Protein AF-0000000066307498 (afdb_homodimer)

pLDDT: mean 89.89, std 10.11, range [42.59, 98.75]

Organism: Helicobacter pylori (strain J99 / ATCC 700824) (NCBI:txid85963)

Radius of gyration: 23.06 Å; Cα contacts (8 Å, |Δi|>4): 1042; chains: 2; bounding box: 49×61×57 Å

Nearest PDB structures (foldseek):
  2nq2-assembly1_C  TM=8.755E-01  e=1.309E-25  Haemophilus influenzae
  4g1u-assembly1_D  TM=8.902E-01  e=1.084E-24  Yersinia pestis
  2nq2-assembly1_D  TM=8.853E-01  e=1.293E-24  Haemophilus influenzae
  4hzi-assembly1_A  TM=8.423E-01  e=2.466E-24  Leptospira interrogans serovar Copenhageni str. Fiocruz L1-130
  7lb8-assembly1_C  TM=9.000E-01  e=1.257E-17  Escherichia coli K-12

Sequence (510 aa):
MVLEVKNLSFKYSQKLILDKLSFSVPKNSITSILAPNGSGKTTLLKCLLGLLKPLEETEIKACNKDILPLKPYEKAKLIAYIPQVEYYAFNFSVLDFVLMGKATHLNLFAMPKAKHIKEATSVLERLDLESLKDQGINDLSGGQRQMVLLARSLLQRTPLLLLDEPTSALDLKNQALFFDAIKDEMKKRELSVLVNIHDPNLVARHSTHVVMLKDKKLFLQASTPIAMTSHNLSALYDTPLEAIWHDDKLVVYALMVLEVKNLSFKYSQKLILDKLSFSVPKNSITSILAPNGSGKTTLLKCLLGLLKPLEETEIKACNKDILPLKPYEKAKLIAYIPQVEYYAFNFSVLDFVLMGKATHLNLFAMPKAKHIKEATSVLERLDLESLKDQGINDLSGGQRQMVLLARSLLQRTPLLLLDEPTSALDLKNQALFFDAIKDEMKKRELSVLVNIHDPNLVARHSTHVVMLKDKKLFLQASTPIAMTSHNLSALYDTPLEAIWHDDKLVVYAL

Secondary structure (DSSP, 8-state):
--EEEEEEEEEETTEEEEEEEEEEE-TT-EEEEE--TTSSHHHHHHHHHTSS---TT-EEEETTEE-TTS-HHHHHHHEEEE-SS---SS--BHHHHHHGGGTTTS-TT-PPPHHHHHHHHHHHHHTT-GGGTTSBGGGS-HHHHHHHHHHHHHHHT-SEEEEESTTTT--HHHHHHHHHHHHHHHHHS--EEEEE-S-HHHHHHH-SEEEEEETTEEEEEEEHHHH--HHHHHHHHTS-EEEEEETTEEEEEE-/--EEEEEEEEEETTEEEEEEEEEEE-TT-EEEEE--TTSSHHHHHHHHHTSS---TT-EEEETTEE-TTS-HHHHHTTEEEE-SS---SS--BHHHHHHGGGTTTS-TT-PPPHHHHHHHHHHHHHTT-GGGTTSBGGGS-HHHHHHHHHHHHHHHT-SEEEEESTTTT--HHHHHHHHHHHHHHHHHS--EEEEE-S-HHHHHHH-SEEEEEETTEEEEEEEHHHH--HHHHHHHHTS-EEEEEETTEEEEEE-

InterPro domains:
  IPR003439 ABC transporter-like, ATP-binding domain [PF00005] (18-168)
  IPR003439 ABC transporter-like, ATP-binding domain [PS50893] (3-240)
  IPR003593 AAA+ ATPase domain [SM00382] (27-217)
  IPR017871 ABC transporter-like, conserved site [PS00211] (140-154)
  IPR027417 P-loop containing nucleoside triphosphate hydrolase [G3DSA:3.40.50.300] (2-253)
  IPR027417 P-loop containing nucleoside triphosphate hydrolase [SSF52540] (2-224)
  IPR050153 Metal Ion Import ATP-binding [PTHR42734] (1-247)

Structure (mmCIF, N/CA/C/O backbone):
data_AF-0000000066307498-model_v1
#
loop_
_entity.id
_entity.type
_entity.pdbx_description
1 polymer 'Probable iron chelatin transport ATP-binding protein jhp_0821'
#
loop_
_atom_site.group_PDB
_atom_site.id
_atom_site.type_symbol
_atom_site.label_atom_id
_atom_site.label_alt_id
_atom_site.label_comp_id
_atom_site.label_asym_id
_atom_site.label_entity_id
_atom_site.label_seq_id
_atom_site.pdbx_PDB_ins_code
_atom_site.Cartn_x
_atom_site.Cartn_y
_atom_site.Cartn_z
_atom_site.occupancy
_atom_site.B_iso_or_equiv
_atom_site.auth_seq_id
_atom_site.auth_comp_id
_atom_site.auth_asym_id
_atom_site.auth_atom_id
_atom_site.pdbx_PDB_model_num
ATOM 1 N N . MET A 1 1 ? -5.652 24.438 17.859 1 95.12 1 MET A N 1
ATOM 2 C CA . MET A 1 1 ? -5.738 23.438 16.797 1 95.12 1 MET A CA 1
ATOM 3 C C . MET A 1 1 ? -5.043 23.922 15.539 1 95.12 1 MET A C 1
ATOM 5 O O . MET A 1 1 ? -5.074 25.109 15.227 1 95.12 1 MET A O 1
ATOM 9 N N . VAL A 1 2 ? -4.379 23.016 14.906 1 97.12 2 VAL A N 1
ATOM 10 C CA . VAL A 1 2 ? -3.686 23.406 13.68 1 97.12 2 VAL A CA 1
ATOM 11 C C . VAL A 1 2 ? -4.641 23.297 12.492 1 97.12 2 VAL A C 1
ATOM 13 O O . VAL A 1 2 ? -4.477 24 11.492 1 97.12 2 VAL A O 1
ATOM 16 N N . LEU A 1 3 ? -5.613 22.406 12.531 1 97.94 3 LEU A N 1
ATOM 17 C CA . LEU A 1 3 ? -6.629 22.203 11.508 1 97.94 3 LEU A CA 1
ATOM 18 C C . LEU A 1 3 ? -8.016 22.062 12.133 1 97.94 3 LEU A C 1
ATOM 20 O O . LEU A 1 3 ? -8.18 21.344 13.125 1 97.94 3 LEU A O 1
ATOM 24 N N . GLU A 1 4 ? -8.906 22.812 11.609 1 98.19 4 GLU A N 1
ATOM 25 C CA . GLU A 1 4 ? -10.305 22.734 12.016 1 98.19 4 GLU A CA 1
ATOM 26 C C . GLU A 1 4 ? -11.227 22.594 10.812 1 98.19 4 GLU A C 1
ATOM 28 O O . GLU A 1 4 ? -11.203 23.422 9.898 1 98.19 4 GLU A O 1
ATOM 33 N N . VAL A 1 5 ? -11.945 21.531 10.781 1 98.06 5 VAL A N 1
ATOM 34 C CA . VAL A 1 5 ? -12.914 21.25 9.727 1 98.06 5 VAL A CA 1
ATOM 35 C C . VAL A 1 5 ? -14.328 21.25 10.305 1 98.06 5 VAL A C 1
ATOM 37 O O . VAL A 1 5 ? -14.609 20.531 11.266 1 98.06 5 VAL A O 1
ATOM 40 N N . LYS A 1 6 ? -15.172 22.094 9.727 1 97.81 6 LYS A N 1
ATOM 41 C CA . LYS A 1 6 ? -16.547 22.172 10.195 1 97.81 6 LYS A CA 1
ATOM 42 C C . LYS A 1 6 ? -17.531 21.891 9.055 1 97.81 6 LYS A C 1
ATOM 44 O O . LYS A 1 6 ? -17.484 22.547 8.016 1 97.81 6 LYS A O 1
ATOM 49 N N . ASN A 1 7 ? -18.344 20.891 9.273 1 97.75 7 ASN A N 1
ATOM 50 C CA . ASN A 1 7 ? -19.469 20.562 8.398 1 97.75 7 ASN A CA 1
ATOM 51 C C . ASN A 1 7 ? -19.016 20.328 6.961 1 97.75 7 ASN A C 1
ATOM 53 O O . ASN A 1 7 ? -19.625 20.844 6.023 1 97.75 7 ASN A O 1
ATOM 57 N N . LEU A 1 8 ? -17.969 19.688 6.773 1 97.81 8 LEU A N 1
ATOM 58 C CA . LEU A 1 8 ? -17.469 19.406 5.434 1 97.81 8 LEU A CA 1
ATOM 59 C C . LEU A 1 8 ? -18.359 18.391 4.727 1 97.81 8 LEU A C 1
ATOM 61 O O . LEU A 1 8 ? -18.531 17.266 5.211 1 97.81 8 LEU A O 1
ATOM 65 N N . SER A 1 9 ? -18.953 18.812 3.668 1 97.69 9 SER A N 1
ATOM 66 C CA . SER A 1 9 ? -19.719 17.953 2.791 1 97.69 9 SER A CA 1
ATOM 67 C C . SER A 1 9 ? -19.219 18.031 1.352 1 97.69 9 SER A C 1
ATOM 69 O O . SER A 1 9 ? -18.781 19.078 0.9 1 97.69 9 SER A O 1
ATOM 71 N N . PHE A 1 10 ? -19.25 16.922 0.686 1 96.88 10 PHE A N 1
ATOM 72 C CA . PHE A 1 10 ? -18.812 16.875 -0.704 1 96.88 10 PHE A CA 1
ATOM 73 C C . PHE A 1 10 ? -19.578 15.805 -1.479 1 96.88 10 PHE A C 1
ATOM 75 O O . PHE A 1 10 ? -19.891 14.75 -0.937 1 96.88 10 PHE A O 1
ATOM 82 N N . LYS A 1 11 ? -19.828 16.078 -2.719 1 94.19 11 LYS A N 1
ATOM 83 C CA . LYS A 1 11 ? -20.5 15.148 -3.633 1 94.19 11 LYS A CA 1
ATOM 84 C C . LYS A 1 11 ? -19.75 15.07 -4.965 1 94.19 11 LYS A C 1
ATOM 86 O O . LYS A 1 11 ? -19.25 16.078 -5.461 1 94.19 11 LYS A O 1
ATOM 91 N N . TYR A 1 12 ? -19.562 13.867 -5.488 1 88.75 12 TYR A N 1
ATOM 92 C CA . TYR A 1 12 ? -19.281 13.703 -6.91 1 88.75 12 TYR A CA 1
ATOM 93 C C . TYR A 1 12 ? -20.562 13.594 -7.719 1 88.75 12 TYR A C 1
ATOM 95 O O . TYR A 1 12 ? -21.328 12.633 -7.562 1 88.75 12 TYR A O 1
ATOM 103 N N . SER A 1 13 ? -20.672 14.516 -8.547 1 85.19 13 SER A N 1
ATOM 104 C CA . SER A 1 13 ? -21.953 14.562 -9.258 1 85.19 13 SER A CA 1
ATOM 105 C C . SER A 1 13 ? -23.125 14.469 -8.281 1 85.19 13 SER A C 1
ATOM 107 O O . SER A 1 13 ? -23.344 15.375 -7.477 1 85.19 13 SER A O 1
ATOM 109 N N . GLN A 1 14 ? -23.781 13.359 -8.297 1 84.94 14 GLN A N 1
ATOM 110 C CA . GLN A 1 14 ? -24.969 13.273 -7.449 1 84.94 14 GLN A CA 1
ATOM 111 C C . GLN A 1 14 ? -24.734 12.336 -6.266 1 84.94 14 GLN A C 1
ATOM 113 O O . GLN A 1 14 ? -25.609 12.172 -5.418 1 84.94 14 GLN A O 1
ATOM 118 N N . LYS A 1 15 ? -23.594 11.938 -6.152 1 88.75 15 LYS A N 1
ATOM 119 C CA . LYS A 1 15 ? -23.312 10.984 -5.086 1 88.75 15 LYS A CA 1
ATOM 120 C C . LYS A 1 15 ? -22.594 11.656 -3.924 1 88.75 15 LYS A C 1
ATOM 122 O O . LYS A 1 15 ? -21.484 12.18 -4.098 1 88.75 15 LYS A O 1
ATOM 127 N N . LEU A 1 16 ? -23.25 11.656 -2.73 1 93.38 16 LEU A N 1
ATOM 128 C CA . LEU A 1 16 ? -22.641 12.203 -1.521 1 93.38 16 LEU A CA 1
ATOM 129 C C . LEU A 1 16 ? -21.516 11.312 -1.035 1 93.38 16 LEU A C 1
ATOM 131 O O . LEU A 1 16 ? -21.688 10.102 -0.874 1 93.38 16 LEU A O 1
ATOM 135 N N . ILE A 1 17 ? -20.328 11.898 -0.831 1 94 17 ILE A N 1
ATOM 136 C CA . ILE A 1 17 ? -19.156 11.148 -0.413 1 94 17 ILE A CA 1
ATOM 137 C C . ILE A 1 17 ? -18.828 11.469 1.043 1 94 17 ILE A C 1
ATOM 139 O O . ILE A 1 17 ? -18.438 10.586 1.809 1 94 17 ILE A O 1
ATOM 143 N N . LEU A 1 18 ? -18.922 12.703 1.407 1 97.06 18 LEU A N 1
ATOM 144 C CA . LEU A 1 18 ? -18.734 13.203 2.764 1 97.06 18 LEU A CA 1
ATOM 145 C C . LEU A 1 18 ? -19.938 13.992 3.236 1 97.06 18 LEU A C 1
ATOM 147 O O . LEU A 1 18 ? -20.516 14.789 2.477 1 97.06 18 LEU A O 1
ATOM 151 N N . ASP A 1 19 ? -20.344 13.734 4.445 1 97.56 19 ASP A N 1
ATOM 152 C CA . ASP A 1 19 ? -21.578 14.312 4.941 1 97.56 19 ASP A CA 1
ATOM 153 C C . ASP A 1 19 ? -21.359 15.023 6.277 1 97.56 19 ASP A C 1
ATOM 155 O O . ASP A 1 19 ? -21.422 14.398 7.336 1 97.56 19 ASP A O 1
ATOM 159 N N . LYS A 1 20 ? -21.203 16.312 6.293 1 97.44 20 LYS A N 1
ATOM 160 C CA . LYS A 1 20 ? -21.125 17.219 7.438 1 97.44 20 LYS A CA 1
ATOM 161 C C . LYS A 1 20 ? -20.062 16.75 8.438 1 97.44 20 LYS A C 1
ATOM 163 O O . LYS A 1 20 ? -20.344 16.641 9.633 1 97.44 20 LYS A O 1
ATOM 168 N N . LEU A 1 21 ? -18.906 16.453 7.887 1 97.44 21 LEU A N 1
ATOM 169 C CA . LEU A 1 21 ? -17.781 16.016 8.719 1 97.44 21 LEU A CA 1
ATOM 170 C C . LEU A 1 21 ? -17.188 17.188 9.484 1 97.44 21 LEU A C 1
ATOM 172 O O . LEU A 1 21 ? -16.891 18.234 8.898 1 97.44 21 LEU A O 1
ATOM 176 N N . SER A 1 22 ? -17.109 17.078 10.805 1 98.38 22 SER A N 1
ATOM 177 C CA . SER A 1 22 ? -16.422 18.062 11.641 1 98.38 22 SER A CA 1
ATOM 178 C C . SER A 1 22 ? -15.375 17.406 12.531 1 98.38 22 SER A C 1
ATOM 180 O O . SER A 1 22 ? -15.672 16.453 13.25 1 98.38 22 SER A O 1
ATOM 182 N N . PHE A 1 23 ? -14.156 17.844 12.43 1 98.38 23 PHE A N 1
ATOM 183 C CA . PHE A 1 23 ? -13.07 17.344 13.266 1 98.38 23 PHE A CA 1
ATOM 184 C C . PHE A 1 23 ? -11.93 18.359 13.32 1 98.38 23 PHE A C 1
ATOM 186 O O . PHE A 1 23 ? -11.984 19.406 12.672 1 98.38 23 PHE A O 1
ATOM 193 N N . SER A 1 24 ? -11.023 18.109 14.156 1 98.5 24 SER A N 1
ATOM 194 C CA . SER A 1 24 ? -9.867 18.984 14.281 1 98.5 24 SER A CA 1
ATOM 195 C C . SER A 1 24 ? -8.578 18.188 14.492 1 98.5 24 SER A C 1
ATOM 197 O O . SER A 1 24 ? -8.625 17 14.797 1 98.5 24 SER A O 1
ATOM 199 N N . VAL A 1 25 ? -7.512 18.766 14.227 1 98.38 25 VAL A N 1
ATOM 200 C CA . VAL A 1 25 ? -6.18 18.203 14.445 1 98.38 25 VAL A CA 1
ATOM 201 C C . VAL A 1 25 ? -5.406 19.078 15.43 1 98.38 25 VAL A C 1
ATOM 203 O O . VAL A 1 25 ? -5.18 20.266 15.172 1 98.38 25 VAL A O 1
ATOM 206 N N . PRO A 1 26 ? -4.992 18.547 16.594 1 98.12 26 PRO A N 1
ATOM 207 C CA . PRO A 1 26 ? -4.223 19.328 17.547 1 98.12 26 PRO A CA 1
ATOM 208 C C . PRO A 1 26 ? -2.836 19.703 17.031 1 98.12 26 PRO A C 1
ATOM 210 O O . PRO A 1 26 ? -2.299 19.031 16.141 1 98.12 26 PRO A O 1
ATOM 213 N N . LYS A 1 27 ? -2.311 20.781 17.609 1 97.62 27 LYS A N 1
ATOM 214 C CA . LYS A 1 27 ? -0.934 21.172 17.297 1 97.62 27 LYS A CA 1
ATOM 215 C C . LYS A 1 27 ? 0.049 20.109 17.797 1 97.62 27 LYS A C 1
ATOM 217 O O . LYS A 1 27 ? -0.192 19.453 18.812 1 97.62 27 LYS A O 1
ATOM 222 N N . ASN A 1 28 ? 1.115 19.953 16.984 1 97.69 28 ASN A N 1
ATOM 223 C CA . ASN A 1 28 ? 2.23 19.078 17.344 1 97.69 28 ASN A CA 1
ATOM 224 C C . ASN A 1 28 ? 1.756 17.672 17.656 1 97.69 28 ASN A C 1
ATOM 226 O O . ASN A 1 28 ? 2.098 17.109 18.703 1 97.69 28 ASN A O 1
ATOM 230 N N . SER A 1 29 ? 0.91 17.156 16.75 1 98.31 29 SER A N 1
ATOM 231 C CA . SER A 1 29 ? 0.361 15.805 16.891 1 98.31 29 SER A CA 1
ATOM 232 C C . SER A 1 29 ? 0.351 15.062 15.562 1 98.31 29 SER A C 1
ATOM 234 O O . SER A 1 29 ? 0.525 15.672 14.508 1 98.31 29 SER A O 1
ATOM 236 N N . ILE A 1 30 ? 0.348 13.805 15.672 1 98.56 30 ILE A N 1
ATOM 237 C CA . ILE A 1 30 ? 0.04 12.953 14.531 1 98.56 30 ILE A CA 1
ATOM 238 C C . ILE A 1 30 ? -1.383 12.414 14.664 1 98.56 30 ILE A C 1
ATOM 240 O O . ILE A 1 30 ? -1.672 11.617 15.562 1 98.56 30 ILE A O 1
ATOM 244 N N . THR A 1 31 ? -2.254 12.914 13.82 1 98.69 31 THR A N 1
ATOM 245 C CA . THR A 1 31 ? -3.637 12.453 13.773 1 98.69 31 THR A CA 1
ATOM 246 C C . THR A 1 31 ? -3.857 11.523 12.586 1 98.69 31 THR A C 1
ATOM 248 O O . THR A 1 31 ? -3.578 11.898 11.438 1 98.69 31 THR A O 1
ATOM 251 N N . SER A 1 32 ? -4.336 10.305 12.82 1 98.31 32 SER A N 1
ATOM 252 C CA . SER A 1 32 ? -4.594 9.344 11.75 1 98.31 32 SER A CA 1
ATOM 253 C C . SER A 1 32 ? -6.082 9.242 11.445 1 98.31 32 SER A C 1
ATOM 255 O O . SER A 1 32 ? -6.914 9.266 12.352 1 98.31 32 SER A O 1
ATOM 257 N N . ILE A 1 33 ? -6.348 9.18 10.188 1 97.69 33 ILE A N 1
ATOM 258 C CA . ILE A 1 33 ? -7.699 8.883 9.727 1 97.69 33 ILE A CA 1
ATOM 259 C C . ILE A 1 33 ? -7.84 7.379 9.484 1 97.69 33 ILE A C 1
ATOM 261 O O . ILE A 1 33 ? -7.074 6.789 8.719 1 97.69 33 ILE A O 1
ATOM 265 N N . LEU A 1 34 ? -8.766 6.766 10.18 1 96.56 34 LEU A N 1
ATOM 266 C CA . LEU A 1 34 ? -9.148 5.379 9.945 1 96.56 34 LEU A CA 1
ATOM 267 C C . LEU A 1 34 ? -10.555 5.293 9.375 1 96.56 34 LEU A C 1
ATOM 269 O O . LEU A 1 34 ? -11.484 5.914 9.891 1 96.56 34 LEU A O 1
ATOM 273 N N . ALA A 1 35 ? -10.656 4.586 8.305 1 95.12 35 ALA A N 1
ATOM 274 C CA . ALA A 1 35 ? -11.938 4.402 7.633 1 95.12 35 ALA A CA 1
ATOM 275 C C . ALA A 1 35 ? -11.898 3.193 6.703 1 95.12 35 ALA A C 1
ATOM 277 O O . ALA A 1 35 ? -10.844 2.844 6.172 1 95.12 35 ALA A O 1
ATOM 278 N N . PRO A 1 36 ? -13.039 2.535 6.559 1 92.38 36 PRO A N 1
ATOM 279 C CA . PRO A 1 36 ? -13.086 1.476 5.547 1 92.38 36 PRO A CA 1
ATOM 280 C C . PRO A 1 36 ? -12.75 1.98 4.145 1 92.38 36 PRO A C 1
ATOM 282 O O . PRO A 1 36 ? -12.836 3.184 3.885 1 92.38 36 PRO A O 1
ATOM 285 N N . ASN A 1 37 ? -12.375 1.017 3.32 1 88.56 37 ASN A N 1
ATOM 286 C CA . ASN A 1 37 ? -12.125 1.362 1.924 1 88.56 37 ASN A CA 1
ATOM 287 C C . ASN A 1 37 ? -13.352 1.997 1.277 1 88.56 37 ASN A C 1
ATOM 289 O O . ASN A 1 37 ? -14.477 1.562 1.515 1 88.56 37 ASN A O 1
ATOM 293 N N . GLY A 1 38 ? -13.141 3.064 0.524 1 86.31 38 GLY A N 1
ATOM 294 C CA . GLY A 1 38 ? -14.227 3.707 -0.197 1 86.31 38 GLY A CA 1
ATOM 295 C C . GLY A 1 38 ? -14.953 4.754 0.626 1 86.31 38 GLY A C 1
ATOM 296 O O . GLY A 1 38 ? -15.961 5.309 0.188 1 86.31 38 GLY A O 1
ATOM 297 N N . SER A 1 39 ? -14.367 5.102 1.765 1 90.31 39 SER A N 1
ATOM 298 C CA . SER A 1 39 ? -15.055 6.008 2.674 1 90.31 39 SER A CA 1
ATOM 299 C C . SER A 1 39 ? -14.773 7.465 2.318 1 90.31 39 SER A C 1
ATOM 301 O O . SER A 1 39 ? -15.234 8.375 3.01 1 90.31 39 SER A O 1
ATOM 303 N N . GLY A 1 40 ? -13.953 7.684 1.332 1 90.12 40 GLY A N 1
ATOM 304 C CA . GLY A 1 40 ? -13.727 9.055 0.898 1 90.12 40 GLY A CA 1
ATOM 305 C C . GLY A 1 40 ? -12.492 9.68 1.518 1 90.12 40 GLY A C 1
ATOM 306 O O . GLY A 1 40 ? -12.352 10.898 1.537 1 90.12 40 GLY A O 1
ATOM 307 N N . LYS A 1 41 ? -11.555 8.883 2.055 1 91.69 41 LYS A N 1
ATOM 308 C CA . LYS A 1 41 ? -10.344 9.383 2.695 1 91.69 41 LYS A CA 1
ATOM 309 C C . LYS A 1 41 ? -9.578 10.32 1.769 1 91.69 41 LYS A C 1
ATOM 311 O O . LYS A 1 41 ? -9.188 11.422 2.172 1 91.69 41 LYS A O 1
ATOM 316 N N . THR A 1 42 ? -9.375 9.867 0.514 1 88.62 42 THR A N 1
ATOM 317 C CA . THR A 1 42 ? -8.648 10.656 -0.47 1 88.62 42 THR A CA 1
ATOM 318 C C . THR A 1 42 ? -9.43 11.922 -0.831 1 88.62 42 THR A C 1
ATOM 320 O O . THR A 1 42 ? -8.844 13 -0.971 1 88.62 42 THR A O 1
ATOM 323 N N . THR A 1 43 ? -10.758 11.828 -0.947 1 91.81 43 THR A N 1
ATOM 324 C CA . THR A 1 43 ? -11.625 12.969 -1.219 1 91.81 43 THR A CA 1
ATOM 325 C C . THR A 1 43 ? -11.508 14.008 -0.112 1 91.81 43 THR A C 1
ATOM 327 O O . THR A 1 43 ? -11.414 15.211 -0.389 1 91.81 43 THR A O 1
ATOM 330 N N . LEU A 1 44 ? -11.484 13.484 1.106 1 95.75 44 LEU A N 1
ATOM 331 C CA . LEU A 1 44 ? -11.328 14.383 2.248 1 95.75 44 LEU A CA 1
ATOM 332 C C . LEU A 1 44 ? -10.039 15.188 2.139 1 95.75 44 LEU A C 1
ATOM 334 O O . LEU A 1 44 ? -10.055 16.406 2.256 1 95.75 44 LEU A O 1
ATOM 338 N N . LEU A 1 45 ? -8.906 14.516 1.853 1 94.19 45 LEU A N 1
ATOM 339 C CA . LEU A 1 45 ? -7.621 15.203 1.762 1 94.19 45 LEU A CA 1
ATOM 340 C C . LEU A 1 45 ? -7.605 16.188 0.594 1 94.19 45 LEU A C 1
ATOM 342 O O . LEU A 1 45 ? -7.051 17.281 0.705 1 94.19 45 LEU A O 1
ATOM 346 N N . LYS A 1 46 ? -8.242 15.844 -0.463 1 91 46 LYS A N 1
ATOM 347 C CA . LYS A 1 46 ? -8.305 16.734 -1.616 1 91 46 LYS A CA 1
ATOM 348 C C . LYS A 1 46 ? -9.117 17.984 -1.298 1 91 46 LYS A C 1
ATOM 350 O O . LYS A 1 46 ? -8.797 19.078 -1.777 1 91 46 LYS A O 1
ATOM 355 N N . CYS A 1 47 ? -10.156 17.844 -0.515 1 94.31 47 CYS A N 1
ATOM 356 C CA . CYS A 1 47 ? -10.922 19 -0.058 1 94.31 47 CYS A CA 1
ATOM 357 C C . CYS A 1 47 ? -10.062 19.906 0.817 1 94.31 47 CYS A C 1
ATOM 359 O O . CYS A 1 47 ? -10.086 21.141 0.666 1 94.31 47 CYS A O 1
ATOM 361 N N . LEU A 1 48 ? -9.281 19.281 1.671 1 94.5 48 LEU A N 1
ATOM 362 C CA . LEU A 1 48 ? -8.43 20.031 2.578 1 94.5 48 LEU A CA 1
ATOM 363 C C . LEU A 1 48 ? -7.344 20.781 1.809 1 94.5 48 LEU A C 1
ATOM 365 O O . LEU A 1 48 ? -6.887 21.844 2.238 1 94.5 48 LEU A O 1
ATOM 369 N N . LEU A 1 49 ? -6.957 20.234 0.667 1 91.19 49 LEU A N 1
ATOM 370 C CA . LEU A 1 49 ? -5.926 20.828 -0.174 1 91.19 49 LEU A CA 1
ATOM 371 C C . LEU A 1 49 ? -6.52 21.875 -1.101 1 91.19 49 LEU A C 1
ATOM 373 O O . LEU A 1 49 ? -5.785 22.625 -1.758 1 91.19 49 LEU A O 1
ATOM 377 N N . GLY A 1 50 ? -7.824 21.906 -1.198 1 87.56 50 GLY A N 1
ATOM 378 C CA . GLY A 1 50 ? -8.508 22.844 -2.074 1 87.56 50 GLY A CA 1
ATOM 379 C C . GLY A 1 50 ? -8.594 22.359 -3.512 1 87.56 50 GLY A C 1
ATOM 380 O O . GLY A 1 50 ? -8.93 23.125 -4.41 1 87.56 50 GLY A O 1
ATOM 381 N N . LEU A 1 51 ? -8.273 21.141 -3.754 1 83.31 51 LEU A N 1
ATOM 382 C CA . LEU A 1 51 ? -8.352 20.562 -5.094 1 83.31 51 LEU A CA 1
ATOM 383 C C . LEU A 1 51 ? -9.789 20.234 -5.461 1 83.31 51 LEU A C 1
ATOM 385 O O . LEU A 1 51 ? -10.133 20.125 -6.641 1 83.31 51 LEU A O 1
ATOM 389 N N . LEU A 1 52 ? -10.594 19.969 -4.469 1 89.31 52 LEU A N 1
ATOM 390 C CA . LEU A 1 52 ? -12.031 19.75 -4.609 1 89.31 52 LEU A CA 1
ATOM 391 C C . LEU A 1 52 ? -12.805 20.797 -3.811 1 89.31 52 LEU A C 1
ATOM 393 O O . LEU A 1 52 ? -12.43 21.141 -2.689 1 89.31 52 LEU A O 1
ATOM 397 N N . LYS A 1 53 ? -13.844 21.281 -4.383 1 91.31 53 LYS A N 1
ATOM 398 C CA . LYS A 1 53 ? -14.656 22.297 -3.713 1 91.31 53 LYS A CA 1
ATOM 399 C C . LYS A 1 53 ? -15.773 21.656 -2.9 1 91.31 53 LYS A C 1
ATOM 401 O O . LYS A 1 53 ? -16.703 21.078 -3.469 1 91.31 53 LYS A O 1
ATOM 406 N N . PRO A 1 54 ? -15.711 21.766 -1.632 1 95.75 54 PRO A N 1
ATOM 407 C CA . PRO A 1 54 ? -16.781 21.234 -0.799 1 95.75 54 PRO A CA 1
ATOM 408 C C . PRO A 1 54 ? -18.094 22 -0.959 1 95.75 54 PRO A C 1
ATOM 410 O O . PRO A 1 54 ? -18.125 23.047 -1.607 1 95.75 54 PRO A O 1
ATOM 413 N N . LEU A 1 55 ? -19.188 21.328 -0.482 1 94.81 55 LEU A N 1
ATOM 414 C CA . LEU A 1 55 ? -20.5 21.953 -0.529 1 94.81 55 LEU A CA 1
ATOM 415 C C . LEU A 1 55 ? -20.547 23.188 0.362 1 94.81 55 LEU A C 1
ATOM 417 O O . LEU A 1 55 ? -19.609 23.453 1.118 1 94.81 55 LEU A O 1
ATOM 421 N N . GLU A 1 56 ? -21.688 23.766 0.284 1 89.88 56 GLU A N 1
ATOM 422 C CA . GLU A 1 56 ? -21.859 25.031 1.006 1 89.88 56 GLU A CA 1
ATOM 423 C C . GLU A 1 56 ? -21.859 24.797 2.516 1 89.88 56 GLU A C 1
ATOM 425 O O . GLU A 1 56 ? -22.047 23.672 2.979 1 89.88 56 GLU A O 1
ATOM 430 N N . GLU A 1 57 ? -21.406 25.594 3.4 1 93.81 57 GLU A N 1
ATOM 431 C CA . GLU A 1 57 ? -21.406 25.578 4.859 1 93.81 57 GLU A CA 1
ATOM 432 C C . GLU A 1 57 ? -20.094 25.031 5.418 1 93.81 57 GLU A C 1
ATOM 434 O O . GLU A 1 57 ? -19.859 25.094 6.629 1 93.81 57 GLU A O 1
ATOM 439 N N . THR A 1 58 ? -19.375 24.375 4.449 1 95.81 58 THR A N 1
ATOM 440 C CA . THR A 1 58 ? -18.094 23.828 4.887 1 95.81 58 THR A CA 1
ATOM 441 C C . THR A 1 58 ? -17.141 24.953 5.289 1 95.81 58 THR A C 1
ATOM 443 O O . THR A 1 58 ? -17.016 25.953 4.586 1 95.81 58 THR A O 1
ATOM 446 N N . GLU A 1 59 ? -16.562 24.797 6.457 1 96.75 59 GLU A N 1
ATOM 447 C CA . GLU A 1 59 ? -15.477 25.672 6.902 1 96.75 59 GLU A CA 1
ATOM 448 C C . GLU A 1 59 ? -14.211 24.875 7.195 1 96.75 59 GLU A C 1
ATOM 450 O O . GLU A 1 59 ? -14.266 23.844 7.867 1 96.75 59 GLU A O 1
ATOM 455 N N . ILE A 1 60 ? -13.125 25.312 6.699 1 97.06 60 ILE A N 1
ATOM 456 C CA . ILE A 1 60 ? -11.836 24.688 6.945 1 97.06 60 ILE A CA 1
ATOM 457 C C . ILE A 1 60 ? -10.805 25.75 7.316 1 97.06 60 ILE A C 1
ATOM 459 O O . ILE A 1 60 ? -10.547 26.672 6.539 1 97.06 60 ILE A O 1
ATOM 463 N N . LYS A 1 61 ? -10.234 25.641 8.453 1 96.94 61 LYS A N 1
ATOM 464 C CA . LYS A 1 61 ? -9.164 26.531 8.898 1 96.94 61 LYS A CA 1
ATOM 465 C C . LYS A 1 61 ? -7.875 25.766 9.156 1 96.94 61 LYS A C 1
ATOM 467 O O . LYS A 1 61 ? -7.891 24.719 9.812 1 96.94 61 LYS A O 1
ATOM 472 N N . ALA A 1 62 ? -6.816 26.172 8.641 1 95.56 62 ALA A N 1
ATOM 473 C CA . ALA A 1 62 ? -5.465 25.703 8.938 1 95.56 62 ALA A CA 1
ATOM 474 C C . ALA A 1 62 ? -4.602 26.828 9.5 1 95.56 62 ALA A C 1
ATOM 476 O O . ALA A 1 62 ? -4.551 27.922 8.93 1 95.56 62 ALA A O 1
ATOM 477 N N . CYS A 1 63 ? -4.016 26.516 10.609 1 95.06 63 CYS A N 1
ATOM 478 C CA . CYS A 1 63 ? -3.211 27.531 11.281 1 95.06 63 CYS A CA 1
ATOM 479 C C . CYS A 1 63 ? -3.992 28.828 11.445 1 95.06 63 CYS A C 1
ATOM 481 O O . CYS A 1 63 ? -3.492 29.906 11.109 1 95.06 63 CYS A O 1
ATOM 483 N N . ASN A 1 64 ? -5.203 28.703 11.758 1 93.94 64 ASN A N 1
ATOM 484 C CA . ASN A 1 64 ? -6.121 29.781 12.086 1 93.94 64 ASN A CA 1
ATOM 485 C C . ASN A 1 64 ? -6.465 30.609 10.852 1 93.94 64 ASN A C 1
ATOM 487 O O . ASN A 1 64 ? -6.914 31.75 10.969 1 93.94 64 ASN A O 1
ATOM 491 N N . LYS A 1 65 ? -6.242 30.109 9.688 1 94.19 65 LYS A N 1
ATOM 492 C CA . LYS A 1 65 ? -6.598 30.781 8.438 1 94.19 65 LYS A CA 1
ATOM 493 C C . LYS A 1 65 ? -7.613 29.969 7.648 1 94.19 65 LYS A C 1
ATOM 495 O O . LYS A 1 65 ? -7.488 28.75 7.543 1 94.19 65 LYS A O 1
ATOM 500 N N . ASP A 1 66 ? -8.539 30.656 7.137 1 94.31 66 ASP A N 1
ATOM 501 C CA . ASP A 1 66 ? -9.453 30.016 6.207 1 94.31 66 ASP A CA 1
ATOM 502 C C . ASP A 1 66 ? -8.734 29.594 4.926 1 94.31 66 ASP A C 1
ATOM 504 O O . ASP A 1 66 ? -8.203 30.453 4.203 1 94.31 66 ASP A O 1
ATOM 508 N N . ILE A 1 67 ? -8.773 28.344 4.641 1 91.62 67 ILE A N 1
ATOM 509 C CA . ILE A 1 67 ? -7.891 27.891 3.57 1 91.62 67 ILE A CA 1
ATOM 510 C C . ILE A 1 67 ? -8.648 27.859 2.248 1 91.62 67 ILE A C 1
ATOM 512 O O . ILE A 1 67 ? -8.047 27.844 1.175 1 91.62 67 ILE A O 1
ATOM 516 N N . LEU A 1 68 ? -9.945 27.828 2.27 1 89.44 68 LEU A N 1
ATOM 517 C CA . LEU A 1 68 ? -10.727 27.656 1.053 1 89.44 68 LEU A CA 1
ATOM 518 C C . LEU A 1 68 ? -10.5 28.812 0.09 1 89.44 68 LEU A C 1
ATOM 520 O O . LEU A 1 68 ? -10.312 28.609 -1.11 1 89.44 68 LEU A O 1
ATOM 524 N N . PRO A 1 69 ? -10.359 30.078 0.616 1 89.38 69 PRO A N 1
ATOM 525 C CA . PRO A 1 69 ? -10.18 31.203 -0.292 1 89.38 69 PRO A CA 1
ATOM 526 C C . PRO A 1 69 ? -8.719 31.453 -0.658 1 89.38 69 PRO A C 1
ATOM 528 O O . PRO A 1 69 ? -8.422 32.281 -1.51 1 89.38 69 PRO A O 1
ATOM 531 N N . LEU A 1 70 ? -7.766 30.734 -0.065 1 89.25 70 LEU A N 1
ATOM 532 C CA . LEU A 1 70 ? -6.344 30.984 -0.287 1 89.25 70 LEU A CA 1
ATOM 533 C C . LEU A 1 70 ? -5.922 30.531 -1.677 1 89.25 70 LEU A C 1
ATOM 535 O O . LEU A 1 70 ? -6.406 29.5 -2.17 1 89.25 70 LEU A O 1
ATOM 539 N N . LYS A 1 71 ? -4.961 31.266 -2.203 1 81.06 71 LYS A N 1
ATOM 540 C CA . LYS A 1 71 ? -4.328 30.844 -3.451 1 81.06 71 LYS A CA 1
ATOM 541 C C . LYS A 1 71 ? -3.42 29.641 -3.23 1 81.06 71 LYS A C 1
ATOM 543 O O . LYS A 1 71 ? -2.969 29.391 -2.111 1 81.06 71 LYS A O 1
ATOM 548 N N . PRO A 1 72 ? -3.16 28.906 -4.219 1 80.62 72 PRO A N 1
ATOM 549 C CA . PRO A 1 72 ? -2.348 27.688 -4.09 1 80.62 72 PRO A CA 1
ATOM 550 C C . PRO A 1 72 ? -0.999 27.953 -3.426 1 80.62 72 PRO A C 1
ATOM 552 O O . PRO A 1 72 ? -0.575 27.188 -2.557 1 80.62 72 PRO A O 1
ATOM 555 N N . TYR A 1 73 ? -0.36 29.078 -3.797 1 79 73 TYR A N 1
ATOM 556 C CA . TYR A 1 73 ? 0.965 29.359 -3.252 1 79 73 TYR A CA 1
ATOM 557 C C . TYR A 1 73 ? 0.887 29.672 -1.764 1 79 73 TYR A C 1
ATOM 559 O O . TYR A 1 73 ? 1.797 29.344 -1.002 1 79 73 TYR A O 1
ATOM 567 N N . GLU A 1 74 ? -0.183 30.281 -1.285 1 85 74 GLU A N 1
ATOM 568 C CA . GLU A 1 74 ? -0.392 30.531 0.135 1 85 74 GLU A CA 1
ATOM 569 C C . GLU A 1 74 ? -0.681 29.25 0.899 1 85 74 GLU A C 1
ATOM 571 O O . GLU A 1 74 ? -0.188 29.062 2.014 1 85 74 GLU A O 1
ATOM 576 N N . LYS A 1 75 ? -1.438 28.422 0.265 1 89.19 75 LYS A N 1
ATOM 577 C CA . LYS A 1 75 ? -1.749 27.125 0.875 1 89.19 75 LYS A CA 1
ATOM 578 C C . LYS A 1 75 ? -0.494 26.281 1.022 1 89.19 75 LYS A C 1
ATOM 580 O O . LYS A 1 75 ? -0.334 25.562 2.018 1 89.19 75 LYS A O 1
ATOM 585 N N . ALA A 1 76 ? 0.384 26.422 0.035 1 87.56 76 ALA A N 1
ATOM 586 C CA . ALA A 1 76 ? 1.608 25.625 0.002 1 87.56 76 ALA A CA 1
ATOM 587 C C . ALA A 1 76 ? 2.553 26.031 1.133 1 87.56 76 ALA A C 1
ATOM 589 O O . ALA A 1 76 ? 3.441 25.25 1.508 1 87.56 76 ALA A O 1
ATOM 590 N N . LYS A 1 77 ? 2.361 27.156 1.697 1 89 77 LYS A N 1
ATOM 591 C CA . LYS A 1 77 ? 3.156 27.609 2.836 1 89 77 LYS A CA 1
ATOM 592 C C . LYS A 1 77 ? 2.641 27 4.141 1 89 77 LYS A C 1
ATOM 594 O O . LYS A 1 77 ? 3.363 26.953 5.137 1 89 77 LYS A O 1
ATOM 599 N N . LEU A 1 78 ? 1.416 26.531 4.074 1 92.44 78 LEU A N 1
ATOM 600 C CA . LEU A 1 78 ? 0.782 26.031 5.293 1 92.44 78 LEU A CA 1
ATOM 601 C C . LEU A 1 78 ? 0.771 24.516 5.316 1 92.44 78 LEU A C 1
ATOM 603 O O . LEU A 1 78 ? 0.838 23.906 6.387 1 92.44 78 LEU A O 1
ATOM 607 N N . ILE A 1 79 ? 0.661 23.969 4.086 1 94.5 79 ILE A N 1
ATOM 608 C CA . ILE A 1 79 ? 0.374 22.547 4.004 1 94.5 79 ILE A CA 1
ATOM 609 C C . ILE A 1 79 ? 1.321 21.891 3.006 1 94.5 79 ILE A C 1
ATOM 611 O O . ILE A 1 79 ? 1.475 22.359 1.878 1 94.5 79 ILE A O 1
ATOM 615 N N . ALA A 1 80 ? 2.035 20.844 3.412 1 93.69 80 ALA A N 1
ATOM 616 C CA . ALA A 1 80 ? 2.693 19.906 2.514 1 93.69 80 ALA A CA 1
ATOM 617 C C . ALA A 1 80 ? 1.871 18.625 2.361 1 93.69 80 ALA A C 1
ATOM 619 O O . ALA A 1 80 ? 1.176 18.219 3.293 1 93.69 80 ALA A O 1
ATOM 620 N N . TYR A 1 81 ? 1.941 18.031 1.177 1 92.88 81 TYR A N 1
ATOM 621 C CA . TYR A 1 81 ? 1.095 16.891 0.863 1 92.88 81 TYR A CA 1
ATOM 622 C C . TYR A 1 81 ? 1.908 15.766 0.233 1 92.88 81 TYR A C 1
ATOM 624 O O . TYR A 1 81 ? 2.766 16.016 -0.617 1 92.88 81 TYR A O 1
ATOM 632 N N . ILE A 1 82 ? 1.73 14.562 0.767 1 91.75 82 ILE A N 1
ATOM 633 C CA . ILE A 1 82 ? 2.256 13.359 0.131 1 91.75 82 ILE A CA 1
ATOM 634 C C . ILE A 1 82 ? 1.102 12.484 -0.354 1 91.75 82 ILE A C 1
ATOM 636 O O . ILE A 1 82 ? 0.347 11.938 0.453 1 91.75 82 ILE A O 1
ATOM 640 N N . PRO A 1 83 ? 0.956 12.305 -1.697 1 87.31 83 PRO A N 1
ATOM 641 C CA . PRO A 1 83 ? -0.108 11.453 -2.24 1 87.31 83 PRO A CA 1
ATOM 642 C C . PRO A 1 83 ? 0.223 9.969 -2.158 1 87.31 83 PRO A C 1
ATOM 644 O O . PRO A 1 83 ? 1.361 9.602 -1.855 1 87.31 83 PRO A O 1
ATOM 647 N N . GLN A 1 84 ? -0.831 9.117 -2.324 1 75.38 84 GLN A N 1
ATOM 648 C CA . GLN A 1 84 ? -0.646 7.668 -2.334 1 75.38 84 GLN A CA 1
ATOM 649 C C . GLN A 1 84 ? 0.193 7.227 -3.531 1 75.38 84 GLN A C 1
ATOM 651 O O . GLN A 1 84 ? 1.16 6.48 -3.377 1 75.38 84 GLN A O 1
ATOM 656 N N . VAL A 1 85 ? -0.286 7.41 -4.781 1 64.56 85 VAL A N 1
ATOM 657 C CA . VAL A 1 85 ? 0.412 7.02 -6 1 64.56 85 VAL A CA 1
ATOM 658 C C . VAL A 1 85 ? 0.625 8.242 -6.887 1 64.56 85 VAL A C 1
ATOM 660 O O . VAL A 1 85 ? -0.272 9.078 -7.031 1 64.56 85 VAL A O 1
ATOM 663 N N . GLU A 1 86 ? 1.928 8.328 -7.293 1 63.5 86 GLU A N 1
ATOM 664 C CA . GLU A 1 86 ? 2.09 9.453 -8.211 1 63.5 86 GLU A CA 1
ATOM 665 C C . GLU A 1 86 ? 3.072 9.117 -9.328 1 63.5 86 GLU A C 1
ATOM 667 O O . GLU A 1 86 ? 4.016 8.352 -9.125 1 63.5 86 GLU A O 1
ATOM 672 N N . TYR A 1 87 ? 2.559 9.352 -10.43 1 61.34 87 TYR A N 1
ATOM 673 C CA . TYR A 1 87 ? 3.479 9.359 -11.562 1 61.34 87 TYR A CA 1
ATOM 674 C C . TYR A 1 87 ? 3.848 10.789 -11.953 1 61.34 87 TYR A C 1
ATOM 676 O O . TYR A 1 87 ? 3.02 11.695 -11.852 1 61.34 87 TYR A O 1
ATOM 684 N N . TYR A 1 88 ? 5.145 10.961 -12.219 1 62.78 88 TYR A N 1
ATOM 685 C CA . TYR A 1 88 ? 5.629 12.297 -12.547 1 62.78 88 TYR A CA 1
ATOM 686 C C . TYR A 1 88 ? 6.016 12.383 -14.023 1 62.78 88 TYR A C 1
ATOM 688 O O . TYR A 1 88 ? 6.68 11.492 -14.547 1 62.78 88 TYR A O 1
ATOM 696 N N . ALA A 1 89 ? 5.555 13.398 -14.602 1 57.75 89 ALA A N 1
ATOM 697 C CA . ALA A 1 89 ? 5.758 13.609 -16.031 1 57.75 89 ALA A CA 1
ATOM 698 C C . ALA A 1 89 ? 7.242 13.734 -16.359 1 57.75 89 ALA A C 1
ATOM 700 O O . ALA A 1 89 ? 7.691 13.281 -17.422 1 57.75 89 ALA A O 1
ATOM 701 N N . PHE A 1 90 ? 7.977 14.344 -15.5 1 70.19 90 PHE A N 1
ATOM 702 C CA . PHE A 1 90 ? 9.406 14.562 -15.703 1 70.19 90 PHE A CA 1
ATOM 703 C C . PHE A 1 90 ? 10.219 13.734 -14.719 1 70.19 90 PHE A C 1
ATOM 705 O O . PHE A 1 90 ? 9.867 13.633 -13.539 1 70.19 90 PHE A O 1
ATOM 712 N N . ASN A 1 91 ? 11.219 13.172 -15.289 1 82.56 91 ASN A N 1
ATOM 713 C CA . ASN A 1 91 ? 12.078 12.328 -14.469 1 82.56 91 ASN A CA 1
ATOM 714 C C . ASN A 1 91 ? 13.195 13.133 -13.805 1 82.56 91 ASN A C 1
ATOM 716 O O . ASN A 1 91 ? 14.375 12.906 -14.086 1 82.56 91 ASN A O 1
ATOM 720 N N . PHE A 1 92 ? 12.93 14.016 -12.805 1 80.75 92 PHE A N 1
ATOM 721 C CA . PHE A 1 92 ? 13.891 14.82 -12.062 1 80.75 92 PHE A CA 1
ATOM 722 C C . PHE A 1 92 ? 14.812 13.93 -11.234 1 80.75 92 PHE A C 1
ATOM 724 O O . PHE A 1 92 ? 14.414 12.852 -10.789 1 80.75 92 PHE A O 1
ATOM 731 N N . SER A 1 93 ? 16.016 14.391 -11.117 1 87.69 93 SER A N 1
ATOM 732 C CA . SER A 1 93 ? 16.844 13.719 -10.125 1 87.69 93 SER A CA 1
ATOM 733 C C . SER A 1 93 ? 16.234 13.805 -8.734 1 87.69 93 SER A C 1
ATOM 735 O O . SER A 1 93 ? 15.484 14.742 -8.43 1 87.69 93 SER A O 1
ATOM 737 N N . VAL A 1 94 ? 16.516 12.859 -7.965 1 92.88 94 VAL A N 1
ATOM 738 C CA . VAL A 1 94 ? 16.031 12.836 -6.59 1 92.88 94 VAL A CA 1
ATOM 739 C C . VAL A 1 94 ? 16.391 14.148 -5.891 1 92.88 94 VAL A C 1
ATOM 741 O O . VAL A 1 94 ? 15.531 14.766 -5.246 1 92.88 94 VAL A O 1
ATOM 744 N N . LEU A 1 95 ? 17.609 14.578 -6.031 1 91.94 95 LEU A N 1
ATOM 745 C CA . LEU A 1 95 ? 18.047 15.812 -5.383 1 91.94 95 LEU A CA 1
ATOM 746 C C . LEU A 1 95 ? 17.219 17 -5.875 1 91.94 95 LEU A C 1
ATOM 748 O O . LEU A 1 95 ? 16.703 17.781 -5.066 1 91.94 95 LEU A O 1
ATOM 752 N N . ASP A 1 96 ? 17.047 17.125 -7.176 1 84.12 96 ASP A N 1
ATOM 753 C CA . ASP A 1 96 ? 16.281 18.234 -7.742 1 84.12 96 ASP A CA 1
ATOM 754 C C . ASP A 1 96 ? 14.82 18.172 -7.281 1 84.12 96 ASP A C 1
ATOM 756 O O . ASP A 1 96 ? 14.227 19.203 -6.973 1 84.12 96 ASP A O 1
ATOM 760 N N . PHE A 1 97 ? 14.32 16.984 -7.262 1 88.88 97 PHE A N 1
ATOM 761 C CA . PHE A 1 97 ? 12.938 16.781 -6.844 1 88.88 97 PHE A CA 1
ATOM 762 C C . PHE A 1 97 ? 12.727 17.25 -5.406 1 88.88 97 PHE A C 1
ATOM 764 O O . PHE A 1 97 ? 11.75 17.938 -5.102 1 88.88 97 PHE A O 1
ATOM 771 N N . VAL A 1 98 ? 13.648 16.844 -4.547 1 91.88 98 VAL A N 1
ATOM 772 C CA . VAL A 1 98 ? 13.562 17.219 -3.139 1 91.88 98 VAL A CA 1
ATOM 773 C C . VAL A 1 98 ? 13.703 18.734 -2.996 1 91.88 98 VAL A C 1
ATOM 775 O O . VAL A 1 98 ? 12.984 19.359 -2.215 1 91.88 98 VAL A O 1
ATOM 778 N N . LEU A 1 99 ? 14.539 19.344 -3.807 1 87.5 99 LEU A N 1
ATOM 779 C CA . LEU A 1 99 ? 14.797 20.781 -3.748 1 87.5 99 LEU A CA 1
ATOM 780 C C . LEU A 1 99 ? 13.547 21.578 -4.121 1 87.5 99 LEU A C 1
ATOM 782 O O . LEU A 1 99 ? 13.391 22.734 -3.711 1 87.5 99 LEU A O 1
ATOM 786 N N . MET A 1 100 ? 12.68 20.969 -4.852 1 83.25 100 MET A N 1
ATOM 787 C CA . MET A 1 100 ? 11.43 21.625 -5.227 1 83.25 100 MET A CA 1
ATOM 788 C C . MET A 1 100 ? 10.586 21.922 -3.994 1 83.25 100 MET A C 1
ATOM 790 O O . MET A 1 100 ? 9.672 22.766 -4.051 1 83.25 100 MET A O 1
ATOM 794 N N . GLY A 1 101 ? 10.836 21.266 -2.953 1 85.44 101 GLY A N 1
ATOM 795 C CA . GLY A 1 101 ? 10.148 21.562 -1.708 1 85.44 101 GLY A CA 1
ATOM 796 C C . GLY A 1 101 ? 10.375 22.984 -1.228 1 85.44 101 GLY A C 1
ATOM 797 O O . GLY A 1 101 ? 9.562 23.531 -0.475 1 85.44 101 GLY A O 1
ATOM 798 N N . LYS A 1 102 ? 11.477 23.531 -1.637 1 82.56 102 LYS A N 1
ATOM 799 C CA . LYS A 1 102 ? 11.797 24.906 -1.224 1 82.56 102 LYS A CA 1
ATOM 800 C C . LYS A 1 102 ? 11.125 25.922 -2.131 1 82.56 102 LYS A C 1
ATOM 802 O O . LYS A 1 102 ? 11.156 27.125 -1.851 1 82.56 102 LYS A O 1
ATOM 807 N N . ALA A 1 103 ? 10.508 25.484 -3.158 1 69.06 103 ALA A N 1
ATOM 808 C CA . ALA A 1 103 ? 9.922 26.391 -4.148 1 69.06 103 ALA A CA 1
ATOM 809 C C . ALA A 1 103 ? 8.867 27.297 -3.516 1 69.06 103 ALA A C 1
ATOM 811 O O . ALA A 1 103 ? 8.656 28.422 -3.963 1 69.06 103 ALA A O 1
ATOM 812 N N . THR A 1 104 ? 8.211 26.766 -2.609 1 61.97 104 THR A N 1
ATOM 813 C CA . THR A 1 104 ? 7.188 27.578 -1.97 1 61.97 104 THR A CA 1
ATOM 814 C C . THR A 1 104 ? 7.812 28.797 -1.283 1 61.97 104 THR A C 1
ATOM 816 O O . THR A 1 104 ? 7.129 29.781 -1.02 1 61.97 104 THR A O 1
ATOM 819 N N . HIS A 1 105 ? 9.102 28.609 -1.087 1 59.06 105 HIS A N 1
ATOM 820 C CA . HIS A 1 105 ? 9.797 29.672 -0.385 1 59.06 105 HIS A CA 1
ATOM 821 C C . HIS A 1 105 ? 10.641 30.5 -1.346 1 59.06 105 HIS A C 1
ATOM 823 O O . HIS A 1 105 ? 11.125 31.578 -0.985 1 59.06 105 HIS A O 1
ATOM 829 N N . LEU A 1 106 ? 10.812 29.859 -2.49 1 50.12 106 LEU A N 1
ATOM 830 C CA . LEU A 1 106 ? 11.688 30.516 -3.459 1 50.12 106 LEU A CA 1
ATOM 831 C C . LEU A 1 106 ? 10.867 31.297 -4.48 1 50.12 106 LEU A C 1
ATOM 833 O O . LEU A 1 106 ? 9.742 30.922 -4.797 1 50.12 106 LEU A O 1
ATOM 837 N N . ASN A 1 107 ? 11.375 32.375 -4.762 1 48.44 107 ASN A N 1
ATOM 838 C CA . ASN A 1 107 ? 10.82 33.031 -5.945 1 48.44 107 ASN A CA 1
ATOM 839 C C . ASN A 1 107 ? 10.922 32.125 -7.176 1 48.44 107 ASN A C 1
ATOM 841 O O . ASN A 1 107 ? 11.844 31.328 -7.289 1 48.44 107 ASN A O 1
ATOM 845 N N . LEU A 1 108 ? 9.758 31.891 -7.852 1 45.41 108 LEU A N 1
ATOM 846 C CA . LEU A 1 108 ? 9.562 31 -8.992 1 45.41 108 LEU A CA 1
ATOM 847 C C . LEU A 1 108 ? 10.844 30.891 -9.812 1 45.41 108 LEU A C 1
ATOM 849 O O . LEU A 1 108 ? 11.039 29.906 -10.531 1 45.41 108 LEU A O 1
ATOM 853 N N . PHE A 1 109 ? 11.688 31.891 -9.859 1 42.59 109 PHE A N 1
ATOM 854 C CA . PHE A 1 109 ? 12.836 31.953 -10.75 1 42.59 109 PHE A CA 1
ATOM 855 C C . PHE A 1 109 ? 14.141 31.766 -9.984 1 42.59 109 PHE A C 1
ATOM 857 O O . PHE A 1 109 ? 15.227 31.859 -10.562 1 42.59 109 PHE A O 1
ATOM 864 N N . ALA A 1 110 ? 14.016 31.484 -8.727 1 54.53 110 ALA A N 1
ATOM 865 C CA . ALA A 1 110 ? 15.266 31.516 -7.98 1 54.53 110 ALA A CA 1
ATOM 866 C C . ALA A 1 110 ? 15.906 30.141 -7.906 1 54.53 110 ALA A C 1
ATOM 868 O O . ALA A 1 110 ? 15.219 29.141 -7.672 1 54.53 110 ALA A O 1
ATOM 869 N N . MET A 1 111 ? 17.078 29.953 -8.492 1 55.78 111 MET A N 1
ATOM 870 C CA . MET A 1 111 ? 17.922 28.781 -8.32 1 55.78 111 MET A CA 1
ATOM 871 C C . MET A 1 111 ? 18.141 28.469 -6.844 1 55.78 111 MET A C 1
ATOM 873 O O . MET A 1 111 ? 18.312 29.391 -6.035 1 55.78 111 MET A O 1
ATOM 877 N N . PRO A 1 112 ? 18.047 27.125 -6.59 1 62.41 112 PRO A N 1
ATOM 878 C CA . PRO A 1 112 ? 18.297 26.797 -5.184 1 62.41 112 PRO A CA 1
ATOM 879 C C . PRO A 1 112 ? 19.672 27.25 -4.703 1 62.41 112 PRO A C 1
ATOM 881 O O . PRO A 1 112 ? 20.656 27.141 -5.438 1 62.41 112 PRO A O 1
ATOM 884 N N . LYS A 1 113 ? 19.656 28.016 -3.648 1 76.75 113 LYS A N 1
ATOM 885 C CA . LYS A 1 113 ? 20.891 28.469 -2.992 1 76.75 113 LYS A CA 1
ATOM 886 C C . LYS A 1 113 ? 21.656 27.297 -2.406 1 76.75 113 LYS A C 1
ATOM 888 O O . LYS A 1 113 ? 21.125 26.188 -2.268 1 76.75 113 LYS A O 1
ATOM 893 N N . ALA A 1 114 ? 22.969 27.406 -2.312 1 81.19 114 ALA A N 1
ATOM 894 C CA . ALA A 1 114 ? 23.859 26.422 -1.719 1 81.19 114 ALA A CA 1
ATOM 895 C C . ALA A 1 114 ? 23.281 25.875 -0.409 1 81.19 114 ALA A C 1
ATOM 897 O O . ALA A 1 114 ? 23.375 24.688 -0.125 1 81.19 114 ALA A O 1
ATOM 898 N N . LYS A 1 115 ? 22.625 26.719 0.306 1 85.62 115 LYS A N 1
ATOM 899 C CA . LYS A 1 115 ? 22.047 26.312 1.587 1 85.62 115 LYS A CA 1
ATOM 900 C C . LYS A 1 115 ? 20.922 25.297 1.396 1 85.62 115 LYS A C 1
ATOM 902 O O . LYS A 1 115 ? 20.75 24.391 2.203 1 85.62 115 LYS A O 1
ATOM 907 N N . HIS A 1 116 ? 20.172 25.5 0.375 1 85.38 116 HIS A N 1
ATOM 908 C CA . HIS A 1 116 ? 19.078 24.594 0.109 1 85.38 116 HIS A CA 1
ATOM 909 C C . HIS A 1 116 ? 19.578 23.203 -0.29 1 85.38 116 HIS A C 1
ATOM 911 O O . HIS A 1 116 ? 19 22.188 0.097 1 85.38 116 HIS A O 1
ATOM 917 N N . ILE A 1 117 ? 20.656 23.25 -1.004 1 88.12 117 ILE A N 1
ATOM 918 C CA . ILE A 1 117 ? 21.266 21.984 -1.409 1 88.12 117 ILE A CA 1
ATOM 919 C C . ILE A 1 117 ? 21.766 21.234 -0.178 1 88.12 117 ILE A C 1
ATOM 921 O O . ILE A 1 117 ? 21.578 20.016 -0.057 1 88.12 117 ILE A O 1
ATOM 925 N N . LYS A 1 118 ? 22.391 21.906 0.717 1 92.56 118 LYS A N 1
ATOM 926 C CA . LYS A 1 118 ? 22.875 21.312 1.955 1 92.56 118 LYS A CA 1
ATOM 927 C C . LYS A 1 118 ? 21.734 20.734 2.779 1 92.56 118 LYS A C 1
ATOM 929 O O . LYS A 1 118 ? 21.844 19.641 3.32 1 92.56 118 LYS A O 1
ATOM 934 N N . GLU A 1 119 ? 20.688 21.469 2.869 1 91.38 119 GLU A N 1
ATOM 935 C CA . GLU A 1 119 ? 19.516 21.016 3.605 1 91.38 119 GLU A CA 1
ATOM 936 C C . GLU A 1 119 ? 18.922 19.75 2.973 1 91.38 119 GLU A C 1
ATOM 938 O O . GLU A 1 119 ? 18.609 18.781 3.672 1 91.38 119 GLU A O 1
ATOM 943 N N . ALA A 1 120 ? 18.781 19.812 1.675 1 91.88 120 ALA A N 1
ATOM 944 C CA . ALA A 1 120 ? 18.234 18.672 0.94 1 91.88 120 ALA A CA 1
ATOM 945 C C . ALA A 1 120 ? 19.109 17.438 1.123 1 91.88 120 ALA A C 1
ATOM 947 O O . ALA A 1 120 ? 18.609 16.344 1.373 1 91.88 120 ALA A O 1
ATOM 948 N N . THR A 1 121 ? 20.406 17.641 1.059 1 93.5 121 THR A N 1
ATOM 949 C CA . THR A 1 121 ? 21.344 16.531 1.214 1 93.5 121 THR A CA 1
ATOM 950 C C . THR A 1 121 ? 21.266 15.945 2.623 1 93.5 121 THR A C 1
ATOM 952 O O . THR A 1 121 ? 21.328 14.734 2.805 1 93.5 121 THR A O 1
ATOM 955 N N . SER A 1 122 ? 21.125 16.766 3.531 1 94.62 122 SER A N 1
ATOM 956 C CA . SER A 1 122 ? 21.031 16.344 4.922 1 94.62 122 SER A CA 1
ATOM 957 C C . SER A 1 122 ? 19.781 15.5 5.152 1 94.62 122 SER A C 1
ATOM 959 O O . SER A 1 122 ? 19.828 14.484 5.852 1 94.62 122 SER A O 1
ATOM 961 N N . VAL A 1 123 ? 18.688 15.93 4.602 1 93.81 123 VAL A N 1
ATOM 962 C CA . VAL A 1 123 ? 17.438 15.188 4.75 1 93.81 123 VAL A CA 1
ATOM 963 C C . VAL A 1 123 ? 17.562 13.828 4.066 1 93.81 123 VAL A C 1
ATOM 965 O O . VAL A 1 123 ? 17.125 12.812 4.605 1 93.81 123 VAL A O 1
ATOM 968 N N . LEU A 1 124 ? 18.172 13.805 2.893 1 96.06 124 LEU A N 1
ATOM 969 C CA . LEU A 1 124 ? 18.375 12.555 2.168 1 96.06 124 LEU A CA 1
ATOM 970 C C . LEU A 1 124 ? 19.25 11.602 2.965 1 96.06 124 LEU A C 1
ATOM 972 O O . LEU A 1 124 ? 18.969 10.398 3.02 1 96.06 124 LEU A O 1
ATOM 976 N N . GLU A 1 125 ? 20.234 12.094 3.58 1 95.5 125 GLU A N 1
ATOM 977 C CA . GLU A 1 125 ? 21.125 11.281 4.41 1 95.5 125 GLU A CA 1
ATOM 978 C C . GLU A 1 125 ? 20.375 10.695 5.602 1 95.5 125 GLU A C 1
ATOM 980 O O . GLU A 1 125 ? 20.5 9.508 5.902 1 95.5 125 GLU A O 1
ATOM 985 N N . ARG A 1 126 ? 19.609 11.516 6.191 1 93.75 126 ARG A N 1
ATOM 986 C CA . ARG A 1 126 ? 18.828 11.086 7.352 1 93.75 126 ARG A CA 1
ATOM 987 C C . ARG A 1 126 ? 17.891 9.945 6.988 1 93.75 126 ARG A C 1
ATOM 989 O O . ARG A 1 126 ? 17.625 9.062 7.809 1 93.75 126 ARG A O 1
ATOM 996 N N . LEU A 1 127 ? 17.422 9.945 5.793 1 94.88 127 LEU A N 1
ATOM 997 C CA . LEU A 1 127 ? 16.438 8.961 5.348 1 94.88 127 LEU A CA 1
ATOM 998 C C . LEU A 1 127 ? 17.109 7.828 4.582 1 94.88 127 LEU A C 1
ATOM 1000 O O . LEU A 1 127 ? 16.438 7.027 3.932 1 94.88 127 LEU A O 1
ATOM 1004 N N . ASP A 1 128 ? 18.438 7.785 4.562 1 92.25 128 ASP A N 1
ATOM 1005 C CA . ASP A 1 128 ? 19.234 6.762 3.889 1 92.25 128 ASP A CA 1
ATOM 1006 C C . ASP A 1 128 ? 18.969 6.773 2.383 1 92.25 128 ASP A C 1
ATOM 1008 O O . ASP A 1 128 ? 18.781 5.719 1.772 1 92.25 128 ASP A O 1
ATOM 1012 N N . LEU A 1 129 ? 18.891 7.996 1.821 1 95.19 129 LEU A N 1
ATOM 1013 C CA . LEU A 1 129 ? 18.578 8.117 0.404 1 95.19 129 LEU A CA 1
ATOM 1014 C C . LEU A 1 129 ? 19.703 8.797 -0.354 1 95.19 129 LEU A C 1
ATOM 1016 O O . LEU A 1 129 ? 19.578 9.078 -1.549 1 95.19 129 LEU A O 1
ATOM 1020 N N . GLU A 1 130 ? 20.797 9.062 0.317 1 95.19 130 GLU A N 1
ATOM 1021 C CA . GLU A 1 130 ? 21.891 9.836 -0.277 1 95.19 130 GLU A CA 1
ATOM 1022 C C . GLU A 1 130 ? 22.406 9.172 -1.549 1 95.19 130 GLU A C 1
ATOM 1024 O O . GLU A 1 130 ? 22.75 9.852 -2.516 1 95.19 130 GLU A O 1
ATOM 1029 N N . SER A 1 131 ? 22.469 7.891 -1.607 1 93.44 131 SER A N 1
ATOM 1030 C CA . SER A 1 131 ? 23 7.152 -2.744 1 93.44 131 SER A CA 1
ATOM 1031 C C . SER A 1 131 ? 22.109 7.285 -3.969 1 93.44 131 SER A C 1
ATOM 1033 O O . SER A 1 131 ? 22.516 6.98 -5.09 1 93.44 131 SER A O 1
ATOM 1035 N N . LEU A 1 132 ? 20.906 7.777 -3.768 1 93.69 132 LEU A N 1
ATOM 1036 C CA . LEU A 1 132 ? 19.938 7.852 -4.852 1 93.69 132 LEU A CA 1
ATOM 1037 C C . LEU A 1 132 ? 19.844 9.273 -5.402 1 93.69 132 LEU A C 1
ATOM 1039 O O . LEU A 1 132 ? 19.078 9.531 -6.34 1 93.69 132 LEU A O 1
ATOM 1043 N N . LYS A 1 133 ? 20.625 10.164 -4.883 1 94.81 133 LYS A N 1
ATOM 1044 C CA . LYS A 1 133 ? 20.453 11.594 -5.109 1 94.81 133 LYS A CA 1
ATOM 1045 C C . LYS A 1 133 ? 20.469 11.922 -6.602 1 94.81 133 LYS A C 1
ATOM 1047 O O . LYS A 1 133 ? 19.781 12.852 -7.039 1 94.81 133 LYS A O 1
ATOM 1052 N N . ASP A 1 134 ? 21.172 11.133 -7.43 1 91.44 134 ASP A N 1
ATOM 1053 C CA . ASP A 1 134 ? 21.328 11.445 -8.852 1 91.44 134 ASP A CA 1
ATOM 1054 C C . ASP A 1 134 ? 20.391 10.594 -9.703 1 91.44 134 ASP A C 1
ATOM 1056 O O . ASP A 1 134 ? 20.312 10.773 -10.914 1 91.44 134 ASP A O 1
ATOM 1060 N N . GLN A 1 135 ? 19.703 9.734 -9.148 1 91.31 135 GLN A N 1
ATOM 1061 C CA . GLN A 1 135 ? 18.766 8.875 -9.867 1 91.31 135 GLN A CA 1
ATOM 1062 C C . GLN A 1 135 ? 17.469 9.617 -10.195 1 91.31 135 GLN A C 1
ATOM 1064 O O . GLN A 1 135 ? 17.109 10.578 -9.508 1 91.31 135 GLN A O 1
ATOM 1069 N N . GLY A 1 136 ? 16.812 9.172 -11.266 1 88.06 136 GLY A N 1
ATOM 1070 C CA . GLY A 1 136 ? 15.523 9.727 -11.617 1 88.06 136 GLY A CA 1
ATOM 1071 C C . GLY A 1 136 ? 14.406 9.25 -10.711 1 88.06 136 GLY A C 1
ATOM 1072 O O . GLY A 1 136 ? 14.375 8.078 -10.312 1 88.06 136 GLY A O 1
ATOM 1073 N N . ILE A 1 137 ? 13.484 10.172 -10.375 1 87.25 137 ILE A N 1
ATOM 1074 C CA . ILE A 1 137 ? 12.391 9.875 -9.453 1 87.25 137 ILE A CA 1
ATOM 1075 C C . ILE A 1 137 ? 11.539 8.734 -10.016 1 87.25 137 ILE A C 1
ATOM 1077 O O . ILE A 1 137 ? 11.023 7.91 -9.25 1 87.25 137 ILE A O 1
ATOM 1081 N N . ASN A 1 138 ? 11.391 8.625 -11.305 1 81.69 138 ASN A N 1
ATOM 1082 C CA . ASN A 1 138 ? 10.555 7.621 -11.945 1 81.69 138 ASN A CA 1
ATOM 1083 C C . ASN A 1 138 ? 11.242 6.262 -12 1 81.69 138 ASN A C 1
ATOM 1085 O O . ASN A 1 138 ? 10.609 5.246 -12.289 1 81.69 138 ASN A O 1
ATOM 1089 N N . ASP A 1 139 ? 12.523 6.227 -11.68 1 83.06 139 ASP A N 1
ATOM 1090 C CA . ASP A 1 139 ? 13.312 4.996 -11.727 1 83.06 139 ASP A CA 1
ATOM 1091 C C . ASP A 1 139 ? 13.344 4.312 -10.359 1 83.06 139 ASP A C 1
ATOM 1093 O O . ASP A 1 139 ? 13.875 3.207 -10.227 1 83.06 139 ASP A O 1
ATOM 1097 N N . LEU A 1 140 ? 12.75 4.93 -9.422 1 86.62 140 LEU A N 1
ATOM 1098 C CA . LEU A 1 140 ? 12.789 4.438 -8.055 1 86.62 140 LEU A CA 1
ATOM 1099 C C . LEU A 1 140 ? 11.703 3.398 -7.816 1 86.62 140 LEU A C 1
ATOM 1101 O O . LEU A 1 140 ? 10.664 3.418 -8.484 1 86.62 140 LEU A O 1
ATOM 1105 N N . SER A 1 141 ? 12 2.49 -6.898 1 83.88 141 SER A N 1
ATOM 1106 C CA . SER A 1 141 ? 10.93 1.631 -6.418 1 83.88 141 SER A CA 1
ATOM 1107 C C . SER A 1 141 ? 9.844 2.441 -5.711 1 83.88 141 SER A C 1
ATOM 1109 O O . SER A 1 141 ? 10.062 3.6 -5.352 1 83.88 141 SER A O 1
ATOM 1111 N N . GLY A 1 142 ? 8.688 1.857 -5.512 1 84.12 142 GLY A N 1
ATOM 1112 C CA . GLY A 1 142 ? 7.594 2.523 -4.816 1 84.12 142 GLY A CA 1
ATOM 1113 C C . GLY A 1 142 ? 7.984 3.018 -3.436 1 84.12 142 GLY A C 1
ATOM 1114 O O . GLY A 1 142 ? 7.68 4.156 -3.07 1 84.12 142 GLY A O 1
ATOM 1115 N N . GLY A 1 143 ? 8.688 2.152 -2.648 1 88.81 143 GLY A N 1
ATOM 1116 C CA . GLY A 1 143 ? 9.125 2.543 -1.317 1 88.81 143 GLY A CA 1
ATOM 1117 C C . GLY A 1 143 ? 10.141 3.67 -1.33 1 88.81 143 GLY A C 1
ATOM 1118 O O . GLY A 1 143 ? 10.062 4.594 -0.518 1 88.81 143 GLY A O 1
ATOM 1119 N N . GLN A 1 144 ? 11.078 3.586 -2.254 1 89.38 144 GLN A N 1
ATOM 1120 C CA . GLN A 1 144 ? 12.07 4.645 -2.395 1 89.38 144 GLN A CA 1
ATOM 1121 C C . GLN A 1 144 ? 11.414 5.977 -2.75 1 89.38 144 GLN A C 1
ATOM 1123 O O . GLN A 1 144 ? 11.742 7.012 -2.168 1 89.38 144 GLN A O 1
ATOM 1128 N N . ARG A 1 145 ? 10.508 5.918 -3.607 1 91.12 145 ARG A N 1
ATOM 1129 C CA . ARG A 1 145 ? 9.812 7.117 -4.051 1 91.12 145 ARG A CA 1
ATOM 1130 C C . ARG A 1 145 ? 9.039 7.758 -2.9 1 91.12 145 ARG A C 1
ATOM 1132 O O . ARG A 1 145 ? 9.055 8.984 -2.742 1 91.12 145 ARG A O 1
ATOM 1139 N N . GLN A 1 146 ? 8.414 6.961 -2.156 1 92.25 146 GLN A N 1
ATOM 1140 C CA . GLN A 1 146 ? 7.664 7.465 -1.01 1 92.25 146 GLN A CA 1
ATOM 1141 C C . GLN A 1 146 ? 8.578 8.188 -0.028 1 92.25 146 GLN A C 1
ATOM 1143 O O . GLN A 1 146 ? 8.219 9.242 0.508 1 92.25 146 GLN A O 1
ATOM 1148 N N . MET A 1 147 ? 9.719 7.602 0.222 1 94.62 147 MET A N 1
ATOM 1149 C CA . MET A 1 147 ? 10.68 8.211 1.134 1 94.62 147 MET A CA 1
ATOM 1150 C C . MET A 1 147 ? 11.203 9.531 0.569 1 94.62 147 MET A C 1
ATOM 1152 O O . MET A 1 147 ? 11.453 10.477 1.317 1 94.62 147 MET A O 1
ATOM 1156 N N . VAL A 1 148 ? 11.375 9.609 -0.72 1 94.06 148 VAL A N 1
ATOM 1157 C CA . VAL A 1 148 ? 11.812 10.836 -1.371 1 94.06 148 VAL A CA 1
ATOM 1158 C C . VAL A 1 148 ? 10.727 11.906 -1.236 1 94.06 148 VAL A C 1
ATOM 1160 O O . VAL A 1 148 ? 11.031 13.078 -1.016 1 94.06 148 VAL A O 1
ATOM 1163 N N . LEU A 1 149 ? 9.484 11.523 -1.35 1 93.25 149 LEU A N 1
ATOM 1164 C CA . LEU A 1 149 ? 8.375 12.445 -1.154 1 93.25 149 LEU A CA 1
ATOM 1165 C C . LEU A 1 149 ? 8.375 13.008 0.263 1 93.25 149 LEU A C 1
ATOM 1167 O O . LEU A 1 149 ? 8.086 14.188 0.467 1 93.25 149 LEU A O 1
ATOM 1171 N N . LEU A 1 150 ? 8.688 12.141 1.188 1 96.12 150 LEU A N 1
ATOM 1172 C CA . LEU A 1 150 ? 8.828 12.617 2.561 1 96.12 150 LEU A CA 1
ATOM 1173 C C . LEU A 1 150 ? 9.93 13.664 2.664 1 96.12 150 LEU A C 1
ATOM 1175 O O . LEU A 1 150 ? 9.742 14.711 3.279 1 96.12 150 LEU A O 1
ATOM 1179 N N . ALA A 1 151 ? 11.086 13.344 2.055 1 95.38 151 ALA A N 1
ATOM 1180 C CA . ALA A 1 151 ? 12.203 14.281 2.078 1 95.38 151 ALA A CA 1
ATOM 1181 C C . ALA A 1 151 ? 11.781 15.648 1.549 1 95.38 151 ALA A C 1
ATOM 1183 O O . ALA A 1 151 ? 12.055 16.672 2.176 1 95.38 151 ALA A O 1
ATOM 1184 N N . ARG A 1 152 ? 11.117 15.664 0.453 1 92.56 152 ARG A N 1
ATOM 1185 C CA . ARG A 1 152 ? 10.648 16.906 -0.148 1 92.56 152 ARG A CA 1
ATOM 1186 C C . ARG A 1 152 ? 9.703 17.656 0.79 1 92.56 152 ARG A C 1
ATOM 1188 O O . ARG A 1 152 ? 9.812 18.875 0.958 1 92.56 152 ARG A O 1
ATOM 1195 N N . SER A 1 153 ? 8.781 16.906 1.35 1 93.94 153 SER A N 1
ATOM 1196 C CA . SER A 1 153 ? 7.785 17.516 2.229 1 93.94 153 SER A CA 1
ATOM 1197 C C . SER A 1 153 ? 8.438 18.109 3.469 1 93.94 153 SER A C 1
ATOM 1199 O O . SER A 1 153 ? 8.023 19.172 3.938 1 93.94 153 SER A O 1
ATOM 1201 N N . LEU A 1 154 ? 9.453 17.422 4.023 1 95.06 154 LEU A N 1
ATOM 1202 C CA . LEU A 1 154 ? 10.156 17.938 5.195 1 95.06 154 LEU A CA 1
ATOM 1203 C C . LEU A 1 154 ? 10.93 19.203 4.855 1 95.06 154 LEU A C 1
ATOM 1205 O O . LEU A 1 154 ? 11.031 20.109 5.684 1 95.06 154 LEU A O 1
ATOM 1209 N N . LEU A 1 155 ? 11.43 19.281 3.646 1 91.75 155 LEU A N 1
ATOM 1210 C CA . LEU A 1 155 ? 12.172 20.453 3.207 1 91.75 155 LEU A CA 1
ATOM 1211 C C . LEU A 1 155 ? 11.25 21.656 3.039 1 91.75 155 LEU A C 1
ATOM 1213 O O . LEU A 1 155 ? 11.688 22.797 3.162 1 91.75 155 LEU A O 1
ATOM 1217 N N . GLN A 1 156 ? 10.008 21.406 2.736 1 89.94 156 GLN A N 1
ATOM 1218 C CA . GLN A 1 156 ? 9.031 22.484 2.537 1 89.94 156 GLN A CA 1
ATOM 1219 C C . GLN A 1 156 ? 8.773 23.234 3.838 1 89.94 156 GLN A C 1
ATOM 1221 O O . GLN A 1 156 ? 8.414 24.406 3.816 1 89.94 156 GLN A O 1
ATOM 1226 N N . ARG A 1 157 ? 8.922 22.531 4.965 1 92.31 157 ARG A N 1
ATOM 1227 C CA . ARG A 1 157 ? 8.867 23.109 6.305 1 92.31 157 ARG A CA 1
ATOM 1228 C C . ARG A 1 157 ? 7.523 23.766 6.574 1 92.31 157 ARG A C 1
ATOM 1230 O O . ARG A 1 157 ? 7.465 24.906 7.027 1 92.31 157 ARG A O 1
ATOM 1237 N N . THR A 1 158 ? 6.465 23.125 6.242 1 94.25 158 THR A N 1
ATOM 1238 C CA . THR A 1 158 ? 5.121 23.594 6.543 1 94.25 158 THR A CA 1
ATOM 1239 C C . THR A 1 158 ? 4.684 23.141 7.93 1 94.25 158 THR A C 1
ATOM 1241 O O . THR A 1 158 ? 5.219 22.172 8.469 1 94.25 158 THR A O 1
ATOM 1244 N N . PRO A 1 159 ? 3.744 23.875 8.492 1 96.81 159 PRO A N 1
ATOM 1245 C CA . PRO A 1 159 ? 3.266 23.484 9.82 1 96.81 159 PRO A CA 1
ATOM 1246 C C . PRO A 1 159 ? 2.357 22.266 9.781 1 96.81 159 PRO A C 1
ATOM 1248 O O . PRO A 1 159 ? 2.166 21.594 10.805 1 96.81 159 PRO A O 1
ATOM 1251 N N . LEU A 1 160 ? 1.775 21.969 8.633 1 97.5 160 LEU A N 1
ATOM 1252 C CA . LEU A 1 160 ? 0.845 20.859 8.508 1 97.5 160 LEU A CA 1
ATOM 1253 C C . LEU A 1 160 ? 1.235 19.938 7.352 1 97.5 160 LEU A C 1
ATOM 1255 O O . LEU A 1 160 ? 1.477 20.422 6.238 1 97.5 160 LEU A O 1
ATOM 1259 N N . LEU A 1 161 ? 1.382 18.672 7.676 1 97.5 161 LEU A N 1
ATOM 1260 C CA . LEU A 1 161 ? 1.645 17.641 6.684 1 97.5 161 LEU A CA 1
ATOM 1261 C C . LEU A 1 161 ? 0.417 16.766 6.48 1 97.5 161 LEU A C 1
ATOM 1263 O O . LEU A 1 161 ? -0.129 16.219 7.445 1 97.5 161 LEU A O 1
ATOM 1267 N N . LEU A 1 162 ? -0.109 16.688 5.266 1 97.06 162 LEU A N 1
ATOM 1268 C CA . LEU A 1 162 ? -1.175 15.773 4.883 1 97.06 162 LEU A CA 1
ATOM 1269 C C . LEU A 1 162 ? -0.613 14.57 4.125 1 97.06 162 LEU A C 1
ATOM 1271 O O . LEU A 1 162 ? 0.034 14.734 3.088 1 97.06 162 LEU A O 1
ATOM 1275 N N . LEU A 1 163 ? -0.877 13.43 4.652 1 96.5 163 LEU A N 1
ATOM 1276 C CA . LEU A 1 163 ? -0.319 12.211 4.07 1 96.5 163 LEU A CA 1
ATOM 1277 C C . LEU A 1 163 ? -1.427 11.242 3.662 1 96.5 163 LEU A C 1
ATOM 1279 O O . LEU A 1 163 ? -2.293 10.906 4.473 1 96.5 163 LEU A O 1
ATOM 1283 N N . ASP A 1 164 ? -1.381 10.828 2.438 1 93.38 164 ASP A N 1
ATOM 1284 C CA . ASP A 1 164 ? -2.377 9.883 1.935 1 93.38 164 ASP A CA 1
ATOM 1285 C C . ASP A 1 164 ? -1.764 8.508 1.713 1 93.38 164 ASP A C 1
ATOM 1287 O O . ASP A 1 164 ? -1.218 8.227 0.643 1 93.38 164 ASP A O 1
ATOM 1291 N N . GLU A 1 165 ? -1.883 7.68 2.732 1 91.44 165 GLU A N 1
ATOM 1292 C CA . GLU A 1 165 ? -1.396 6.305 2.754 1 91.44 165 GLU A CA 1
ATOM 1293 C C . GLU A 1 165 ? 0.096 6.242 2.436 1 91.44 165 GLU A C 1
ATOM 1295 O O . GLU A 1 165 ? 0.519 5.484 1.561 1 91.44 165 GLU A O 1
ATOM 1300 N N . PRO A 1 166 ? 0.856 6.918 3.236 1 92.5 166 PRO A N 1
ATOM 1301 C CA . PRO A 1 166 ? 2.277 7.074 2.918 1 92.5 166 PRO A CA 1
ATOM 1302 C C . PRO A 1 166 ? 3.078 5.793 3.139 1 92.5 166 PRO A C 1
ATOM 1304 O O . PRO A 1 166 ? 4.215 5.684 2.672 1 92.5 166 PRO A O 1
ATOM 1307 N N . THR A 1 167 ? 2.5 4.836 3.818 1 90.06 167 THR A N 1
ATOM 1308 C CA . THR A 1 167 ? 3.293 3.678 4.215 1 90.06 167 THR A CA 1
ATOM 1309 C C . THR A 1 167 ? 2.945 2.465 3.357 1 90.06 167 THR A C 1
ATOM 1311 O O . THR A 1 167 ? 3.504 1.382 3.549 1 90.06 167 THR A O 1
ATOM 1314 N N . SER A 1 168 ? 2.076 2.643 2.439 1 84.69 168 SER A N 1
ATOM 1315 C CA . SER A 1 168 ? 1.535 1.518 1.686 1 84.69 168 SER A CA 1
ATOM 1316 C C . SER A 1 168 ? 2.635 0.778 0.931 1 84.69 168 SER A C 1
ATOM 1318 O O . SER A 1 168 ? 2.584 -0.446 0.792 1 84.69 168 SER A O 1
ATOM 1320 N N . ALA A 1 169 ? 3.65 1.483 0.519 1 83.44 169 ALA A N 1
ATOM 1321 C CA . ALA A 1 169 ? 4.699 0.864 -0.289 1 83.44 169 ALA A CA 1
ATOM 1322 C C . ALA A 1 169 ? 5.961 0.625 0.537 1 83.44 169 ALA A C 1
ATOM 1324 O O . ALA A 1 169 ? 6.996 0.229 -0.002 1 83.44 169 ALA A O 1
ATOM 1325 N N . LEU A 1 170 ? 5.836 0.829 1.841 1 89.94 170 LEU A N 1
ATOM 1326 C CA . LEU A 1 170 ? 7.035 0.788 2.666 1 89.94 170 LEU A CA 1
ATOM 1327 C C . LEU A 1 170 ? 7.145 -0.543 3.404 1 89.94 170 LEU A C 1
ATOM 1329 O O . LEU A 1 170 ? 6.141 -1.065 3.898 1 89.94 170 LEU A O 1
ATOM 1333 N N . ASP A 1 171 ? 8.359 -1.041 3.445 1 88.19 171 ASP A N 1
ATOM 1334 C CA . ASP A 1 171 ? 8.602 -2.17 4.336 1 88.19 171 ASP A CA 1
ATOM 1335 C C . ASP A 1 171 ? 8.719 -1.71 5.789 1 88.19 171 ASP A C 1
ATOM 1337 O O . ASP A 1 171 ? 8.609 -0.516 6.078 1 88.19 171 ASP A O 1
ATOM 1341 N N . LEU A 1 172 ? 8.93 -2.627 6.691 1 87.25 172 LEU A N 1
ATOM 1342 C CA . LEU A 1 172 ? 8.883 -2.328 8.117 1 87.25 172 LEU A CA 1
ATOM 1343 C C . LEU A 1 172 ? 9.984 -1.348 8.508 1 87.25 172 LEU A C 1
ATOM 1345 O O . LEU A 1 172 ? 9.75 -0.425 9.289 1 87.25 172 LEU A O 1
ATOM 1349 N N . LYS A 1 173 ? 11.133 -1.576 7.938 1 88.06 173 LYS A N 1
ATOM 1350 C CA . LYS A 1 173 ? 12.242 -0.678 8.227 1 88.06 173 LYS A CA 1
ATOM 1351 C C . LYS A 1 173 ? 11.93 0.75 7.797 1 88.06 173 LYS A C 1
ATOM 1353 O O . LYS A 1 173 ? 12.094 1.691 8.578 1 88.06 173 LYS A O 1
ATOM 1358 N N . ASN A 1 174 ? 11.445 0.896 6.645 1 91.62 174 ASN A N 1
ATOM 1359 C CA . ASN A 1 174 ? 11.18 2.223 6.098 1 91.62 174 ASN A CA 1
ATOM 1360 C C . ASN A 1 174 ? 9.953 2.863 6.746 1 91.62 174 ASN A C 1
ATOM 1362 O O . ASN A 1 174 ? 9.875 4.086 6.863 1 91.62 174 ASN A O 1
ATOM 1366 N N . GLN A 1 175 ? 9.039 2.029 7.152 1 92.06 175 GLN A N 1
ATOM 1367 C CA . GLN A 1 175 ? 7.922 2.576 7.918 1 92.06 175 GLN A CA 1
ATOM 1368 C C . GLN A 1 175 ? 8.414 3.248 9.203 1 92.06 175 GLN A C 1
ATOM 1370 O O . GLN A 1 175 ? 8.008 4.367 9.516 1 92.06 175 GLN A O 1
ATOM 1375 N N . ALA A 1 176 ? 9.297 2.539 9.891 1 90.31 176 ALA A N 1
ATOM 1376 C CA . ALA A 1 176 ? 9.867 3.088 11.117 1 90.31 176 ALA A CA 1
ATOM 1377 C C . ALA A 1 176 ? 10.641 4.371 10.836 1 90.31 176 ALA A C 1
ATOM 1379 O O . ALA A 1 176 ? 10.461 5.379 11.523 1 90.31 176 ALA A O 1
ATOM 1380 N N . LEU A 1 177 ? 11.469 4.293 9.828 1 92.88 177 LEU A N 1
ATOM 1381 C CA . LEU A 1 177 ? 12.273 5.449 9.453 1 92.88 177 LEU A CA 1
ATOM 1382 C C . LEU A 1 177 ? 11.383 6.633 9.086 1 92.88 177 LEU A C 1
ATOM 1384 O O . LEU A 1 177 ? 11.695 7.777 9.422 1 92.88 177 LEU A O 1
ATOM 1388 N N . PHE A 1 178 ? 10.312 6.406 8.398 1 95.56 178 PHE A N 1
ATOM 1389 C CA . PHE A 1 178 ? 9.359 7.414 7.953 1 95.56 178 PHE A CA 1
ATOM 1390 C C . PHE A 1 178 ? 8.789 8.18 9.141 1 95.56 178 PHE A C 1
ATOM 1392 O O . PHE A 1 178 ? 8.875 9.406 9.203 1 95.56 178 PHE A O 1
ATOM 1399 N N . PHE A 1 179 ? 8.297 7.496 10.133 1 96.19 179 PHE A N 1
ATOM 1400 C CA . PHE A 1 179 ? 7.652 8.141 11.266 1 96.19 179 PHE A CA 1
ATOM 1401 C C . PHE A 1 179 ? 8.688 8.711 12.227 1 96.19 179 PHE A C 1
ATOM 1403 O O . PHE A 1 179 ? 8.453 9.75 12.852 1 96.19 179 PHE A O 1
ATOM 1410 N N . ASP A 1 180 ? 9.805 8.047 12.32 1 95.31 180 ASP A N 1
ATOM 1411 C CA . ASP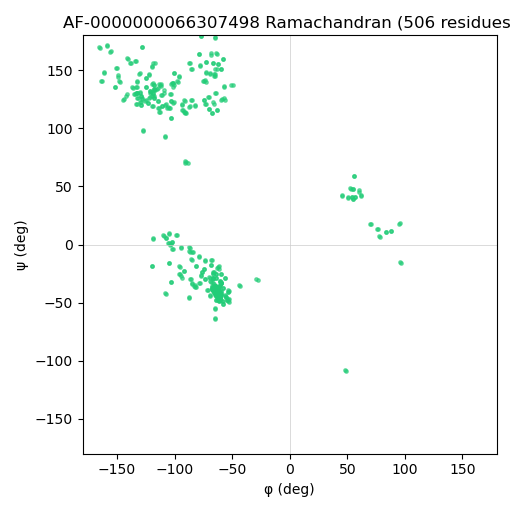 A 1 180 ? 10.875 8.602 13.141 1 95.31 180 ASP A CA 1
ATOM 1412 C C . ASP A 1 180 ? 11.32 9.969 12.617 1 95.31 180 ASP A C 1
ATOM 1414 O O . ASP A 1 180 ? 11.562 10.891 13.391 1 95.31 180 ASP A O 1
ATOM 1418 N N . ALA A 1 181 ? 11.422 10.031 11.336 1 96.25 181 ALA A N 1
ATOM 1419 C CA . ALA A 1 181 ? 11.812 11.297 10.727 1 96.25 181 ALA A CA 1
ATOM 1420 C C . ALA A 1 181 ? 10.797 12.391 11.047 1 96.25 181 ALA A C 1
ATOM 1422 O O . ALA A 1 181 ? 11.18 13.523 11.359 1 96.25 181 ALA A O 1
ATOM 1423 N N . ILE A 1 182 ? 9.562 12.086 10.992 1 97.38 182 ILE A N 1
ATOM 1424 C CA . ILE A 1 182 ? 8.5 13.039 11.305 1 97.38 182 ILE A CA 1
ATOM 1425 C C . ILE A 1 182 ? 8.594 13.453 12.766 1 97.38 182 ILE A C 1
ATOM 1427 O O . ILE A 1 182 ? 8.578 14.648 13.078 1 97.38 182 ILE A O 1
ATOM 1431 N N . LYS A 1 183 ? 8.734 12.523 13.633 1 97.5 183 LYS A N 1
ATOM 1432 C CA . LYS A 1 183 ? 8.789 12.805 15.07 1 97.5 183 LYS A CA 1
ATOM 1433 C C . LYS A 1 183 ? 10.016 13.648 15.414 1 97.5 183 LYS A C 1
ATOM 1435 O O . LYS A 1 183 ? 9.938 14.555 16.25 1 97.5 183 LYS A O 1
ATOM 1440 N N . ASP A 1 184 ? 11.086 13.273 14.773 1 96.75 184 ASP A N 1
ATOM 1441 C CA . ASP A 1 184 ? 12.297 14.07 14.977 1 96.75 184 ASP A CA 1
ATOM 1442 C C . ASP A 1 184 ? 12.086 15.516 14.547 1 96.75 184 ASP A C 1
ATOM 1444 O O . ASP A 1 184 ? 12.555 16.438 15.219 1 96.75 184 ASP A O 1
ATOM 1448 N N . GLU A 1 185 ? 11.445 15.688 13.453 1 96.25 185 GLU A N 1
ATOM 1449 C CA . GLU A 1 185 ? 11.156 17.031 12.969 1 96.25 185 GLU A CA 1
ATOM 1450 C C . GLU A 1 185 ? 10.227 17.781 13.93 1 96.25 185 GLU A C 1
ATOM 1452 O O . GLU A 1 185 ? 10.383 18.969 14.156 1 96.25 185 GLU A O 1
ATOM 1457 N N . MET A 1 186 ? 9.289 17.109 14.508 1 97.12 186 MET A N 1
ATOM 1458 C CA . MET A 1 186 ? 8.312 17.672 15.43 1 97.12 186 MET A CA 1
ATOM 1459 C C . MET A 1 186 ? 8.992 18.203 16.688 1 97.12 186 MET A C 1
ATOM 1461 O O . MET A 1 186 ? 8.492 19.141 17.328 1 97.12 186 MET A O 1
ATOM 1465 N N . LYS A 1 187 ? 10.125 17.656 17 1 96.56 187 LYS A N 1
ATOM 1466 C CA . LYS A 1 187 ? 10.891 18.125 18.156 1 96.56 187 LYS A CA 1
ATOM 1467 C C . LYS A 1 187 ? 11.609 19.438 17.844 1 96.56 187 LYS A C 1
ATOM 1469 O O . LYS A 1 187 ? 11.938 20.188 18.766 1 96.56 187 LYS A O 1
ATOM 1474 N N . LYS A 1 188 ? 11.836 19.656 16.594 1 95.12 188 LYS A N 1
ATOM 1475 C CA . LYS A 1 188 ? 12.656 20.797 16.172 1 95.12 188 LYS A CA 1
ATOM 1476 C C . LYS A 1 188 ? 11.789 22 15.812 1 95.12 188 LYS A C 1
ATOM 1478 O O . LYS A 1 188 ? 12.25 23.141 15.836 1 95.12 188 LYS A O 1
ATOM 1483 N N . ARG A 1 189 ? 10.578 21.703 15.43 1 94.81 189 ARG A N 1
ATOM 1484 C CA . ARG A 1 189 ? 9.688 22.766 14.977 1 94.81 189 ARG A CA 1
ATOM 1485 C C . ARG A 1 189 ? 8.227 22.359 15.148 1 94.81 189 ARG A C 1
ATOM 1487 O O . ARG A 1 189 ? 7.926 21.188 15.391 1 94.81 189 ARG A O 1
ATOM 1494 N N . GLU A 1 190 ? 7.402 23.391 15.039 1 94.44 190 GLU A N 1
ATOM 1495 C CA . GLU A 1 190 ? 5.977 23.094 15.008 1 94.44 190 GLU A CA 1
ATOM 1496 C C . GLU A 1 190 ? 5.594 22.344 13.734 1 94.44 190 GLU A C 1
ATOM 1498 O O . GLU A 1 190 ? 5.738 22.859 12.633 1 94.44 190 GLU A O 1
ATOM 1503 N N . LEU A 1 191 ? 5.207 21.141 13.875 1 97.5 191 LEU A N 1
ATOM 1504 C CA . LEU A 1 191 ? 4.754 20.266 12.789 1 97.5 191 LEU A CA 1
ATOM 1505 C C . LEU A 1 191 ? 3.631 19.359 13.258 1 97.5 191 LEU A C 1
ATOM 1507 O O . LEU A 1 191 ? 3.73 18.734 14.32 1 97.5 191 LEU A O 1
ATOM 1511 N N . SER A 1 192 ? 2.564 19.438 12.539 1 98.56 192 SER A N 1
ATOM 1512 C CA . SER A 1 192 ? 1.444 18.531 12.773 1 98.56 192 SER A CA 1
ATOM 1513 C C . SER A 1 192 ? 1.146 17.688 11.539 1 98.56 192 SER A C 1
ATOM 1515 O O . SER A 1 192 ? 1.462 18.094 10.414 1 98.56 192 SER A O 1
ATOM 1517 N N . VAL A 1 193 ? 0.572 16.516 11.805 1 98.5 193 VAL A N 1
ATOM 1518 C CA . VAL A 1 193 ? 0.363 15.57 10.703 1 98.5 193 VAL A CA 1
ATOM 1519 C C . VAL A 1 193 ? -1.083 15.078 10.719 1 98.5 193 VAL A C 1
ATOM 1521 O O . VAL A 1 193 ? -1.633 14.773 11.781 1 98.5 193 VAL A O 1
ATOM 1524 N N . LEU A 1 194 ? -1.704 15.125 9.617 1 98.5 194 LEU A N 1
ATOM 1525 C CA . LEU A 1 194 ? -2.908 14.352 9.328 1 98.5 194 LEU A CA 1
ATOM 1526 C C . LEU A 1 194 ? -2.627 13.273 8.289 1 98.5 194 LEU A C 1
ATOM 1528 O O . LEU A 1 194 ? -2.23 13.578 7.16 1 98.5 194 LEU A O 1
ATOM 1532 N N . VAL A 1 195 ? -2.838 12 8.703 1 97.56 195 VAL A N 1
ATOM 1533 C CA . VAL A 1 195 ? -2.389 10.922 7.828 1 97.56 195 VAL A CA 1
ATOM 1534 C C . VAL A 1 195 ? -3.492 9.875 7.688 1 97.56 195 VAL A C 1
ATOM 1536 O O . VAL A 1 195 ? -4.129 9.5 8.672 1 97.56 195 VAL A O 1
ATOM 1539 N N . ASN A 1 196 ? -3.744 9.539 6.414 1 95.19 196 ASN A N 1
ATOM 1540 C CA . ASN A 1 196 ? -4.566 8.367 6.133 1 95.19 196 ASN A CA 1
ATOM 1541 C C . ASN A 1 196 ? -3.75 7.082 6.191 1 95.19 196 ASN A C 1
ATOM 1543 O O . ASN A 1 196 ? -2.771 6.934 5.461 1 95.19 196 ASN A O 1
ATOM 1547 N N . ILE A 1 197 ? -4.125 6.176 7.086 1 91 197 ILE A N 1
ATOM 1548 C CA . ILE A 1 197 ? -3.445 4.891 7.195 1 91 197 ILE A CA 1
ATOM 1549 C C . ILE A 1 197 ? -4.477 3.766 7.266 1 91 197 ILE A C 1
ATOM 1551 O O . ILE A 1 197 ? -5.48 3.875 7.973 1 91 197 ILE A O 1
ATOM 1555 N N . HIS A 1 198 ? -4.199 2.711 6.625 1 87.25 198 HIS A N 1
ATOM 1556 C CA . HIS A 1 198 ? -5.113 1.575 6.668 1 87.25 198 HIS A CA 1
ATOM 1557 C C . HIS A 1 198 ? -4.742 0.61 7.789 1 87.25 198 HIS A C 1
ATOM 1559 O O . HIS A 1 198 ? -5.586 -0.161 8.25 1 87.25 198 HIS A O 1
ATOM 1565 N N . ASP A 1 199 ? -3.551 0.647 8.203 1 87.19 199 ASP A N 1
ATOM 1566 C CA . ASP A 1 199 ? -3.072 -0.305 9.203 1 87.19 199 ASP A CA 1
ATOM 1567 C C . ASP A 1 199 ? -3.26 0.24 10.617 1 87.19 199 ASP A C 1
ATOM 1569 O O . ASP A 1 199 ? -2.506 1.109 11.055 1 87.19 199 ASP A O 1
ATOM 1573 N N . PRO A 1 200 ? -4.113 -0.397 11.352 1 91.19 200 PRO A N 1
ATOM 1574 C CA . PRO A 1 200 ? -4.348 0.115 12.711 1 91.19 200 PRO A CA 1
ATOM 1575 C C . PRO A 1 200 ? -3.125 -0.03 13.609 1 91.19 200 PRO A C 1
ATOM 1577 O O . PRO A 1 200 ? -2.982 0.713 14.586 1 91.19 200 PRO A O 1
ATOM 1580 N N . ASN A 1 201 ? -2.256 -0.959 13.32 1 88.5 201 ASN A N 1
ATOM 1581 C CA . ASN A 1 201 ? -1.069 -1.134 14.156 1 88.5 201 ASN A CA 1
ATOM 1582 C C . ASN A 1 201 ? -0.12 0.054 14.031 1 88.5 201 ASN A C 1
ATOM 1584 O O . ASN A 1 201 ? 0.495 0.467 15.016 1 88.5 201 ASN A O 1
ATOM 1588 N N . LEU A 1 202 ? -0.02 0.54 12.875 1 91 202 LEU A N 1
ATOM 1589 C CA . LEU A 1 202 ? 0.788 1.736 12.672 1 91 202 LEU A CA 1
ATOM 1590 C C . LEU A 1 202 ? 0.165 2.939 13.367 1 91 202 LEU A C 1
ATOM 1592 O O . LEU A 1 202 ? 0.878 3.771 13.938 1 91 202 LEU A O 1
ATOM 1596 N N . VAL A 1 203 ? -1.15 3 13.312 1 94.19 203 VAL A N 1
ATOM 1597 C CA . VAL A 1 203 ? -1.867 4.074 13.992 1 94.19 203 VAL A CA 1
ATOM 1598 C C . VAL A 1 203 ? -1.604 4.008 15.492 1 94.19 203 VAL A C 1
ATOM 1600 O O . VAL A 1 203 ? -1.249 5.012 16.109 1 94.19 203 VAL A O 1
ATOM 1603 N N . ALA A 1 204 ? -1.742 2.854 16.031 1 93.38 204 ALA A N 1
ATOM 1604 C CA . ALA A 1 204 ? -1.546 2.654 17.469 1 93.38 204 ALA A CA 1
ATOM 1605 C C . ALA A 1 204 ? -0.13 3.041 17.891 1 93.38 204 ALA A C 1
ATOM 1607 O O . ALA A 1 204 ? 0.078 3.568 18.984 1 93.38 204 ALA A O 1
ATOM 1608 N N . ARG A 1 205 ? 0.765 2.854 17.078 1 91.44 205 ARG A N 1
ATOM 1609 C CA . ARG A 1 205 ? 2.174 3.033 17.406 1 91.44 205 ARG A CA 1
ATOM 1610 C C . ARG A 1 205 ? 2.592 4.492 17.25 1 91.44 205 ARG A C 1
ATOM 1612 O O . ARG A 1 205 ? 3.416 4.992 18.016 1 91.44 205 ARG A O 1
ATOM 1619 N N . HIS A 1 206 ? 1.986 5.121 16.281 1 94.75 206 HIS A N 1
ATOM 1620 C CA . HIS A 1 206 ? 2.635 6.367 15.891 1 94.75 206 HIS A CA 1
ATOM 1621 C C . HIS A 1 206 ? 1.699 7.559 16.078 1 94.75 206 HIS A C 1
ATOM 1623 O O . HIS A 1 206 ? 2.148 8.703 16.141 1 94.75 206 HIS A O 1
ATOM 1629 N N . SER A 1 207 ? 0.437 7.309 16.172 1 97.12 207 SER A N 1
ATOM 1630 C CA . SER A 1 207 ? -0.509 8.422 16.203 1 97.12 207 SER A CA 1
ATOM 1631 C C . SER A 1 207 ? -0.878 8.781 17.641 1 97.12 207 SER A C 1
ATOM 1633 O O . SER A 1 207 ? -1.021 7.906 18.484 1 97.12 207 SER A O 1
ATOM 1635 N N . THR A 1 208 ? -1.063 10.039 17.906 1 97.94 208 THR A N 1
ATOM 1636 C CA . THR A 1 208 ? -1.526 10.523 19.203 1 97.94 208 THR A CA 1
ATOM 1637 C C . THR A 1 208 ? -3.045 10.672 19.203 1 97.94 208 THR A C 1
ATOM 1639 O O . THR A 1 208 ? -3.672 10.617 20.266 1 97.94 208 THR A O 1
ATOM 1642 N N . HIS A 1 209 ? -3.6 10.93 18.047 1 98.31 209 HIS A N 1
ATOM 1643 C CA . HIS A 1 209 ? -5.035 11.109 17.891 1 98.31 209 HIS A CA 1
ATOM 1644 C C . HIS A 1 209 ? -5.555 10.32 16.688 1 98.31 209 HIS A C 1
ATOM 1646 O O . HIS A 1 209 ? -4.793 10 15.773 1 98.31 209 HIS A O 1
ATOM 1652 N N . VAL A 1 210 ? -6.855 10.047 16.719 1 98.25 210 VAL A N 1
ATOM 1653 C CA . VAL A 1 210 ? -7.488 9.273 15.656 1 98.25 210 VAL A CA 1
ATOM 1654 C C . VAL A 1 210 ? -8.828 9.906 15.273 1 98.25 210 VAL A C 1
ATOM 1656 O O . VAL A 1 210 ? -9.57 10.359 16.141 1 98.25 210 VAL A O 1
ATOM 1659 N N . VAL A 1 211 ? -9.039 9.992 14 1 98.31 211 VAL A N 1
ATOM 1660 C CA . VAL A 1 211 ? -10.328 10.328 13.422 1 98.31 211 VAL A CA 1
ATOM 1661 C C . VAL A 1 211 ? -10.867 9.133 12.641 1 98.31 211 VAL A C 1
ATOM 1663 O O . VAL A 1 211 ? -10.234 8.672 11.68 1 98.31 211 VAL A O 1
ATOM 1666 N N . MET A 1 212 ? -12 8.625 13.086 1 98 212 MET A N 1
ATOM 1667 C CA . MET A 1 212 ? -12.625 7.5 12.398 1 98 212 MET A CA 1
ATOM 1668 C C . MET A 1 212 ? -13.828 7.961 11.578 1 98 212 MET A C 1
ATOM 1670 O O . MET A 1 212 ? -14.688 8.695 12.086 1 98 212 MET A O 1
ATOM 1674 N N . LEU A 1 213 ? -13.82 7.555 10.336 1 97.56 213 LEU A N 1
ATOM 1675 C CA . LEU A 1 213 ? -14.922 7.867 9.438 1 97.56 213 LEU A CA 1
ATOM 1676 C C . LEU A 1 213 ? -15.68 6.602 9.047 1 97.56 213 LEU A C 1
ATOM 1678 O O . LEU A 1 213 ? -15.07 5.562 8.789 1 97.56 213 LEU A O 1
ATOM 1682 N N . LYS A 1 214 ? -16.922 6.699 9.047 1 95.94 214 LYS A N 1
ATOM 1683 C CA . LYS A 1 214 ? -17.797 5.605 8.633 1 95.94 214 LYS A CA 1
ATOM 1684 C C . LYS A 1 214 ? -19.109 6.133 8.062 1 95.94 214 LYS A C 1
ATOM 1686 O O . LYS A 1 214 ? -19.688 7.086 8.594 1 95.94 214 LYS A O 1
ATOM 1691 N N . ASP A 1 215 ? -19.516 5.527 6.938 1 94.56 215 ASP A N 1
ATOM 1692 C CA . ASP A 1 215 ? -20.781 5.879 6.316 1 94.56 215 ASP A CA 1
ATOM 1693 C C . ASP A 1 215 ? -20.859 7.379 6.035 1 94.56 215 ASP A C 1
ATOM 1695 O O . ASP A 1 215 ? -21.859 8.031 6.371 1 94.56 215 ASP A O 1
ATOM 1699 N N . LYS A 1 216 ? -19.797 7.938 5.617 1 94.88 216 LYS A N 1
ATOM 1700 C CA . LYS A 1 216 ? -19.672 9.297 5.105 1 94.88 216 LYS A CA 1
ATOM 1701 C C . LYS A 1 216 ? -19.656 10.312 6.246 1 94.88 216 LYS A C 1
ATOM 1703 O O . LYS A 1 216 ? -19.641 11.523 6.008 1 94.88 216 LYS A O 1
ATOM 1708 N N . LYS A 1 217 ? -19.609 9.805 7.484 1 96.88 217 LYS A N 1
ATOM 1709 C CA . LYS A 1 217 ? -19.688 10.672 8.656 1 96.88 217 LYS A CA 1
ATOM 1710 C C . LYS A 1 217 ? -18.547 10.391 9.617 1 96.88 217 LYS A C 1
ATOM 1712 O O . LYS A 1 217 ? -17.797 9.43 9.445 1 96.88 217 LYS A O 1
ATOM 1717 N N . LEU A 1 218 ? -18.484 11.328 10.578 1 97.69 218 LEU A N 1
ATOM 1718 C CA . LEU A 1 218 ? -17.562 11.086 11.68 1 97.69 218 LEU A CA 1
ATOM 1719 C C . LEU A 1 218 ? -18.094 10 12.602 1 97.69 218 LEU A C 1
ATOM 1721 O O . LEU A 1 218 ? -19.219 10.094 13.102 1 97.69 218 LEU A O 1
ATOM 1725 N N . PHE A 1 219 ? -17.328 9.016 12.711 1 97.88 219 PHE A N 1
ATOM 1726 C CA . PHE A 1 219 ? -17.672 7.926 13.609 1 97.88 219 PHE A CA 1
ATOM 1727 C C . PHE A 1 219 ? -17.156 8.203 15.023 1 97.88 219 PHE A C 1
ATOM 1729 O O . PHE A 1 219 ? -17.875 8 16 1 97.88 219 PHE A O 1
ATOM 1736 N N . LEU A 1 220 ? -15.914 8.633 15.039 1 97.88 220 LEU A N 1
ATOM 1737 C CA . LEU A 1 220 ? -15.266 8.875 16.328 1 97.88 220 LEU A CA 1
ATOM 1738 C C . LEU A 1 220 ? -14.023 9.742 16.156 1 97.88 220 LEU A C 1
ATOM 1740 O O . LEU A 1 220 ? -13.305 9.609 15.156 1 97.88 220 LEU A O 1
ATOM 1744 N N . GLN A 1 221 ? -13.844 10.625 17.078 1 98.31 221 GLN A N 1
ATOM 1745 C CA . GLN A 1 221 ? -12.562 11.297 17.25 1 98.31 221 GLN A CA 1
ATOM 1746 C C . GLN A 1 221 ? -12.094 11.234 18.688 1 98.31 221 GLN A C 1
ATOM 1748 O O . GLN A 1 221 ? -12.844 11.594 19.609 1 98.31 221 GLN A O 1
ATOM 1753 N N . ALA A 1 222 ? -10.914 10.805 18.906 1 98.38 222 ALA A N 1
ATOM 1754 C CA . ALA A 1 222 ? -10.391 10.664 20.266 1 98.38 222 ALA A CA 1
ATOM 1755 C C . ALA A 1 222 ? -8.875 10.484 20.25 1 98.38 222 ALA A C 1
ATOM 1757 O O . ALA A 1 222 ? -8.266 10.398 19.172 1 98.38 222 ALA A O 1
ATOM 1758 N N . SER A 1 223 ? -8.312 10.57 21.484 1 98.25 223 SER A N 1
ATOM 1759 C CA . SER A 1 223 ? -6.922 10.156 21.594 1 98.25 223 SER A CA 1
ATOM 1760 C C . SER A 1 223 ? -6.75 8.68 21.25 1 98.25 223 SER A C 1
ATOM 1762 O O . SER A 1 223 ? -7.711 7.906 21.312 1 98.25 223 SER A O 1
ATOM 1764 N N . THR A 1 224 ? -5.574 8.305 20.828 1 96.94 224 THR A N 1
ATOM 1765 C CA . THR A 1 224 ? -5.309 6.973 20.312 1 96.94 224 THR A CA 1
ATOM 1766 C C . THR A 1 224 ? -5.691 5.906 21.328 1 96.94 224 THR A C 1
ATOM 1768 O O . THR A 1 224 ? -6.406 4.957 21 1 96.94 224 THR A O 1
ATOM 1771 N N . PRO A 1 225 ? -5.359 6.074 22.609 1 94.94 225 PRO A N 1
ATOM 1772 C CA . PRO A 1 225 ? -5.723 5.027 23.578 1 94.94 225 PRO A CA 1
ATOM 1773 C C . PRO A 1 225 ? -7.234 4.863 23.719 1 94.94 225 PRO A C 1
ATOM 1775 O O . PRO A 1 225 ? -7.715 3.752 23.953 1 94.94 225 PRO A O 1
ATOM 1778 N N . ILE A 1 226 ? -7.934 5.902 23.5 1 96.31 226 ILE A N 1
ATOM 1779 C CA . ILE A 1 226 ? -9.383 5.883 23.656 1 96.31 226 ILE A CA 1
ATOM 1780 C C . ILE A 1 226 ? -10.023 5.32 22.391 1 96.31 226 ILE A C 1
ATOM 1782 O O . ILE A 1 226 ? -11.008 4.574 22.453 1 96.31 226 ILE A O 1
ATOM 1786 N N . ALA A 1 227 ? -9.453 5.609 21.266 1 97.12 227 ALA A N 1
ATOM 1787 C CA . ALA A 1 227 ? -10.055 5.254 19.984 1 97.12 227 ALA A CA 1
ATOM 1788 C C . ALA A 1 227 ? -9.758 3.801 19.625 1 97.12 227 ALA A C 1
ATOM 1790 O O . ALA A 1 227 ? -10.609 3.102 19.078 1 97.12 227 ALA A O 1
ATOM 1791 N N . MET A 1 228 ? -8.578 3.352 19.969 1 96.19 228 MET A N 1
ATOM 1792 C CA . MET A 1 228 ? -8.07 2.084 19.453 1 96.19 228 MET A CA 1
ATOM 1793 C C . MET A 1 228 ? -8.445 0.93 20.375 1 96.19 228 MET A C 1
ATOM 1795 O O . MET A 1 228 ? -7.57 0.316 21 1 96.19 228 MET A O 1
ATOM 1799 N N . THR A 1 229 ? -9.695 0.613 20.391 1 95.81 229 THR A N 1
ATOM 1800 C CA . THR A 1 229 ? -10.219 -0.52 21.156 1 95.81 229 THR A CA 1
ATOM 1801 C C . THR A 1 229 ? -10.836 -1.555 20.219 1 95.81 229 THR A C 1
ATOM 1803 O O . THR A 1 229 ? -11.234 -1.228 19.094 1 95.81 229 THR A O 1
ATOM 1806 N N . SER A 1 230 ? -10.875 -2.846 20.766 1 94.88 230 SER A N 1
ATOM 1807 C CA . SER A 1 230 ? -11.508 -3.912 19.984 1 94.88 230 SER A CA 1
ATOM 1808 C C . SER A 1 230 ? -12.922 -3.52 19.562 1 94.88 230 SER A C 1
ATOM 1810 O O . SER A 1 230 ? -13.32 -3.758 18.422 1 94.88 230 SER A O 1
ATOM 1812 N N . HIS A 1 231 ? -13.602 -2.898 20.422 1 96.44 231 HIS A N 1
ATOM 1813 C CA . HIS A 1 231 ? -14.984 -2.506 20.188 1 96.44 231 HIS A CA 1
ATOM 1814 C C . HIS A 1 231 ? -15.078 -1.482 19.047 1 96.44 231 HIS A C 1
ATOM 1816 O O . HIS A 1 231 ? -15.797 -1.69 18.078 1 96.44 231 HIS A O 1
ATOM 1822 N N . ASN A 1 232 ? -14.344 -0.362 19.172 1 97 232 ASN A N 1
ATOM 1823 C CA . ASN A 1 232 ? -14.406 0.706 18.172 1 97 232 ASN A CA 1
ATOM 1824 C C . ASN A 1 232 ? -13.938 0.222 16.797 1 97 232 ASN A C 1
ATOM 1826 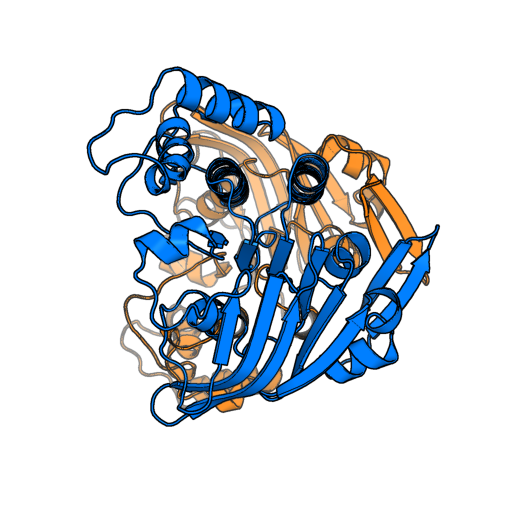O O . ASN A 1 232 ? -14.562 0.534 15.789 1 97 232 ASN A O 1
ATOM 1830 N N . LEU A 1 233 ? -12.891 -0.549 16.75 1 95.81 233 LEU A N 1
ATOM 1831 C CA . LEU A 1 233 ? -12.328 -1.026 15.5 1 95.81 233 LEU A CA 1
ATOM 1832 C C . LEU A 1 233 ? -13.266 -2.027 14.828 1 95.81 233 LEU A C 1
ATOM 1834 O O . LEU A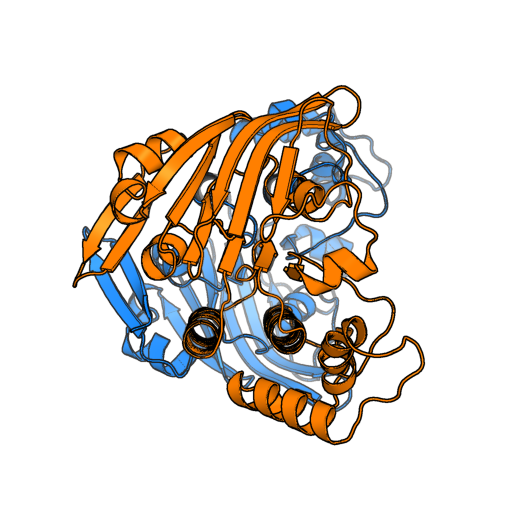 1 233 ? -13.461 -1.979 13.609 1 95.81 233 LEU A O 1
ATOM 1838 N N . SER A 1 234 ? -13.805 -2.941 15.641 1 95.5 234 SER A N 1
ATOM 1839 C CA . SER A 1 234 ? -14.742 -3.906 15.086 1 95.5 234 SER A CA 1
ATOM 1840 C C . SER A 1 234 ? -15.969 -3.209 14.508 1 95.5 234 SER A C 1
ATOM 1842 O O . SER A 1 234 ? -16.453 -3.57 13.43 1 95.5 234 SER A O 1
ATOM 1844 N N . ALA A 1 235 ? -16.438 -2.244 15.203 1 96.12 235 ALA A N 1
ATOM 1845 C CA . ALA A 1 235 ? -17.578 -1.472 14.734 1 96.12 235 ALA A CA 1
ATOM 1846 C C . ALA A 1 235 ? -17.234 -0.685 13.477 1 96.12 235 ALA A C 1
ATOM 1848 O O . ALA A 1 235 ? -18.047 -0.608 12.547 1 96.12 235 ALA A O 1
ATOM 1849 N N . LEU A 1 236 ? -16.094 -0.124 13.422 1 95.31 236 LEU A N 1
ATOM 1850 C CA . LEU A 1 236 ? -15.664 0.685 12.289 1 95.31 236 LEU A CA 1
ATOM 1851 C C . LEU A 1 236 ? -15.609 -0.149 11.016 1 95.31 236 LEU A C 1
ATOM 1853 O O . LEU A 1 236 ? -16.109 0.279 9.969 1 95.31 236 LEU A O 1
ATOM 1857 N N . TYR A 1 237 ? -15.062 -1.361 11.102 1 92.81 237 TYR A N 1
ATOM 1858 C CA . TYR A 1 237 ? -14.766 -2.141 9.898 1 92.81 237 TYR A CA 1
ATOM 1859 C C . TYR A 1 237 ? -15.797 -3.244 9.703 1 92.81 237 TYR A C 1
ATOM 1861 O O . TYR A 1 237 ? -15.719 -4.016 8.742 1 92.81 237 TYR A O 1
ATOM 1869 N N . ASP A 1 238 ? -16.734 -3.34 10.578 1 91.62 238 ASP A N 1
ATOM 1870 C CA . ASP A 1 238 ? -17.766 -4.367 10.531 1 91.62 238 ASP A CA 1
ATOM 1871 C C . ASP A 1 238 ? -17.156 -5.762 10.461 1 91.62 238 ASP A C 1
ATOM 1873 O O . ASP A 1 238 ? -17.547 -6.578 9.625 1 91.62 238 ASP A O 1
ATOM 1877 N N . THR A 1 239 ? -16.156 -5.977 11.18 1 88.62 239 THR A N 1
ATOM 1878 C CA . THR A 1 239 ? -15.445 -7.242 11.297 1 88.62 239 THR A CA 1
ATOM 1879 C C . THR A 1 239 ? -14.859 -7.406 12.695 1 88.62 239 THR A C 1
ATOM 1881 O O . THR A 1 239 ? -14.398 -6.434 13.305 1 88.62 239 THR A O 1
ATOM 1884 N N . PRO A 1 240 ? -14.914 -8.594 13.227 1 90.12 240 PRO A N 1
ATOM 1885 C CA . PRO A 1 240 ? -14.32 -8.781 14.555 1 90.12 240 PRO A CA 1
ATOM 1886 C C . PRO A 1 240 ? -12.812 -8.531 14.562 1 90.12 240 PRO A C 1
ATOM 1888 O O . PRO A 1 240 ? -12.07 -9.195 13.844 1 90.12 240 PRO A O 1
ATOM 1891 N N . LEU A 1 241 ? -12.414 -7.512 15.297 1 89.06 241 LEU A N 1
ATOM 1892 C CA . LEU A 1 241 ? -11.008 -7.164 15.477 1 89.06 241 LEU A CA 1
ATOM 1893 C C . LEU A 1 241 ? -10.633 -7.176 16.953 1 89.06 241 LEU A C 1
ATOM 1895 O O . LEU A 1 241 ? -11.469 -6.875 17.812 1 89.06 241 LEU A O 1
ATOM 1899 N N . GLU A 1 242 ? -9.438 -7.551 17.219 1 87.75 242 GLU A N 1
ATOM 1900 C CA . GLU A 1 242 ? -8.922 -7.543 18.578 1 87.75 242 GLU A CA 1
ATOM 1901 C C . GLU A 1 242 ? -7.73 -6.602 18.719 1 87.75 242 GLU A C 1
ATOM 1903 O O . GLU A 1 242 ? -6.82 -6.625 17.891 1 87.75 242 GLU A O 1
ATOM 1908 N N . ALA A 1 243 ? -7.836 -5.727 19.641 1 88.94 243 ALA A N 1
ATOM 1909 C CA . ALA A 1 243 ? -6.73 -4.863 20.047 1 88.94 243 ALA A CA 1
ATOM 1910 C C . ALA A 1 243 ? -6.164 -5.301 21.406 1 88.94 243 ALA A C 1
ATOM 1912 O O . ALA A 1 243 ? -6.863 -5.273 22.406 1 88.94 243 ALA A O 1
ATOM 1913 N N . ILE A 1 244 ? -4.902 -5.695 21.422 1 83.69 244 ILE A N 1
ATOM 1914 C CA . ILE A 1 244 ? -4.332 -6.227 22.656 1 83.69 244 ILE A CA 1
ATOM 1915 C C . ILE A 1 244 ? -3.014 -5.52 22.953 1 83.69 244 ILE A C 1
ATOM 1917 O O . ILE A 1 244 ? -2.307 -5.09 22.047 1 83.69 244 ILE A O 1
ATOM 1921 N N . TRP A 1 245 ? -2.789 -5.395 24.234 1 82.44 245 TRP A N 1
ATOM 1922 C CA . TRP A 1 245 ? -1.526 -4.809 24.672 1 82.44 245 TRP A CA 1
ATOM 1923 C C . TRP A 1 245 ? -0.473 -5.887 24.906 1 82.44 245 TRP A C 1
ATOM 1925 O O . TRP A 1 245 ? -0.757 -6.918 25.516 1 82.44 245 TRP A O 1
ATOM 1935 N N . HIS A 1 246 ? 0.666 -5.719 24.203 1 76.5 246 HIS A N 1
ATOM 1936 C CA . HIS A 1 246 ? 1.836 -6.559 24.422 1 76.5 246 HIS A CA 1
ATOM 1937 C C . HIS A 1 246 ? 3.092 -5.715 24.609 1 76.5 246 HIS A C 1
ATOM 1939 O O . HIS A 1 246 ? 3.51 -5 23.703 1 76.5 246 HIS A O 1
ATOM 1945 N N . ASP A 1 247 ? 3.758 -5.918 25.766 1 78.25 247 ASP A N 1
ATOM 1946 C CA . ASP A 1 247 ? 4.965 -5.168 26.109 1 78.25 247 ASP A CA 1
ATOM 1947 C C . ASP A 1 247 ? 4.781 -3.678 25.828 1 78.25 247 ASP A C 1
ATOM 1949 O O . ASP A 1 247 ? 5.609 -3.068 25.141 1 78.25 247 ASP A O 1
ATOM 1953 N N . ASP A 1 248 ? 3.664 -3.104 26.141 1 78.38 248 ASP A N 1
ATOM 1954 C CA . ASP A 1 248 ? 3.336 -1.684 26.078 1 78.38 248 ASP A CA 1
ATOM 1955 C C . ASP A 1 248 ? 3.062 -1.241 24.641 1 78.38 248 ASP A C 1
ATOM 1957 O O . ASP A 1 248 ? 3.182 -0.057 24.312 1 78.38 248 ASP A O 1
ATOM 1961 N N . LYS A 1 249 ? 2.912 -2.312 23.875 1 80.69 249 LYS A N 1
ATOM 1962 C CA . LYS A 1 249 ? 2.521 -2.016 22.5 1 80.69 249 LYS A CA 1
ATOM 1963 C C . LYS A 1 249 ? 1.127 -2.555 22.188 1 80.69 249 LYS A C 1
ATOM 1965 O O . LYS A 1 249 ? 0.783 -3.668 22.594 1 80.69 249 LYS A O 1
ATOM 1970 N N . LEU A 1 250 ? 0.416 -1.669 21.562 1 79.19 250 LEU A N 1
ATOM 1971 C CA . LEU A 1 250 ? -0.91 -2.1 21.125 1 79.19 250 LEU A CA 1
ATOM 1972 C C . LEU A 1 250 ? -0.843 -2.793 19.781 1 79.19 250 LEU A C 1
ATOM 1974 O O . LEU A 1 250 ? -0.241 -2.27 18.828 1 79.19 250 LEU A O 1
ATOM 1978 N N . VAL A 1 251 ? -1.345 -4.008 19.703 1 78.75 251 VAL A N 1
ATOM 1979 C CA . VAL A 1 251 ? -1.385 -4.785 18.469 1 78.75 251 VAL A CA 1
ATOM 1980 C C . VAL A 1 251 ? -2.834 -5.074 18.078 1 78.75 251 VAL A C 1
ATOM 1982 O O . VAL A 1 251 ? -3.631 -5.5 18.922 1 78.75 251 VAL A O 1
ATOM 1985 N N . VAL A 1 252 ? -3.127 -4.836 16.812 1 78.69 252 VAL A N 1
ATOM 1986 C CA . VAL A 1 252 ? -4.48 -5.039 16.297 1 78.69 252 VAL A CA 1
ATOM 1987 C C . VAL A 1 252 ? -4.465 -6.109 15.219 1 78.69 252 VAL A C 1
ATOM 1989 O O . VAL A 1 252 ? -3.598 -6.098 14.336 1 78.69 252 VAL A O 1
ATOM 1992 N N . TYR A 1 253 ? -5.371 -7.035 15.266 1 76.69 253 TYR A N 1
ATOM 1993 C CA . TYR A 1 253 ? -5.488 -8.039 14.219 1 76.69 253 TYR A CA 1
ATOM 1994 C C . TYR A 1 253 ? -6.926 -8.516 14.07 1 76.69 253 TYR A C 1
ATOM 1996 O O . TYR A 1 253 ? -7.734 -8.359 14.992 1 76.69 253 TYR A O 1
ATOM 2004 N N . ALA A 1 254 ? -7.266 -8.938 12.883 1 73.88 254 ALA A N 1
ATOM 2005 C CA . ALA A 1 254 ? -8.586 -9.5 12.625 1 73.88 254 ALA A CA 1
ATOM 2006 C C . ALA A 1 254 ? -8.703 -10.906 13.219 1 73.88 254 ALA A C 1
ATOM 2008 O O . ALA A 1 254 ? -7.742 -11.68 13.195 1 73.88 254 ALA A O 1
ATOM 2009 N N . LEU A 1 255 ? -9.875 -11.188 13.75 1 73.25 255 LEU A N 1
ATOM 2010 C CA . LEU A 1 255 ? -10.125 -12.5 14.328 1 73.25 255 LEU A CA 1
ATOM 2011 C C . LEU A 1 255 ? -10.633 -13.477 13.273 1 73.25 255 LEU A C 1
ATOM 2013 O O . LEU A 1 255 ? -11.305 -13.07 12.32 1 73.25 255 LEU A O 1
ATOM 2017 N N . MET B 1 1 ? 6.25 -29.25 -7.863 1 95.12 1 MET B N 1
ATOM 2018 C CA . MET B 1 1 ? 6.309 -27.797 -7.785 1 95.12 1 MET B CA 1
ATOM 2019 C C . MET B 1 1 ? 5.527 -27.156 -8.93 1 95.12 1 MET B C 1
ATOM 2021 O O . MET B 1 1 ? 5.504 -27.688 -10.039 1 95.12 1 MET B O 1
ATOM 2025 N N . VAL B 1 2 ? 4.848 -26.109 -8.586 1 97.06 2 VAL B N 1
ATOM 2026 C CA . VAL B 1 2 ? 4.078 -25.422 -9.625 1 97.06 2 VAL B CA 1
ATOM 2027 C C . VAL B 1 2 ? 4.961 -24.422 -10.352 1 97.06 2 VAL B C 1
ATOM 2029 O O . VAL B 1 2 ? 4.723 -24.109 -11.523 1 97.06 2 VAL B O 1
ATOM 2032 N N . LEU B 1 3 ? 5.961 -23.859 -9.719 1 97.94 3 LEU B N 1
ATOM 2033 C CA . LEU B 1 3 ? 6.918 -22.906 -10.266 1 97.94 3 LEU B CA 1
ATOM 2034 C C . LEU B 1 3 ? 8.344 -23.266 -9.852 1 97.94 3 LEU B C 1
ATOM 2036 O O . LEU B 1 3 ? 8.594 -23.562 -8.68 1 97.94 3 LEU B O 1
ATOM 2040 N N . GLU B 1 4 ? 9.18 -23.312 -10.812 1 98.25 4 GLU B N 1
ATOM 2041 C CA . GLU B 1 4 ? 10.602 -23.547 -10.578 1 98.25 4 GLU B CA 1
ATOM 2042 C C . GLU B 1 4 ? 11.453 -22.484 -11.289 1 98.25 4 GLU B C 1
ATOM 2044 O O . GLU B 1 4 ? 11.352 -22.312 -12.508 1 98.25 4 GLU B O 1
ATOM 2049 N N . VAL B 1 5 ? 12.195 -21.781 -10.531 1 98.06 5 VAL B N 1
ATOM 2050 C CA . VAL B 1 5 ? 13.102 -20.75 -11.039 1 98.06 5 VAL B CA 1
ATOM 2051 C C . VAL B 1 5 ? 14.547 -21.156 -10.758 1 98.06 5 VAL B C 1
ATOM 2053 O O . VAL B 1 5 ? 14.906 -21.438 -9.617 1 98.06 5 VAL B O 1
ATOM 2056 N N . LYS B 1 6 ? 15.328 -21.219 -11.828 1 97.81 6 LYS B N 1
ATOM 2057 C CA . LYS B 1 6 ? 16.734 -21.594 -11.672 1 97.81 6 LYS B CA 1
ATOM 2058 C C . LYS B 1 6 ? 17.656 -20.516 -12.242 1 97.81 6 LYS B C 1
ATOM 2060 O O . LYS B 1 6 ? 17.516 -20.125 -13.398 1 97.81 6 LYS B O 1
ATOM 2065 N N . ASN B 1 7 ? 18.516 -20.016 -11.383 1 97.75 7 ASN B N 1
ATOM 2066 C CA . ASN B 1 7 ? 19.594 -19.109 -11.75 1 97.75 7 ASN B CA 1
ATOM 2067 C C . ASN B 1 7 ? 19.047 -17.859 -12.453 1 97.75 7 ASN B C 1
ATOM 2069 O O . ASN B 1 7 ? 19.594 -17.453 -13.484 1 97.75 7 ASN B O 1
ATOM 2073 N N . LEU B 1 8 ? 18 -17.344 -12.016 1 97.81 8 LEU B N 1
ATOM 2074 C CA . LEU B 1 8 ? 17.438 -16.141 -12.617 1 97.81 8 LEU B CA 1
ATOM 2075 C C . LEU B 1 8 ? 18.312 -14.922 -12.336 1 97.81 8 LEU B C 1
ATOM 2077 O O . LEU B 1 8 ? 18.547 -14.57 -11.18 1 97.81 8 LEU B O 1
ATOM 2081 N N . SER B 1 9 ? 18.828 -14.359 -13.375 1 97.69 9 SER B N 1
ATOM 2082 C CA . SER B 1 9 ? 19.578 -13.102 -13.312 1 97.69 9 SER B CA 1
ATOM 2083 C C . SER B 1 9 ? 18.984 -12.062 -14.258 1 97.69 9 SER B C 1
ATOM 2085 O O . SER B 1 9 ? 18.484 -12.406 -15.328 1 97.69 9 SER B O 1
ATOM 2087 N N . PHE B 1 10 ? 19 -10.844 -13.828 1 96.94 10 PHE B N 1
ATOM 2088 C CA . PHE B 1 10 ? 18.469 -9.758 -14.648 1 96.94 10 PHE B CA 1
ATOM 2089 C C . PHE B 1 10 ? 19.219 -8.461 -14.367 1 96.94 10 PHE B C 1
ATOM 2091 O O . PHE B 1 10 ? 19.594 -8.188 -13.219 1 96.94 10 PHE B O 1
ATOM 2098 N N . LYS B 1 11 ? 19.406 -7.672 -15.367 1 94.19 11 LYS B N 1
ATOM 2099 C CA . LYS B 1 11 ? 20.031 -6.355 -15.273 1 94.19 11 LYS B CA 1
ATOM 2100 C C . LYS B 1 11 ? 19.219 -5.305 -16.016 1 94.19 11 LYS B C 1
ATOM 2102 O O . LYS B 1 11 ? 18.656 -5.582 -17.078 1 94.19 11 LYS B O 1
ATOM 2107 N N . TYR B 1 12 ? 19.016 -4.141 -15.414 1 88.75 12 TYR B N 1
ATOM 2108 C CA . TYR B 1 12 ? 18.656 -2.951 -16.172 1 88.75 12 TYR B CA 1
ATOM 2109 C C . TYR B 1 12 ? 19.891 -2.223 -16.688 1 88.75 12 TYR B C 1
ATOM 2111 O O . TYR B 1 12 ? 20.688 -1.715 -15.891 1 88.75 12 TYR B O 1
ATOM 2119 N N . SER B 1 13 ? 19.906 -2.16 -17.922 1 85.25 13 SER B N 1
ATOM 2120 C CA . SER B 1 13 ? 21.141 -1.604 -18.484 1 85.25 13 SER B CA 1
ATOM 2121 C C . SER B 1 13 ? 22.375 -2.256 -17.875 1 85.25 13 SER B C 1
ATOM 2123 O O . SER B 1 13 ? 22.625 -3.445 -18.078 1 85.25 13 SER B O 1
ATOM 2125 N N . GLN B 1 14 ? 23.062 -1.528 -17.062 1 84.88 14 GLN B N 1
ATOM 2126 C CA . GLN B 1 14 ? 24.297 -2.09 -16.531 1 84.88 14 GLN B CA 1
ATOM 2127 C C . GLN B 1 14 ? 24.156 -2.406 -15.039 1 84.88 14 GLN B C 1
ATOM 2129 O O . GLN B 1 14 ? 25.094 -2.918 -14.43 1 84.88 14 GLN B O 1
ATOM 2134 N N . LYS B 1 15 ? 23.047 -2.291 -14.594 1 88.88 15 LYS B N 1
ATOM 2135 C CA . LYS B 1 15 ? 22.859 -2.514 -13.164 1 88.88 15 LYS B CA 1
ATOM 2136 C C . LYS B 1 15 ? 22.188 -3.857 -12.898 1 88.88 15 LYS B C 1
ATOM 2138 O O . LYS B 1 15 ? 21.062 -4.086 -13.344 1 88.88 15 LYS B O 1
ATOM 2143 N N . LEU B 1 16 ? 22.922 -4.75 -12.188 1 93.31 16 LEU B N 1
ATOM 2144 C CA . LEU B 1 16 ? 22.375 -6.047 -11.797 1 93.31 16 LEU B CA 1
ATOM 2145 C C . LEU B 1 16 ? 21.297 -5.883 -10.734 1 93.31 16 LEU B C 1
ATOM 2147 O O . LEU B 1 16 ? 21.516 -5.23 -9.711 1 93.31 16 LEU B O 1
ATOM 2151 N N . ILE B 1 17 ? 20.125 -6.449 -10.992 1 94 17 ILE B N 1
ATOM 2152 C CA . ILE B 1 17 ? 18.984 -6.328 -10.078 1 94 17 ILE B CA 1
ATOM 2153 C C . ILE B 1 17 ? 18.75 -7.664 -9.383 1 94 17 ILE B C 1
ATOM 2155 O O . ILE B 1 17 ? 18.422 -7.699 -8.195 1 94 17 ILE B O 1
ATOM 2159 N N . LEU B 1 18 ? 18.828 -8.727 -10.102 1 97.06 18 LEU B N 1
ATOM 2160 C CA . LEU B 1 18 ? 18.703 -10.094 -9.609 1 97.06 18 LEU B CA 1
ATOM 2161 C C . LEU B 1 18 ? 19.922 -10.93 -9.992 1 97.06 18 LEU B C 1
ATOM 2163 O O . LEU B 1 18 ? 20.422 -10.828 -11.117 1 97.06 18 LEU B O 1
ATOM 2167 N N . ASP B 1 19 ? 20.406 -11.68 -9.047 1 97.56 19 ASP B N 1
ATOM 2168 C CA . ASP B 1 19 ? 21.656 -12.398 -9.25 1 97.56 19 ASP B CA 1
ATOM 2169 C C . ASP B 1 19 ? 21.5 -13.883 -8.938 1 97.56 19 ASP B C 1
ATOM 2171 O O . ASP B 1 19 ? 21.625 -14.297 -7.781 1 97.56 19 ASP B O 1
ATOM 2175 N N . LYS B 1 20 ? 21.297 -14.727 -9.914 1 97.44 20 LYS B N 1
ATOM 2176 C CA . LYS B 1 20 ? 21.266 -16.188 -9.875 1 97.44 20 LYS B CA 1
ATOM 2177 C C . LYS B 1 20 ? 20.281 -16.688 -8.82 1 97.44 20 LYS B C 1
ATOM 2179 O O . LYS B 1 20 ? 20.641 -17.531 -7.996 1 97.44 20 LYS B O 1
ATOM 2184 N N . LEU B 1 21 ? 19.094 -16.094 -8.875 1 97.44 21 LEU B N 1
ATOM 2185 C CA . LEU B 1 21 ? 18.047 -16.5 -7.945 1 97.44 21 LEU B CA 1
ATOM 2186 C C . LEU B 1 21 ? 17.453 -17.844 -8.328 1 97.44 21 LEU B C 1
ATOM 2188 O O . LEU B 1 21 ? 17.094 -18.062 -9.484 1 97.44 21 LEU B O 1
ATOM 2192 N N . SER B 1 22 ? 17.469 -18.797 -7.398 1 98.38 22 SER B N 1
ATOM 2193 C CA . SER B 1 22 ? 16.812 -20.094 -7.582 1 98.38 22 SER B CA 1
ATOM 2194 C C . SER B 1 22 ? 15.836 -20.375 -6.449 1 98.38 22 SER B C 1
ATOM 2196 O O . SER B 1 22 ? 16.203 -20.312 -5.273 1 98.38 22 SER B O 1
ATOM 2198 N N . PHE B 1 23 ? 14.609 -20.625 -6.781 1 98.38 23 PHE B N 1
ATOM 2199 C CA . PHE B 1 23 ? 13.586 -20.984 -5.805 1 98.38 23 PHE B CA 1
ATOM 2200 C C . PHE B 1 23 ? 12.43 -21.703 -6.477 1 98.38 23 PHE B C 1
ATOM 2202 O O . PHE B 1 23 ? 12.414 -21.875 -7.699 1 98.38 23 PHE B O 1
ATOM 2209 N N . SER B 1 24 ? 11.578 -22.203 -5.691 1 98.5 24 SER B N 1
ATOM 2210 C CA . SER B 1 24 ? 10.406 -22.891 -6.223 1 98.5 24 SER B CA 1
ATOM 2211 C C . SER B 1 24 ? 9.164 -22.594 -5.398 1 98.5 24 SER B C 1
ATOM 2213 O O . SER B 1 24 ? 9.258 -22.062 -4.289 1 98.5 24 SER B O 1
ATOM 2215 N N . VAL B 1 25 ? 8.055 -22.797 -5.949 1 98.38 25 VAL B N 1
ATOM 2216 C CA . VAL B 1 25 ? 6.758 -22.641 -5.305 1 98.38 25 VAL B CA 1
ATOM 2217 C C . VAL B 1 25 ? 6.02 -23.984 -5.309 1 98.38 25 VAL B C 1
ATOM 2219 O O . VAL B 1 25 ? 5.742 -24.531 -6.371 1 98.38 25 VAL B O 1
ATOM 2222 N N . PRO B 1 26 ? 5.699 -24.531 -4.125 1 98.12 26 PRO B N 1
ATOM 2223 C CA . PRO B 1 26 ? 4.965 -25.797 -4.074 1 98.12 26 PRO B CA 1
ATOM 2224 C C . PRO B 1 26 ? 3.541 -25.688 -4.609 1 98.12 26 PRO B C 1
ATOM 2226 O O . PRO B 1 26 ? 2.971 -24.578 -4.609 1 98.12 26 PRO B O 1
ATOM 2229 N N . LYS B 1 27 ? 3.023 -26.828 -5.047 1 97.62 27 LYS B N 1
ATOM 2230 C CA . LYS B 1 27 ? 1.621 -26.875 -5.453 1 97.62 27 LYS B CA 1
ATOM 2231 C C . LYS B 1 27 ? 0.697 -26.609 -4.266 1 97.62 27 LYS B C 1
ATOM 2233 O O . LYS B 1 27 ? 1.017 -26.969 -3.133 1 97.62 27 LYS B O 1
ATOM 2238 N N . ASN B 1 28 ? -0.406 -25.922 -4.602 1 97.75 28 ASN B N 1
ATOM 2239 C CA . ASN B 1 28 ? -1.477 -25.688 -3.643 1 97.75 28 ASN B CA 1
ATOM 2240 C C . ASN B 1 28 ? -0.949 -25.016 -2.377 1 97.75 28 ASN B C 1
ATOM 2242 O O . ASN B 1 28 ? -1.213 -25.469 -1.267 1 97.75 28 ASN B O 1
ATOM 2246 N N . SER B 1 29 ? -0.148 -23.953 -2.598 1 98.31 29 SER B N 1
ATOM 2247 C CA . SER B 1 29 ? 0.44 -23.188 -1.499 1 98.31 29 SER B CA 1
ATOM 2248 C C . SER B 1 29 ? 0.396 -21.688 -1.777 1 98.31 29 SER B C 1
ATOM 2250 O O . SER B 1 29 ? 0.151 -21.281 -2.91 1 98.31 29 SER B O 1
ATOM 2252 N N . ILE B 1 30 ? 0.431 -20.984 -0.742 1 98.56 30 ILE B N 1
ATOM 2253 C CA . ILE B 1 30 ? 0.693 -19.547 -0.824 1 98.56 30 ILE B CA 1
ATOM 2254 C C . ILE B 1 30 ? 2.135 -19.266 -0.409 1 98.56 30 ILE B C 1
ATOM 2256 O O . ILE B 1 30 ? 2.5 -19.438 0.755 1 98.56 30 ILE B O 1
ATOM 2260 N N . THR B 1 31 ? 2.943 -18.906 -1.391 1 98.75 31 THR B N 1
ATOM 2261 C CA . THR B 1 31 ? 4.332 -18.531 -1.144 1 98.75 31 THR B CA 1
ATOM 2262 C C . THR B 1 31 ? 4.508 -17.016 -1.199 1 98.75 31 THR B C 1
ATOM 2264 O O . THR B 1 31 ? 4.148 -16.391 -2.193 1 98.75 31 THR B O 1
ATOM 2267 N N . SER B 1 32 ? 5.027 -16.406 -0.135 1 98.31 32 SER B N 1
ATOM 2268 C CA . SER B 1 32 ? 5.246 -14.961 -0.09 1 98.31 32 SER B CA 1
ATOM 2269 C C . SER B 1 32 ? 6.715 -14.617 -0.307 1 98.31 32 SER B C 1
ATOM 2271 O O . SER B 1 32 ? 7.602 -15.312 0.201 1 98.31 32 SER B O 1
ATOM 2273 N N . ILE B 1 33 ? 6.898 -13.602 -1.065 1 97.75 33 ILE B N 1
ATOM 2274 C CA . ILE B 1 33 ? 8.227 -13.016 -1.211 1 97.75 33 ILE B CA 1
ATOM 2275 C C . ILE B 1 33 ? 8.398 -11.875 -0.215 1 97.75 33 ILE B C 1
ATOM 2277 O O . ILE B 1 33 ? 7.605 -10.93 -0.201 1 97.75 33 ILE B O 1
ATOM 2281 N N . LEU B 1 34 ? 9.367 -11.992 0.642 1 96.62 34 LEU B N 1
ATOM 2282 C CA . LEU B 1 34 ? 9.781 -10.922 1.543 1 96.62 34 LEU B CA 1
ATOM 2283 C C . LEU B 1 34 ? 11.148 -10.383 1.156 1 96.62 34 LEU B C 1
ATOM 2285 O O . LEU B 1 34 ? 12.094 -11.156 0.951 1 96.62 34 LEU B O 1
ATOM 2289 N N . ALA B 1 35 ? 11.219 -9.102 1.018 1 95.31 35 ALA B N 1
ATOM 2290 C CA . ALA B 1 35 ? 12.461 -8.43 0.649 1 95.31 35 ALA B CA 1
ATOM 2291 C C . ALA B 1 35 ? 12.398 -6.945 0.991 1 95.31 35 ALA B C 1
ATOM 2293 O O . ALA B 1 35 ? 11.328 -6.34 0.977 1 95.31 35 ALA B O 1
ATOM 2294 N N . PRO B 1 36 ? 13.547 -6.383 1.343 1 92.5 36 PRO B N 1
ATOM 2295 C CA . PRO B 1 36 ? 13.562 -4.93 1.517 1 92.5 36 PRO B CA 1
ATOM 2296 C C . PRO B 1 36 ? 13.133 -4.18 0.26 1 92.5 36 PRO B C 1
ATOM 2298 O O . PRO B 1 36 ? 13.156 -4.738 -0.839 1 92.5 36 PRO B O 1
ATOM 2301 N N . ASN B 1 37 ? 12.727 -2.949 0.503 1 88.94 37 ASN B N 1
ATOM 2302 C CA . ASN B 1 37 ? 12.383 -2.098 -0.631 1 88.94 37 ASN B CA 1
ATOM 2303 C C . ASN B 1 37 ? 13.547 -1.967 -1.604 1 88.94 37 ASN B C 1
ATOM 2305 O O . ASN B 1 37 ? 14.703 -1.844 -1.187 1 88.94 37 ASN B O 1
ATOM 2309 N N . GLY B 1 38 ? 13.258 -2.07 -2.891 1 86.62 38 GLY B N 1
ATOM 2310 C CA . GLY B 1 38 ? 14.281 -1.89 -3.908 1 86.62 38 GLY B CA 1
ATOM 2311 C C . GLY B 1 38 ? 15.023 -3.17 -4.238 1 86.62 38 GLY B C 1
ATOM 2312 O O . GLY B 1 38 ? 15.992 -3.152 -5 1 86.62 38 GLY B O 1
ATOM 2313 N N . SER B 1 39 ? 14.492 -4.293 -3.756 1 90.75 39 SER B N 1
ATOM 2314 C CA . SER B 1 39 ? 15.211 -5.551 -3.918 1 90.75 39 SER B CA 1
ATOM 2315 C C . SER B 1 39 ? 14.875 -6.211 -5.25 1 90.75 39 SER B C 1
ATOM 2317 O O . SER B 1 39 ? 15.359 -7.309 -5.543 1 90.75 39 SER B O 1
ATOM 2319 N N . GLY B 1 40 ? 14 -5.609 -6.004 1 90.5 40 GLY B N 1
ATOM 2320 C CA . GLY B 1 40 ? 13.711 -6.152 -7.32 1 90.5 40 GLY B CA 1
ATOM 2321 C C . GLY B 1 40 ? 12.5 -7.066 -7.336 1 90.5 40 GLY B C 1
ATOM 2322 O O . GLY B 1 40 ? 12.328 -7.867 -8.258 1 90.5 40 GLY B O 1
ATOM 2323 N N . LYS B 1 41 ? 11.633 -7.016 -6.312 1 91.81 41 LYS B N 1
ATOM 2324 C CA . LYS B 1 41 ? 10.445 -7.863 -6.219 1 91.81 41 LYS B CA 1
ATOM 2325 C C . LYS B 1 41 ? 9.602 -7.77 -7.484 1 91.81 41 LYS B C 1
ATOM 2327 O O . LYS B 1 41 ? 9.203 -8.789 -8.055 1 91.81 41 LYS B O 1
ATOM 2332 N N . THR B 1 42 ? 9.32 -6.52 -7.934 1 88.94 42 THR B N 1
ATOM 2333 C CA . THR B 1 42 ? 8.516 -6.289 -9.125 1 88.94 42 THR B CA 1
ATOM 2334 C C . THR B 1 42 ? 9.234 -6.789 -10.375 1 88.94 42 THR B C 1
ATOM 2336 O O . THR B 1 42 ? 8.617 -7.383 -11.258 1 88.94 42 THR B O 1
ATOM 2339 N N . THR B 1 43 ? 10.562 -6.59 -10.445 1 91.94 43 THR B N 1
ATOM 2340 C CA . THR B 1 43 ? 11.383 -7.082 -11.547 1 91.94 43 THR B CA 1
ATOM 2341 C C . THR B 1 43 ? 11.297 -8.602 -11.641 1 91.94 43 THR B C 1
ATOM 2343 O O . THR B 1 43 ? 11.164 -9.156 -12.734 1 91.94 43 THR B O 1
ATOM 2346 N N . LEU B 1 44 ? 11.352 -9.219 -10.461 1 95.88 44 LEU B N 1
ATOM 2347 C CA . LEU B 1 44 ? 11.242 -10.672 -10.414 1 95.88 44 LEU B CA 1
ATOM 2348 C C . LEU B 1 44 ? 9.922 -11.133 -11.031 1 95.88 44 LEU B C 1
ATOM 2350 O O . LEU B 1 44 ? 9.914 -12.008 -11.898 1 95.88 44 LEU B O 1
ATOM 2354 N N . LEU B 1 45 ? 8.805 -10.531 -10.633 1 94.31 45 LEU B N 1
ATOM 2355 C CA . LEU B 1 45 ? 7.5 -10.93 -11.133 1 94.31 45 LEU B CA 1
ATOM 2356 C C . LEU B 1 45 ? 7.387 -10.664 -12.633 1 94.31 45 LEU B C 1
ATOM 2358 O O . LEU B 1 45 ? 6.809 -11.461 -13.367 1 94.31 45 LEU B O 1
ATOM 2362 N N . LYS B 1 46 ? 7.965 -9.602 -13.086 1 91.19 46 LYS B N 1
ATOM 2363 C CA . LYS B 1 46 ? 7.934 -9.281 -14.508 1 91.19 46 LYS B CA 1
ATOM 2364 C C . LYS B 1 46 ? 8.727 -10.312 -15.312 1 91.19 46 LYS B C 1
ATOM 2366 O O . LYS B 1 46 ? 8.344 -10.648 -16.438 1 91.19 46 LYS B O 1
ATOM 2371 N N . CYS B 1 47 ? 9.828 -10.789 -14.766 1 94.31 47 CYS B N 1
ATOM 2372 C CA . CYS B 1 47 ? 10.586 -11.859 -15.414 1 94.31 47 CYS B CA 1
ATOM 2373 C C . CYS B 1 47 ? 9.75 -13.133 -15.5 1 94.31 47 CYS B C 1
ATOM 2375 O O . CYS B 1 47 ? 9.734 -13.797 -16.531 1 94.31 47 CYS B O 1
ATOM 2377 N N . LEU B 1 48 ? 9.039 -13.414 -14.422 1 94.56 48 LEU B N 1
ATOM 2378 C CA . LEU B 1 48 ? 8.219 -14.617 -14.375 1 94.56 48 LEU B CA 1
ATOM 2379 C C . LEU B 1 48 ? 7.07 -14.531 -15.375 1 94.56 48 LEU B C 1
ATOM 2381 O O . LEU B 1 48 ? 6.613 -15.555 -15.891 1 94.56 48 LEU B O 1
ATOM 2385 N N . LEU B 1 49 ? 6.633 -13.312 -15.656 1 91.19 49 LEU B N 1
ATOM 2386 C CA . LEU B 1 49 ? 5.535 -13.078 -16.594 1 91.19 49 LEU B CA 1
ATOM 2387 C C . LEU B 1 49 ? 6.043 -13.023 -18.031 1 91.19 49 LEU B C 1
ATOM 2389 O O . LEU B 1 49 ? 5.25 -13.023 -18.969 1 91.19 49 LEU B O 1
ATOM 2393 N N . GLY B 1 50 ? 7.344 -12.922 -18.172 1 87.5 50 GLY B N 1
ATOM 2394 C CA . GLY B 1 50 ? 7.949 -12.828 -19.5 1 87.5 50 GLY B CA 1
ATOM 2395 C C . GLY B 1 50 ? 7.957 -11.414 -20.047 1 87.5 50 GLY B C 1
ATOM 2396 O O . GLY B 1 50 ? 8.219 -11.203 -21.234 1 87.5 50 GLY B O 1
ATOM 2397 N N . LEU B 1 51 ? 7.648 -10.453 -19.234 1 83.5 51 LEU B N 1
ATOM 2398 C CA . LEU B 1 51 ? 7.66 -9.055 -19.656 1 83.5 51 LEU B CA 1
ATOM 2399 C C . LEU B 1 51 ? 9.086 -8.516 -19.719 1 83.5 51 LEU B C 1
ATOM 2401 O O . LEU B 1 51 ? 9.352 -7.535 -20.422 1 83.5 51 LEU B O 1
ATOM 2405 N N . LEU B 1 52 ? 9.953 -9.094 -18.938 1 89.31 52 LEU B N 1
ATOM 2406 C CA . LEU B 1 52 ? 11.383 -8.805 -18.953 1 89.31 52 LEU B CA 1
ATOM 2407 C C . LEU B 1 52 ? 12.18 -10.062 -19.281 1 89.31 52 LEU B C 1
ATOM 2409 O O . LEU B 1 52 ? 11.859 -11.156 -18.812 1 89.31 52 LEU B O 1
ATOM 2413 N N . LYS B 1 53 ? 13.172 -9.906 -20.094 1 91.38 53 LYS B N 1
ATOM 2414 C CA . LYS B 1 53 ? 14 -11.047 -20.5 1 91.38 53 LYS B CA 1
ATOM 2415 C C . LYS B 1 53 ? 15.188 -11.227 -19.547 1 91.38 53 LYS B C 1
ATOM 2417 O O . LYS B 1 53 ? 16.094 -10.391 -19.531 1 91.38 53 LYS B O 1
ATOM 2422 N N . PRO B 1 54 ? 15.195 -12.281 -18.828 1 95.75 54 PRO B N 1
ATOM 2423 C CA . PRO B 1 54 ? 16.328 -12.539 -17.953 1 95.75 54 PRO B CA 1
ATOM 2424 C C . PRO B 1 54 ? 17.609 -12.859 -18.719 1 95.75 54 PRO B C 1
ATOM 2426 O O . PRO B 1 54 ? 17.578 -13.031 -19.938 1 95.75 54 PRO B O 1
ATOM 2429 N N . LEU B 1 55 ? 18.734 -12.773 -17.953 1 94.88 55 LEU B N 1
ATOM 2430 C CA . LEU B 1 55 ? 20.031 -13.094 -18.547 1 94.88 55 LEU B CA 1
ATOM 2431 C C . LEU B 1 55 ? 20.109 -14.562 -18.938 1 94.88 55 LEU B C 1
ATOM 2433 O O . LEU B 1 55 ? 19.203 -15.344 -18.609 1 94.88 55 LEU B O 1
ATOM 2437 N N . GLU B 1 56 ? 21.219 -14.844 -19.484 1 89.94 56 GLU B N 1
ATOM 2438 C CA . GLU B 1 56 ? 21.406 -16.188 -20 1 89.94 56 GLU B CA 1
ATOM 2439 C C . GLU B 1 56 ? 21.5 -17.203 -18.859 1 89.94 56 GLU B C 1
ATOM 2441 O O . GLU B 1 56 ? 21.703 -16.828 -17.703 1 89.94 56 GLU B O 1
ATOM 2446 N N . GLU B 1 57 ? 21.078 -18.422 -18.922 1 93.69 57 GLU B N 1
ATOM 2447 C CA . GLU B 1 57 ? 21.172 -19.547 -17.984 1 93.69 57 GLU B CA 1
ATOM 2448 C C . GLU B 1 57 ? 19.922 -19.656 -17.125 1 93.69 57 GLU B C 1
ATOM 2450 O O . GLU B 1 57 ? 19.75 -20.625 -16.375 1 93.69 57 GLU B O 1
ATOM 2455 N N . THR B 1 58 ? 19.156 -18.516 -17.188 1 95.88 58 THR B N 1
ATOM 2456 C CA . THR B 1 58 ? 17.906 -18.531 -16.406 1 95.88 58 THR B CA 1
ATOM 2457 C C . THR B 1 58 ? 16.953 -19.594 -16.953 1 95.88 58 THR B C 1
ATOM 2459 O O . THR B 1 58 ? 16.766 -19.688 -18.172 1 95.88 58 THR B O 1
ATOM 2462 N N . GLU B 1 59 ? 16.453 -20.391 -16.078 1 96.75 59 GLU B N 1
ATOM 2463 C CA . GLU B 1 59 ? 15.375 -21.328 -16.391 1 96.75 59 GLU B CA 1
ATOM 2464 C C . GLU B 1 59 ? 14.148 -21.078 -15.508 1 96.75 59 GLU B C 1
ATOM 2466 O O . GLU B 1 59 ? 14.273 -20.938 -14.289 1 96.75 59 GLU B O 1
ATOM 2471 N N . ILE B 1 60 ? 13.016 -21.016 -16.109 1 97.06 60 ILE B N 1
ATOM 2472 C CA . ILE B 1 60 ? 11.766 -20.844 -15.391 1 97.06 60 ILE B CA 1
ATOM 2473 C C . ILE B 1 60 ? 10.727 -21.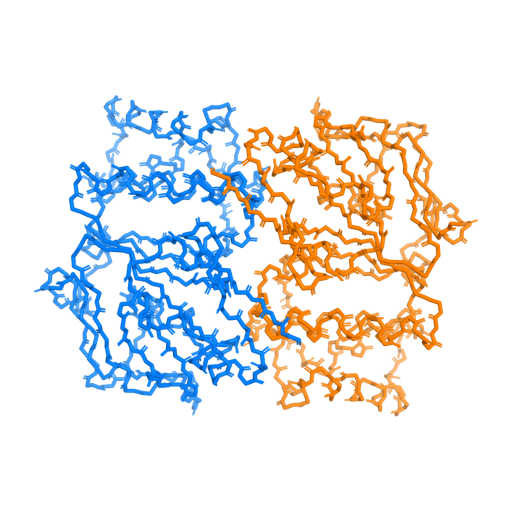828 -15.906 1 97.06 60 ILE B C 1
ATOM 2475 O O . ILE B 1 60 ? 10.398 -21.828 -17.094 1 97.06 60 ILE B O 1
ATOM 2479 N N . LYS B 1 61 ? 10.234 -22.641 -15.062 1 96.94 61 LYS B N 1
ATOM 2480 C CA . LYS B 1 61 ? 9.172 -23.578 -15.406 1 96.94 61 LYS B CA 1
ATOM 2481 C C . LYS B 1 61 ? 7.922 -23.328 -14.57 1 96.94 61 LYS B C 1
ATOM 2483 O O . LYS B 1 61 ? 8 -23.172 -13.352 1 96.94 61 LYS B O 1
ATOM 2488 N N . ALA B 1 62 ? 6.82 -23.234 -15.156 1 95.56 62 ALA B N 1
ATOM 2489 C CA . ALA B 1 62 ? 5.508 -23.203 -14.523 1 95.56 62 ALA B CA 1
ATOM 2490 C C . ALA B 1 62 ? 4.645 -24.375 -14.984 1 95.56 62 ALA B C 1
ATOM 2492 O O . ALA B 1 62 ? 4.535 -24.625 -16.188 1 95.56 62 ALA B O 1
ATOM 2493 N N . CYS B 1 63 ? 4.137 -25.047 -14.008 1 95.06 63 CYS B N 1
ATOM 2494 C CA . CYS B 1 63 ? 3.348 -26.234 -14.312 1 95.06 63 CYS B CA 1
ATOM 2495 C C . CYS B 1 63 ? 4.102 -27.156 -15.258 1 95.06 63 CYS B C 1
ATOM 2497 O O . CYS B 1 63 ? 3.557 -27.609 -16.266 1 95.06 63 CYS B O 1
ATOM 2499 N N . ASN B 1 64 ? 5.336 -27.281 -15.016 1 93.88 64 ASN B N 1
ATOM 2500 C CA . ASN B 1 64 ? 6.242 -28.203 -15.703 1 93.88 64 ASN B CA 1
ATOM 2501 C C . ASN B 1 64 ? 6.484 -27.766 -17.141 1 93.88 64 ASN B C 1
ATOM 2503 O O . ASN B 1 64 ? 6.914 -28.578 -17.969 1 93.88 64 ASN B O 1
ATOM 2507 N N . LYS B 1 65 ? 6.203 -26.562 -17.484 1 94.06 65 LYS B N 1
ATOM 2508 C CA . LYS B 1 65 ? 6.465 -26.016 -18.812 1 94.06 65 LYS B CA 1
ATOM 2509 C C . LYS B 1 65 ? 7.449 -24.859 -18.75 1 94.06 65 LYS B C 1
ATOM 2511 O O . LYS B 1 65 ? 7.352 -24 -17.875 1 94.06 65 LYS B O 1
ATOM 2516 N N . ASP B 1 66 ? 8.32 -24.891 -19.672 1 94.38 66 ASP B N 1
ATOM 2517 C CA . ASP B 1 66 ? 9.195 -23.719 -19.812 1 94.38 66 ASP B CA 1
ATOM 2518 C C . ASP B 1 66 ? 8.406 -22.5 -20.266 1 94.38 66 ASP B C 1
ATOM 2520 O O . ASP B 1 66 ? 7.812 -22.5 -21.344 1 94.38 66 ASP B O 1
ATOM 2524 N N . ILE B 1 67 ? 8.477 -21.469 -19.484 1 91.62 67 ILE B N 1
ATOM 2525 C CA . ILE B 1 67 ? 7.535 -20.391 -19.766 1 91.62 67 ILE B CA 1
ATOM 2526 C C . ILE B 1 67 ? 8.219 -19.328 -20.625 1 91.62 67 ILE B C 1
ATOM 2528 O O . ILE B 1 67 ? 7.551 -18.516 -21.25 1 91.62 67 ILE B O 1
ATOM 2532 N N . LEU B 1 68 ? 9.508 -19.297 -20.672 1 89.44 68 LEU B N 1
ATOM 2533 C CA . LEU B 1 68 ? 10.227 -18.219 -21.359 1 89.44 68 LEU B CA 1
ATOM 2534 C C . LEU B 1 68 ? 9.906 -18.234 -22.844 1 89.44 68 LEU B C 1
ATOM 2536 O O . LEU B 1 68 ? 9.656 -17.172 -23.438 1 89.44 68 LEU B O 1
ATOM 2540 N N . PRO B 1 69 ? 9.766 -19.438 -23.484 1 89.31 69 PRO B N 1
ATOM 2541 C CA . PRO B 1 69 ? 9.508 -19.469 -24.922 1 89.31 69 PRO B CA 1
ATOM 2542 C C . PRO B 1 69 ? 8.016 -19.375 -25.25 1 89.31 69 PRO B C 1
ATOM 2544 O O . PRO B 1 69 ? 7.648 -19.266 -26.422 1 89.31 69 PRO B O 1
ATOM 2547 N N . LEU B 1 70 ? 7.117 -19.406 -24.266 1 89.12 70 LEU B N 1
ATOM 2548 C CA . LEU B 1 70 ? 5.68 -19.438 -24.516 1 89.12 70 LEU B CA 1
ATOM 2549 C C . LEU B 1 70 ? 5.188 -18.094 -25.016 1 89.12 70 LEU B C 1
ATOM 2551 O O . LEU B 1 70 ? 5.668 -17.047 -24.562 1 89.12 70 LEU B O 1
ATOM 2555 N N . LYS B 1 71 ? 4.172 -18.172 -25.844 1 80.69 71 LYS B N 1
ATOM 2556 C CA . LYS B 1 71 ? 3.48 -16.969 -26.266 1 80.69 71 LYS B CA 1
ATOM 2557 C C . LYS B 1 71 ? 2.617 -16.391 -25.141 1 80.69 71 LYS B C 1
ATOM 2559 O O . LYS B 1 71 ? 2.246 -17.109 -24.219 1 80.69 71 LYS B O 1
ATOM 2564 N N . PRO B 1 72 ? 2.316 -15.172 -25.188 1 80.5 72 PRO B N 1
ATOM 2565 C CA . PRO B 1 72 ? 1.546 -14.523 -24.125 1 80.5 72 PRO B CA 1
ATOM 2566 C C . PRO B 1 72 ? 0.234 -15.242 -23.828 1 80.5 72 PRO B C 1
ATOM 2568 O O . PRO B 1 72 ? -0.116 -15.445 -22.656 1 80.5 72 PRO B O 1
ATOM 2571 N N . TYR B 1 73 ? -0.457 -15.695 -24.891 1 78.75 73 TYR B N 1
ATOM 2572 C CA . TYR B 1 73 ? -1.752 -16.328 -24.688 1 78.75 73 TYR B CA 1
ATOM 2573 C C . TYR B 1 73 ? -1.591 -17.688 -24 1 78.75 73 TYR B C 1
ATOM 2575 O O . TYR B 1 73 ? -2.441 -18.078 -23.203 1 78.75 73 TYR B O 1
ATOM 2583 N N . GLU B 1 74 ? -0.51 -18.391 -24.219 1 84.75 74 GLU B N 1
ATOM 2584 C CA . GLU B 1 74 ? -0.22 -19.641 -23.547 1 84.75 74 GLU B CA 1
ATOM 2585 C C . GLU B 1 74 ? 0.147 -19.406 -22.078 1 84.75 74 GLU B C 1
ATOM 2587 O O . GLU B 1 74 ? -0.27 -20.172 -21.203 1 84.75 74 GLU B O 1
ATOM 2592 N N . LYS B 1 75 ? 0.887 -18.359 -21.875 1 89.12 75 LYS B N 1
ATOM 2593 C CA . LYS B 1 75 ? 1.267 -18 -20.516 1 89.12 75 LYS B CA 1
ATOM 2594 C C . LYS B 1 75 ? 0.044 -17.625 -19.688 1 89.12 75 LYS B C 1
ATOM 2596 O O . LYS B 1 75 ? -0.038 -17.938 -18.5 1 89.12 75 LYS B O 1
ATOM 2601 N N . ALA B 1 76 ? -0.897 -16.984 -20.375 1 87.5 76 ALA B N 1
ATOM 2602 C CA . ALA B 1 76 ? -2.102 -16.5 -19.703 1 87.5 76 ALA B CA 1
ATOM 2603 C C . ALA B 1 76 ? -2.982 -17.656 -19.25 1 87.5 76 ALA B C 1
ATOM 2605 O O . ALA B 1 76 ? -3.828 -17.484 -18.359 1 87.5 76 ALA B O 1
ATOM 2606 N N . LYS B 1 77 ? -2.783 -18.797 -19.781 1 89.06 77 LYS B N 1
ATOM 2607 C CA . LYS B 1 77 ? -3.516 -19.984 -19.359 1 89.06 77 LYS B CA 1
ATOM 2608 C C . LYS B 1 77 ? -2.906 -20.594 -18.094 1 89.06 77 LYS B C 1
ATOM 2610 O O . LYS B 1 77 ? -3.562 -21.359 -17.391 1 89.06 77 LYS B O 1
ATOM 2615 N N . LEU B 1 78 ? -1.679 -20.203 -17.844 1 92.44 78 LEU B N 1
ATOM 2616 C CA . LEU B 1 78 ? -0.957 -20.797 -16.719 1 92.44 78 LEU B CA 1
ATOM 2617 C C . LEU B 1 78 ? -0.905 -19.844 -15.531 1 92.44 78 LEU B C 1
ATOM 2619 O O . LEU B 1 78 ? -0.887 -20.281 -14.383 1 92.44 78 LEU B O 1
ATOM 2623 N N . ILE B 1 79 ? -0.855 -18.547 -15.906 1 94.56 79 ILE B N 1
ATOM 2624 C CA . ILE B 1 79 ? -0.536 -17.562 -14.875 1 94.56 79 ILE B CA 1
ATOM 2625 C C . ILE B 1 79 ? -1.526 -16.406 -14.945 1 94.56 79 ILE B C 1
ATOM 2627 O O . ILE B 1 79 ? -1.762 -15.844 -16.016 1 94.56 79 ILE B O 1
ATOM 2631 N N . ALA B 1 80 ? -2.189 -16.078 -13.844 1 93.56 80 ALA B N 1
ATOM 2632 C CA . ALA B 1 80 ? -2.877 -14.805 -13.656 1 93.56 80 ALA B CA 1
ATOM 2633 C C . ALA B 1 80 ? -2.033 -13.852 -12.812 1 93.56 80 ALA B C 1
ATOM 2635 O O . ALA B 1 80 ? -1.27 -14.281 -11.945 1 93.56 80 ALA B O 1
ATOM 2636 N N . TYR B 1 81 ? -2.164 -12.562 -13.109 1 92.94 81 TYR B N 1
ATOM 2637 C CA . TYR B 1 81 ? -1.306 -11.562 -12.477 1 92.94 81 TYR B CA 1
ATOM 2638 C C . TYR B 1 81 ? -2.125 -10.391 -11.961 1 92.94 81 TYR B C 1
ATOM 2640 O O . TYR B 1 81 ? -3.037 -9.914 -12.641 1 92.94 81 TYR B O 1
ATOM 2648 N N . ILE B 1 82 ? -1.882 -10.031 -10.703 1 91.88 82 ILE B N 1
ATOM 2649 C CA . ILE B 1 82 ? -2.412 -8.789 -10.148 1 91.88 82 ILE B CA 1
ATOM 2650 C C . ILE B 1 82 ? -1.265 -7.824 -9.852 1 91.88 82 ILE B C 1
ATOM 2652 O O . ILE B 1 82 ? -0.448 -8.07 -8.969 1 91.88 82 ILE B O 1
ATOM 2656 N N . PRO B 1 83 ? -1.192 -6.68 -10.578 1 87.44 83 PRO B N 1
ATOM 2657 C CA . PRO B 1 83 ? -0.14 -5.688 -10.336 1 87.44 83 PRO B CA 1
ATOM 2658 C C . PRO B 1 83 ? -0.422 -4.812 -9.117 1 87.44 83 PRO B C 1
ATOM 2660 O O . PRO B 1 83 ? -1.532 -4.836 -8.578 1 87.44 83 PRO B O 1
ATOM 2663 N N . GLN B 1 84 ? 0.65 -4.113 -8.641 1 75.69 84 GLN B N 1
ATOM 2664 C CA . GLN B 1 84 ? 0.508 -3.188 -7.52 1 75.69 84 GLN B CA 1
ATOM 2665 C C . GLN B 1 84 ? -0.386 -2.01 -7.891 1 75.69 84 GLN B C 1
ATOM 2667 O O . GLN B 1 84 ? -1.319 -1.675 -7.16 1 75.69 84 GLN B O 1
ATOM 2672 N N . VAL B 1 85 ? 0.017 -1.177 -8.867 1 64.62 85 VAL B N 1
ATOM 2673 C CA . VAL B 1 85 ? -0.737 -0.01 -9.312 1 64.62 85 VAL B CA 1
ATOM 2674 C 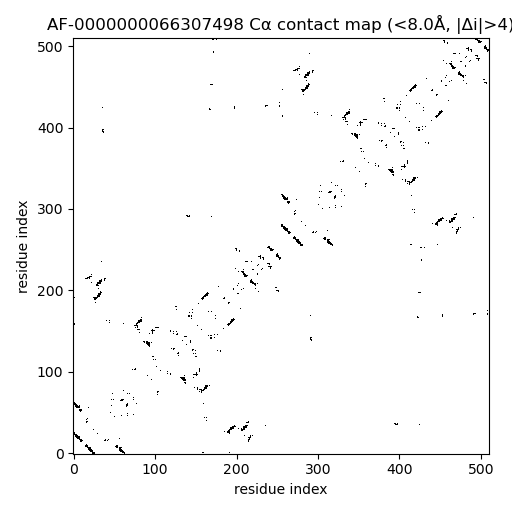C . VAL B 1 85 ? -1.059 -0.143 -10.797 1 64.62 85 VAL B C 1
ATOM 2676 O O . VAL B 1 85 ? -0.213 -0.574 -11.586 1 64.62 85 VAL B O 1
ATOM 2679 N N . GLU B 1 86 ? -2.385 0.097 -11.055 1 63.81 86 GLU B N 1
ATOM 2680 C CA . GLU B 1 86 ? -2.65 0.064 -12.492 1 63.81 86 GLU B CA 1
ATOM 2681 C C . GLU B 1 86 ? -3.652 1.143 -12.891 1 63.81 86 GLU B C 1
ATOM 2683 O O . GLU B 1 86 ? -4.531 1.505 -12.109 1 63.81 86 GLU B O 1
ATOM 2688 N N . TYR B 1 87 ? -3.201 1.802 -13.844 1 60.72 87 TYR B N 1
ATOM 2689 C CA . TYR B 1 87 ? -4.16 2.672 -14.516 1 60.72 87 TYR B CA 1
ATOM 2690 C C . TYR B 1 87 ? -4.645 2.047 -15.812 1 60.72 87 TYR B C 1
ATOM 2692 O O . TYR B 1 87 ? -3.881 1.376 -16.516 1 60.72 87 TYR B O 1
ATOM 2700 N N . TYR B 1 88 ? -5.961 2.127 -16 1 63.16 88 TYR B N 1
ATOM 2701 C CA . TYR B 1 88 ? -6.547 1.526 -17.188 1 63.16 88 TYR B CA 1
ATOM 2702 C C . TYR B 1 88 ? -7.023 2.6 -18.172 1 63.16 88 TYR B C 1
ATOM 2704 O O . TYR B 1 88 ? -7.684 3.561 -17.766 1 63.16 88 TYR B O 1
ATOM 2712 N N . ALA B 1 89 ? -6.629 2.42 -19.344 1 57.97 89 ALA B N 1
ATOM 2713 C CA . ALA B 1 89 ? -6.93 3.385 -20.406 1 57.97 89 ALA B CA 1
ATOM 2714 C C . ALA B 1 89 ? -8.438 3.516 -20.609 1 57.97 89 ALA B C 1
ATOM 2716 O O . ALA B 1 89 ? -8.938 4.605 -20.906 1 57.97 89 ALA B O 1
ATOM 2717 N N . PHE B 1 90 ? -9.125 2.445 -20.484 1 70.25 90 PHE B N 1
ATOM 2718 C CA . PHE B 1 90 ? -10.57 2.418 -20.688 1 70.25 90 PHE B CA 1
ATOM 2719 C C . PHE B 1 90 ? -11.297 2.16 -19.375 1 70.25 90 PHE B C 1
ATOM 2721 O O . PHE B 1 90 ? -10.859 1.332 -18.578 1 70.25 90 PHE B O 1
ATOM 2728 N N . ASN B 1 91 ? -12.328 2.908 -19.266 1 82.31 91 ASN B N 1
ATOM 2729 C CA . ASN B 1 91 ? -13.109 2.785 -18.047 1 82.31 91 ASN B CA 1
ATOM 2730 C C . ASN B 1 91 ? -14.203 1.726 -18.188 1 82.31 91 ASN B C 1
ATOM 2732 O O . ASN B 1 91 ? -15.391 2.041 -18.109 1 82.31 91 ASN B O 1
ATOM 2736 N N . PHE B 1 92 ? -13.891 0.41 -18.234 1 80.81 92 PHE B N 1
ATOM 2737 C CA . PHE B 1 92 ? -14.82 -0.71 -18.328 1 80.81 92 PHE B CA 1
ATOM 2738 C C . PHE B 1 92 ? -15.672 -0.809 -17.062 1 80.81 92 PHE B C 1
ATOM 2740 O O . PHE B 1 92 ? -15.219 -0.45 -15.977 1 80.81 92 PHE B O 1
ATOM 2747 N N . SER B 1 93 ? -16.859 -1.239 -17.281 1 87.69 93 SER B N 1
ATOM 2748 C CA . SER B 1 93 ? -17.625 -1.604 -16.094 1 87.69 93 SER B CA 1
ATOM 2749 C C . SER B 1 93 ? -16.922 -2.707 -15.305 1 87.69 93 SER B C 1
ATOM 2751 O O . SER B 1 93 ? -16.172 -3.512 -15.875 1 87.69 93 SER B O 1
ATOM 2753 N N . VAL B 1 94 ? -17.141 -2.709 -14.07 1 92.81 94 VAL B N 1
ATOM 2754 C CA . VAL B 1 94 ? -16.562 -3.734 -13.211 1 92.81 94 VAL B CA 1
ATOM 2755 C C . VAL B 1 94 ? -16.906 -5.121 -13.758 1 92.81 94 VAL B C 1
ATOM 2757 O O . VAL B 1 94 ? -16.031 -5.98 -13.875 1 92.81 94 VAL B O 1
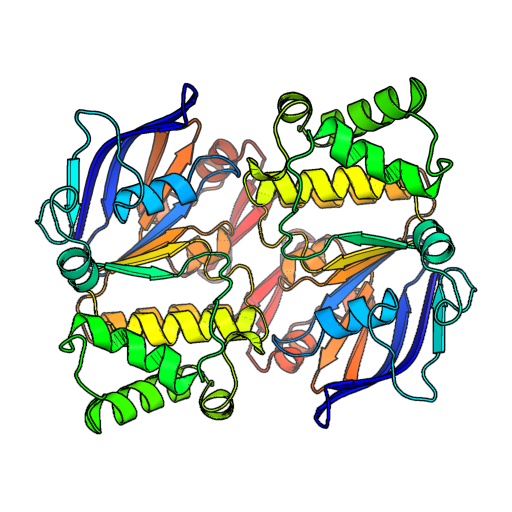ATOM 2760 N N . LEU B 1 95 ? -18.141 -5.324 -14.102 1 92 95 LEU B N 1
ATOM 2761 C CA . LEU B 1 95 ? -18.562 -6.621 -14.609 1 92 95 LEU B CA 1
ATOM 2762 C C . LEU B 1 95 ? -17.812 -6.973 -15.891 1 92 95 LEU B C 1
ATOM 2764 O O . LEU B 1 95 ? -17.25 -8.07 -16 1 92 95 LEU B O 1
ATOM 2768 N N . ASP B 1 96 ? -17.719 -6.043 -16.828 1 84.19 96 ASP B N 1
ATOM 2769 C CA . ASP B 1 96 ? -17.016 -6.281 -18.078 1 84.19 96 ASP B CA 1
ATOM 2770 C C . ASP B 1 96 ? -15.531 -6.555 -17.828 1 84.19 96 ASP B C 1
ATOM 2772 O O . ASP B 1 96 ? -14.938 -7.426 -18.469 1 84.19 96 ASP B O 1
ATOM 2776 N N . PHE B 1 97 ? -15.008 -5.809 -16.922 1 89.06 97 PHE B N 1
ATOM 2777 C CA . PHE B 1 97 ? -13.602 -5.953 -16.594 1 89.06 97 PHE B CA 1
ATOM 2778 C C . PHE B 1 97 ? -13.312 -7.348 -16.031 1 89.06 97 PHE B C 1
ATOM 2780 O O . PHE B 1 97 ? -12.336 -7.988 -16.438 1 89.06 97 PHE B O 1
ATOM 2787 N N . VAL B 1 98 ? -14.156 -7.785 -15.133 1 91.88 98 VAL B N 1
ATOM 2788 C CA . VAL B 1 98 ? -13.992 -9.102 -14.531 1 91.88 98 VAL B CA 1
ATOM 2789 C C . VAL B 1 98 ? -14.164 -10.188 -15.602 1 91.88 98 VAL B C 1
ATOM 2791 O O . VAL B 1 98 ? -13.414 -11.164 -15.625 1 91.88 98 VAL B O 1
ATOM 2794 N N . LEU B 1 99 ? -15.055 -9.977 -16.547 1 87.44 99 LEU B N 1
ATOM 2795 C CA . LEU B 1 99 ? -15.344 -10.945 -17.594 1 87.44 99 LEU B CA 1
ATOM 2796 C C . LEU B 1 99 ? -14.141 -11.125 -18.516 1 87.44 99 LEU B C 1
ATOM 2798 O O . LEU B 1 99 ? -13.992 -12.172 -19.156 1 87.44 99 LEU B O 1
ATOM 2802 N N . MET B 1 100 ? -13.312 -10.148 -18.562 1 83.31 100 MET B N 1
ATOM 2803 C CA . MET B 1 100 ? -12.102 -10.234 -19.359 1 83.31 100 MET B CA 1
ATOM 2804 C C . MET B 1 100 ? -11.195 -11.359 -18.875 1 83.31 100 MET B C 1
ATOM 2806 O O . MET B 1 100 ? -10.312 -11.812 -19.609 1 83.31 100 MET B O 1
ATOM 2810 N N . GLY B 1 101 ? -11.375 -11.742 -17.688 1 85.5 101 GLY B N 1
ATOM 2811 C CA . GLY B 1 101 ? -10.617 -12.867 -17.172 1 85.5 101 GLY B CA 1
ATOM 2812 C C . GLY B 1 101 ? -10.844 -14.148 -17.953 1 85.5 101 GLY B C 1
ATOM 2813 O O . GLY B 1 101 ? -10 -15.047 -17.938 1 85.5 101 GLY B O 1
ATOM 2814 N N . LYS B 1 102 ? -11.984 -14.219 -18.578 1 82.44 102 LYS B N 1
ATOM 2815 C CA . LYS B 1 102 ? -12.312 -15.414 -19.344 1 82.44 102 LYS B CA 1
ATOM 2816 C C . LYS B 1 102 ? -11.719 -15.344 -20.75 1 82.44 102 LYS B C 1
ATOM 2818 O O . LYS B 1 102 ? -11.758 -16.328 -21.5 1 82.44 102 LYS B O 1
ATOM 2823 N N . ALA B 1 103 ? -11.156 -14.258 -21.094 1 68.94 103 ALA B N 1
ATOM 2824 C CA . ALA B 1 103 ? -10.656 -14.047 -22.453 1 68.94 103 ALA B CA 1
ATOM 2825 C C . ALA B 1 103 ? -9.586 -15.07 -22.812 1 68.94 103 ALA B C 1
ATOM 2827 O O . ALA B 1 103 ? -9.422 -15.438 -23.984 1 68.94 103 ALA B O 1
ATOM 2828 N N . THR B 1 104 ? -8.852 -15.414 -21.875 1 61.59 104 THR B N 1
ATOM 2829 C CA . THR B 1 104 ? -7.809 -16.391 -22.156 1 61.59 104 THR B CA 1
ATOM 2830 C C . THR B 1 104 ? -8.414 -17.719 -22.625 1 61.59 104 THR B C 1
ATOM 2832 O O . THR B 1 104 ? -7.742 -18.516 -23.266 1 61.59 104 THR B O 1
ATOM 2835 N N . HIS B 1 105 ? -9.672 -17.781 -22.281 1 58.28 105 HIS B N 1
ATOM 2836 C CA . HIS B 1 105 ? -10.352 -19.031 -22.625 1 58.28 105 HIS B CA 1
ATOM 2837 C C . HIS B 1 105 ? -11.273 -18.844 -23.828 1 58.28 105 HIS B C 1
ATOM 2839 O O . HIS B 1 105 ? -11.75 -19.812 -24.406 1 58.28 105 HIS B O 1
ATOM 2845 N N . LEU B 1 106 ? -11.484 -17.547 -24.031 1 50.06 106 LEU B N 1
ATOM 2846 C CA . LEU B 1 106 ? -12.43 -17.234 -25.094 1 50.06 106 LEU B CA 1
ATOM 2847 C C . LEU B 1 106 ? -11.695 -16.906 -26.391 1 50.06 106 LEU B C 1
ATOM 2849 O O . LEU B 1 106 ? -10.578 -16.375 -26.359 1 50.06 106 LEU B O 1
ATOM 2853 N N . ASN B 1 107 ? -12.234 -17.359 -27.391 1 48.03 107 ASN B N 1
ATOM 2854 C CA . ASN B 1 107 ? -11.773 -16.828 -28.656 1 48.03 107 ASN B CA 1
ATOM 2855 C C . ASN B 1 107 ? -11.914 -15.305 -28.703 1 48.03 107 ASN B C 1
ATOM 2857 O O . ASN B 1 107 ? -12.828 -14.742 -28.094 1 48.03 107 ASN B O 1
ATOM 2861 N N . LEU B 1 108 ? -10.797 -14.578 -28.969 1 45.53 108 LEU B N 1
ATOM 2862 C CA . LEU B 1 108 ? -10.641 -13.125 -28.984 1 45.53 108 LEU B CA 1
ATOM 2863 C C . LEU B 1 108 ? -11.961 -12.445 -29.328 1 45.53 108 LEU B C 1
ATOM 2865 O O . LEU B 1 108 ? -12.18 -11.289 -28.953 1 45.53 108 LEU B O 1
ATOM 2869 N N . PHE B 1 109 ? -12.836 -13.055 -30.125 1 42.66 109 PHE B N 1
ATOM 2870 C CA . PHE B 1 109 ? -14.039 -12.43 -30.672 1 42.66 109 PHE B CA 1
ATOM 2871 C C . PHE B 1 109 ? -15.289 -12.961 -29.984 1 42.66 109 PHE B C 1
ATOM 2873 O O . PHE B 1 109 ? -16.406 -12.609 -30.375 1 42.66 109 PHE B O 1
ATOM 2880 N N . ALA B 1 110 ? -15.086 -13.766 -28.984 1 53.84 110 ALA B N 1
ATOM 2881 C CA . ALA B 1 110 ? -16.297 -14.43 -28.5 1 53.84 110 ALA B CA 1
ATOM 2882 C C . ALA B 1 110 ? -16.938 -13.648 -27.359 1 53.84 110 ALA B C 1
ATOM 2884 O O . ALA B 1 110 ? -16.234 -13.172 -26.469 1 53.84 110 ALA B O 1
ATOM 2885 N N . MET B 1 111 ? -18.141 -13.117 -27.531 1 55.66 111 MET B N 1
ATOM 2886 C CA . MET B 1 111 ? -18.969 -12.555 -26.469 1 55.66 111 MET B CA 1
ATOM 2887 C C . MET B 1 111 ? -19.078 -13.516 -25.297 1 55.66 111 MET B C 1
ATOM 2889 O O . MET B 1 111 ? -19.219 -14.727 -25.484 1 55.66 111 MET B O 1
ATOM 2893 N N . PRO B 1 112 ? -18.953 -12.859 -24.109 1 62.34 112 PRO B N 1
ATOM 2894 C CA . PRO B 1 112 ? -19.094 -13.75 -22.953 1 62.34 112 PRO B CA 1
ATOM 2895 C C . PRO B 1 112 ? -20.438 -14.461 -22.906 1 62.34 112 PRO B C 1
ATOM 2897 O O . PRO B 1 112 ? -21.469 -13.859 -23.219 1 62.34 112 PRO B O 1
ATOM 2900 N N . LYS B 1 113 ? -20.359 -15.75 -22.844 1 76.62 113 LYS B N 1
ATOM 2901 C CA . LYS B 1 113 ? -21.547 -16.594 -22.703 1 76.62 113 LYS B CA 1
ATOM 2902 C C . LYS B 1 113 ? -22.266 -16.328 -21.375 1 76.62 113 LYS B C 1
ATOM 2904 O O . LYS B 1 113 ? -21.688 -15.727 -20.469 1 76.62 113 LYS B O 1
ATOM 2909 N N . ALA B 1 114 ? -23.562 -16.516 -21.328 1 81.12 114 ALA B N 1
ATOM 2910 C CA . ALA B 1 114 ? -24.391 -16.375 -20.141 1 81.12 114 ALA B CA 1
ATOM 2911 C C . ALA B 1 114 ? -23.734 -17.016 -18.922 1 81.12 114 ALA B C 1
ATOM 2913 O O . ALA B 1 114 ? -23.781 -16.484 -17.828 1 81.12 114 ALA B O 1
ATOM 2914 N N . LYS B 1 115 ? -23.047 -18.078 -19.156 1 85.56 115 LYS B N 1
ATOM 2915 C CA . LYS B 1 115 ? -22.375 -18.797 -18.062 1 85.56 115 LYS B CA 1
ATOM 2916 C C . LYS B 1 115 ? -21.25 -17.969 -17.469 1 85.56 115 LYS B C 1
ATOM 2918 O O . LYS B 1 115 ? -21.016 -18 -16.266 1 85.56 115 LYS B O 1
ATOM 2923 N N . HIS B 1 116 ? -20.578 -17.297 -18.297 1 85.44 116 HIS B N 1
ATOM 2924 C CA . HIS B 1 116 ? -19.469 -16.469 -17.828 1 85.44 116 HIS B CA 1
ATOM 2925 C C . HIS B 1 116 ? -19.969 -15.305 -16.984 1 85.44 116 HIS B C 1
ATOM 2927 O O . HIS B 1 116 ? -19.344 -14.938 -15.992 1 85.44 116 HIS B O 1
ATOM 2933 N N . ILE B 1 117 ? -21.078 -14.805 -17.406 1 88.19 117 ILE B N 1
ATOM 2934 C CA . ILE B 1 117 ? -21.688 -13.711 -16.641 1 88.19 117 ILE B CA 1
ATOM 2935 C C . ILE B 1 117 ? -22.094 -14.203 -15.258 1 88.19 117 ILE B C 1
ATOM 2937 O O . ILE B 1 117 ? -21.859 -13.516 -14.258 1 88.19 117 ILE B O 1
ATOM 2941 N N . LYS B 1 118 ? -22.672 -15.336 -15.18 1 92.62 118 LYS B N 1
ATOM 2942 C CA . LYS B 1 118 ? -23.062 -15.922 -13.898 1 92.62 118 LYS B CA 1
ATOM 2943 C C . LYS B 1 118 ? -21.859 -16.156 -13.008 1 92.62 118 LYS B C 1
ATOM 2945 O O . LYS B 1 118 ? -21.891 -15.875 -11.805 1 92.62 118 LYS B O 1
ATOM 2950 N N . GLU B 1 119 ? -20.828 -16.656 -13.594 1 91.38 119 GLU B N 1
ATOM 2951 C CA . GLU B 1 119 ? -19.594 -16.891 -12.844 1 91.38 119 GLU B CA 1
ATOM 2952 C C . GLU B 1 119 ? -19.016 -15.586 -12.312 1 91.38 119 GLU B C 1
ATOM 2954 O O . GLU B 1 119 ? -18.641 -15.5 -11.141 1 91.38 119 GLU B O 1
ATOM 2959 N N . ALA B 1 120 ? -18.953 -14.625 -13.18 1 91.94 120 ALA B N 1
ATOM 2960 C CA . ALA B 1 120 ? -18.438 -13.312 -12.805 1 91.94 120 ALA B CA 1
ATOM 2961 C C . ALA B 1 120 ? -19.266 -12.695 -11.68 1 91.94 120 ALA B C 1
ATOM 2963 O O . ALA B 1 120 ? -18.719 -12.18 -10.703 1 91.94 120 ALA B O 1
ATOM 2964 N N . THR B 1 121 ? -20.547 -12.82 -11.781 1 93.56 121 THR B N 1
ATOM 2965 C CA . THR B 1 121 ? -21.453 -12.273 -10.773 1 93.56 121 THR B CA 1
ATOM 2966 C C . THR B 1 121 ? -21.266 -12.984 -9.438 1 93.56 121 THR B C 1
ATOM 2968 O O . THR B 1 121 ? -21.297 -12.352 -8.375 1 93.56 121 THR B O 1
ATOM 2971 N N . SER B 1 122 ? -21.094 -14.203 -9.508 1 94.75 122 SER B N 1
ATOM 2972 C CA . SER B 1 122 ? -20.891 -15 -8.297 1 94.75 122 SER B CA 1
ATOM 2973 C C . SER B 1 122 ? -19.609 -14.594 -7.578 1 94.75 122 SER B C 1
ATOM 2975 O O . SER B 1 122 ? -19.594 -14.492 -6.348 1 94.75 122 SER B O 1
ATOM 2977 N N . VAL B 1 123 ? -18.578 -14.406 -8.328 1 93.88 123 VAL B N 1
ATOM 2978 C CA . VAL B 1 123 ? -17.312 -14.008 -7.738 1 93.88 123 VAL B CA 1
ATOM 2979 C C . VAL B 1 123 ? -17.438 -12.625 -7.113 1 93.88 123 VAL B C 1
ATOM 2981 O O . VAL B 1 123 ? -16.938 -12.375 -6.016 1 93.88 123 VAL B O 1
ATOM 2984 N N . LEU B 1 124 ? -18.109 -11.727 -7.801 1 96.06 124 LEU B N 1
ATOM 2985 C CA . LEU B 1 124 ? -18.328 -10.375 -7.289 1 96.06 124 LEU B CA 1
ATOM 2986 C C . LEU B 1 124 ? -19.141 -10.414 -5.992 1 96.06 124 LEU B C 1
ATOM 2988 O O . LEU B 1 124 ? -18.828 -9.68 -5.047 1 96.06 124 LEU B O 1
ATOM 2992 N N . GLU B 1 125 ? -20.094 -11.234 -5.918 1 95.56 125 GLU B N 1
ATOM 2993 C CA . GLU B 1 125 ? -20.906 -11.383 -4.715 1 95.56 125 GLU B CA 1
ATOM 2994 C C . GLU B 1 125 ? -20.062 -11.906 -3.547 1 95.56 125 GLU B C 1
ATOM 2996 O O . GLU B 1 125 ? -20.141 -11.383 -2.434 1 95.56 125 GLU B O 1
ATOM 3001 N N . ARG B 1 126 ? -19.281 -12.844 -3.852 1 93.81 126 ARG B N 1
ATOM 3002 C CA . ARG B 1 126 ? -18.422 -13.438 -2.828 1 93.81 126 ARG B CA 1
ATOM 3003 C C . ARG B 1 126 ? -17.484 -12.406 -2.238 1 93.81 126 ARG B C 1
ATOM 3005 O O . ARG B 1 126 ? -17.141 -12.469 -1.054 1 93.81 126 ARG B O 1
ATOM 3012 N N . LEU B 1 127 ? -17.094 -11.469 -3.035 1 94.94 127 LEU B N 1
ATOM 3013 C CA . LEU B 1 127 ? -16.125 -10.461 -2.617 1 94.94 127 LEU B CA 1
ATOM 3014 C C . LEU B 1 127 ? -16.812 -9.18 -2.189 1 94.94 127 LEU B C 1
ATOM 3016 O O . LEU B 1 127 ? -16.156 -8.141 -2.025 1 94.94 127 LEU B O 1
ATOM 3020 N N . ASP B 1 128 ? -18.125 -9.18 -2.086 1 92.31 128 ASP B N 1
ATOM 3021 C CA . ASP B 1 128 ? -18.938 -8.039 -1.676 1 92.31 128 ASP B CA 1
ATOM 3022 C C . ASP B 1 128 ? -18.781 -6.875 -2.656 1 92.31 128 ASP B C 1
ATOM 3024 O O . ASP B 1 128 ? -18.609 -5.727 -2.242 1 92.31 128 ASP B O 1
ATOM 3028 N N . LEU B 1 129 ? -18.766 -7.223 -3.963 1 95.25 129 LEU B N 1
ATOM 3029 C CA . LEU B 1 129 ? -18.531 -6.199 -4.977 1 95.25 129 LEU B CA 1
ATOM 3030 C C . LEU B 1 129 ? -19.734 -6.082 -5.914 1 95.25 129 LEU B C 1
ATOM 3032 O O . LEU B 1 129 ? -19.688 -5.336 -6.891 1 95.25 129 LEU B O 1
ATOM 3036 N N . GLU B 1 130 ? -20.781 -6.809 -5.633 1 95.25 130 GLU B N 1
ATOM 3037 C CA . GLU B 1 130 ? -21.922 -6.875 -6.539 1 95.25 130 GLU B CA 1
ATOM 3038 C C . GLU B 1 130 ? -22.5 -5.488 -6.801 1 95.25 130 GLU B C 1
ATOM 3040 O O . GLU B 1 130 ? -22.938 -5.188 -7.918 1 95.25 130 GLU B O 1
ATOM 3045 N N . SER B 1 131 ? -22.547 -4.633 -5.84 1 93.44 131 SER B N 1
ATOM 3046 C CA . SER B 1 131 ? -23.141 -3.305 -5.957 1 93.44 131 SER B CA 1
ATOM 3047 C C . SER B 1 131 ? -22.328 -2.414 -6.887 1 93.44 131 SER B C 1
ATOM 3049 O O . SER B 1 131 ? -22.797 -1.375 -7.344 1 93.44 131 SER B O 1
ATOM 3051 N N . LEU B 1 132 ? -21.125 -2.836 -7.211 1 93.62 132 LEU B N 1
ATOM 3052 C CA . LEU B 1 132 ? -20.219 -2.014 -8.016 1 93.62 132 LEU B CA 1
ATOM 3053 C C . LEU B 1 132 ? -20.188 -2.492 -9.461 1 93.62 132 LEU B C 1
ATOM 3055 O O . LEU B 1 132 ? -19.5 -1.911 -10.297 1 93.62 132 LEU B O 1
ATOM 3059 N N . LYS B 1 133 ? -20.969 -3.492 -9.781 1 94.88 133 LYS B N 1
ATOM 3060 C CA . LYS B 1 133 ? -20.844 -4.227 -11.039 1 94.88 133 LYS B CA 1
ATOM 3061 C C . LYS B 1 133 ? -20.953 -3.287 -12.234 1 94.88 133 LYS B C 1
ATOM 3063 O O . LYS B 1 133 ? -20.328 -3.516 -13.273 1 94.88 133 LYS B O 1
ATOM 3068 N N . ASP B 1 134 ? -21.688 -2.168 -12.117 1 91.5 134 ASP B N 1
ATOM 3069 C CA . ASP B 1 134 ? -21.938 -1.28 -13.25 1 91.5 134 ASP B CA 1
ATOM 3070 C C . ASP B 1 134 ? -21.047 -0.05 -13.195 1 91.5 134 ASP B C 1
ATOM 3072 O O . ASP B 1 134 ? -21.047 0.771 -14.109 1 91.5 134 ASP B O 1
ATOM 3076 N N . GLN B 1 135 ? -20.297 0.096 -12.219 1 91.19 135 GLN B N 1
ATOM 3077 C CA . GLN B 1 135 ? -19.391 1.232 -12.078 1 91.19 135 GLN B CA 1
ATOM 3078 C C . GLN B 1 135 ? -18.156 1.055 -12.938 1 91.19 135 GLN B C 1
ATOM 3080 O O . GLN B 1 135 ? -17.766 -0.072 -13.258 1 91.19 135 GLN B O 1
ATOM 3085 N N . GLY B 1 136 ? -17.547 2.178 -13.305 1 87.94 136 GLY B N 1
ATOM 3086 C CA . GLY B 1 136 ? -16.297 2.135 -14.031 1 87.94 136 GLY B CA 1
ATOM 3087 C C . GLY B 1 136 ? -15.109 1.78 -13.156 1 87.94 136 GLY B C 1
ATOM 3088 O O . GLY B 1 136 ? -15.023 2.225 -12.008 1 87.94 136 GLY B O 1
ATOM 3089 N N . ILE B 1 137 ? -14.195 0.965 -13.703 1 87.12 137 ILE B N 1
ATOM 3090 C CA . ILE B 1 137 ? -13.039 0.484 -12.961 1 87.12 137 ILE B CA 1
ATOM 3091 C C . ILE B 1 137 ? -12.195 1.67 -12.484 1 87.12 137 ILE B C 1
ATOM 3093 O O . ILE B 1 137 ? -11.609 1.63 -11.406 1 87.12 137 ILE B O 1
ATOM 3097 N N . ASN B 1 138 ? -12.133 2.734 -13.234 1 81.56 138 ASN B N 1
ATOM 3098 C CA . ASN B 1 138 ? -11.305 3.896 -12.922 1 81.56 138 ASN B CA 1
ATOM 3099 C C . ASN B 1 138 ? -11.969 4.781 -11.867 1 81.56 138 ASN B C 1
ATOM 3101 O O . ASN B 1 138 ? -11.328 5.676 -11.312 1 81.56 138 ASN B O 1
ATOM 3105 N N . ASP B 1 139 ? -13.227 4.516 -11.547 1 82.75 139 ASP B N 1
ATOM 3106 C CA . ASP B 1 139 ? -13.977 5.312 -10.578 1 82.75 139 ASP B CA 1
ATOM 3107 C C . ASP B 1 139 ? -13.906 4.699 -9.188 1 82.75 139 ASP B C 1
ATOM 3109 O O . ASP B 1 139 ? -14.398 5.285 -8.219 1 82.75 139 ASP B O 1
ATOM 3113 N N . LEU B 1 140 ? -13.273 3.609 -9.102 1 86.44 140 LEU B N 1
ATOM 3114 C CA . LEU B 1 140 ? -13.211 2.867 -7.844 1 86.44 140 LEU B CA 1
ATOM 3115 C C . LEU B 1 140 ? -12.078 3.383 -6.965 1 86.44 140 LEU B C 1
ATOM 3117 O O . LEU B 1 140 ? -11.094 3.918 -7.465 1 86.44 140 LEU B O 1
ATOM 3121 N N . SER B 1 141 ? -12.297 3.234 -5.672 1 83.5 141 SER B N 1
ATOM 3122 C CA . SER B 1 141 ? -11.164 3.447 -4.77 1 83.5 141 SER B CA 1
ATOM 3123 C C . SER B 1 141 ? -10.062 2.422 -5.012 1 83.5 141 SER B C 1
ATOM 3125 O O . SER B 1 141 ? -10.297 1.396 -5.656 1 83.5 141 SER B O 1
ATOM 3127 N N . GLY B 1 142 ? -8.883 2.68 -4.5 1 84 142 GLY B N 1
ATOM 3128 C CA . GLY B 1 142 ? -7.766 1.755 -4.633 1 84 142 GLY B CA 1
ATOM 3129 C C . GLY B 1 142 ? -8.078 0.365 -4.113 1 84 142 GLY B C 1
ATOM 3130 O O . GLY B 1 142 ? -7.781 -0.632 -4.777 1 84 142 GLY B O 1
ATOM 3131 N N . GLY B 1 143 ? -8.711 0.293 -2.912 1 88.56 143 GLY B N 1
ATOM 3132 C CA . GLY B 1 143 ? -9.07 -0.994 -2.34 1 88.56 143 GLY B CA 1
ATOM 3133 C C . GLY B 1 143 ? -10.109 -1.736 -3.15 1 88.56 143 GLY B C 1
ATOM 3134 O O . GLY B 1 143 ? -10.008 -2.947 -3.352 1 88.56 143 GLY B O 1
ATOM 3135 N N . GLN B 1 144 ? -11.102 -1.006 -3.613 1 89.19 144 GLN B N 1
ATOM 3136 C CA . GLN B 1 144 ? -12.125 -1.608 -4.457 1 89.19 144 GLN B CA 1
ATOM 3137 C C . GLN B 1 144 ? -11.523 -2.164 -5.742 1 89.19 144 GLN B C 1
ATOM 3139 O O . GLN B 1 144 ? -11.836 -3.283 -6.148 1 89.19 144 GLN B O 1
ATOM 3144 N N . ARG B 1 145 ? -10.68 -1.438 -6.301 1 91.06 145 ARG B N 1
ATOM 3145 C CA . ARG B 1 145 ? -10.047 -1.843 -7.547 1 91.06 145 ARG B CA 1
ATOM 3146 C C . ARG B 1 145 ? -9.219 -3.111 -7.355 1 91.06 145 ARG B C 1
ATOM 3148 O O . ARG B 1 145 ? -9.258 -4.016 -8.195 1 91.06 145 ARG B O 1
ATOM 3155 N N . GLN B 1 146 ? -8.516 -3.148 -6.312 1 92.25 146 GLN B N 1
ATOM 3156 C CA . GLN B 1 146 ? -7.711 -4.328 -6.016 1 92.25 146 GLN B CA 1
ATOM 3157 C C . GLN B 1 146 ? -8.586 -5.574 -5.895 1 92.25 146 GLN B C 1
ATOM 3159 O O . GLN B 1 146 ? -8.219 -6.645 -6.387 1 92.25 146 GLN B O 1
ATOM 3164 N N . MET B 1 147 ? -9.703 -5.438 -5.215 1 94.56 147 MET B N 1
ATOM 3165 C CA . MET B 1 147 ? -10.617 -6.559 -5.051 1 94.56 147 MET B CA 1
ATOM 3166 C C . MET B 1 147 ? -11.211 -6.98 -6.395 1 94.56 147 MET B C 1
ATOM 3168 O O . MET B 1 147 ? -11.43 -8.172 -6.633 1 94.56 147 MET B O 1
ATOM 3172 N N . VAL B 1 148 ? -11.461 -6.039 -7.258 1 94.06 148 VAL B N 1
ATOM 3173 C CA . VAL B 1 148 ? -11.969 -6.34 -8.594 1 94.06 148 VAL B CA 1
ATOM 3174 C C . VAL B 1 148 ? -10.906 -7.09 -9.398 1 94.06 148 VAL B C 1
ATOM 3176 O O . VAL B 1 148 ? -11.227 -8.016 -10.141 1 94.06 148 VAL B O 1
ATOM 3179 N N . LEU B 1 149 ? -9.664 -6.715 -9.242 1 93.19 149 LEU B N 1
ATOM 3180 C CA . LEU B 1 149 ? -8.57 -7.422 -9.898 1 93.19 149 LEU B CA 1
ATOM 3181 C C . LEU B 1 149 ? -8.5 -8.867 -9.43 1 93.19 149 LEU B C 1
ATOM 3183 O O . LEU B 1 149 ? -8.227 -9.773 -10.227 1 93.19 149 LEU B O 1
ATOM 3187 N N . LEU B 1 150 ? -8.727 -9.031 -8.156 1 96.12 150 LEU B N 1
ATOM 3188 C CA . LEU B 1 150 ? -8.797 -10.398 -7.645 1 96.12 150 LEU B CA 1
ATOM 3189 C C . LEU B 1 150 ? -9.914 -11.18 -8.32 1 96.12 150 LEU B C 1
ATOM 3191 O O . LEU B 1 150 ? -9.719 -12.312 -8.75 1 96.12 150 LEU B O 1
ATOM 3195 N N . ALA B 1 151 ? -11.094 -10.539 -8.398 1 95.44 151 ALA B N 1
ATOM 3196 C CA . ALA B 1 151 ? -12.234 -11.188 -9.039 1 95.44 151 ALA B CA 1
ATOM 3197 C C . ALA B 1 151 ? -11.883 -11.641 -10.453 1 95.44 151 ALA B C 1
ATOM 3199 O O . ALA B 1 151 ? -12.141 -12.789 -10.828 1 95.44 151 ALA B O 1
ATOM 3200 N N . ARG B 1 152 ? -11.289 -10.789 -11.203 1 92.62 152 ARG B N 1
ATOM 3201 C CA . ARG B 1 152 ? -10.898 -11.102 -12.57 1 92.62 152 ARG B CA 1
ATOM 3202 C C . ARG B 1 152 ? -9.914 -12.266 -12.602 1 92.62 152 ARG B C 1
ATOM 3204 O O . ARG B 1 152 ? -10.047 -13.172 -13.43 1 92.62 152 ARG B O 1
ATOM 3211 N N . SER B 1 153 ? -8.938 -12.195 -11.719 1 93.88 153 SER B N 1
ATOM 3212 C CA . SER B 1 153 ? -7.91 -13.234 -11.688 1 93.88 153 SER B CA 1
ATOM 3213 C C . SER B 1 153 ? -8.5 -14.586 -11.328 1 93.88 153 SER B C 1
ATOM 3215 O O . SER B 1 153 ? -8.094 -15.617 -11.875 1 93.88 153 SER B O 1
ATOM 3217 N N . LEU B 1 154 ? -9.453 -14.609 -10.383 1 95.12 154 LEU B N 1
ATOM 3218 C CA . LEU B 1 154 ? -10.102 -15.859 -9.992 1 95.12 154 LEU B CA 1
ATOM 3219 C C . LEU B 1 154 ? -10.93 -16.438 -11.141 1 95.12 154 LEU B C 1
ATOM 3221 O O . LEU B 1 154 ? -11.008 -17.656 -11.305 1 95.12 154 LEU B O 1
ATOM 3225 N N . LEU B 1 155 ? -11.508 -15.555 -11.93 1 91.69 155 LEU B N 1
ATOM 3226 C CA . LEU B 1 155 ? -12.305 -15.984 -13.07 1 91.69 155 LEU B CA 1
ATOM 3227 C C . LEU B 1 155 ? -11.422 -16.594 -14.156 1 91.69 155 LEU B C 1
ATOM 3229 O O . LEU B 1 155 ? -11.883 -17.438 -14.93 1 91.69 155 LEU B O 1
ATOM 3233 N N . GLN B 1 156 ? -10.203 -16.172 -14.234 1 89.94 156 GLN B N 1
ATOM 3234 C CA . GLN B 1 156 ? -9.266 -16.672 -15.242 1 89.94 156 GLN B CA 1
ATOM 3235 C C . GLN B 1 156 ? -8.945 -18.141 -15.008 1 89.94 156 GLN B C 1
ATOM 3237 O O . GLN B 1 156 ? -8.617 -18.859 -15.953 1 89.94 156 GLN B O 1
ATOM 3242 N N . ARG B 1 157 ? -9 -18.562 -13.758 1 92.31 157 ARG B N 1
ATOM 3243 C CA . ARG B 1 157 ? -8.883 -19.953 -13.344 1 92.31 157 ARG B CA 1
ATOM 3244 C C . ARG B 1 157 ? -7.539 -20.547 -13.766 1 92.31 157 ARG B C 1
ATOM 3246 O O . ARG B 1 157 ? -7.488 -21.625 -14.359 1 92.31 157 ARG B O 1
ATOM 3253 N N . THR B 1 158 ? -6.488 -19.859 -13.539 1 94.31 158 THR B N 1
ATOM 3254 C CA . THR B 1 158 ? -5.141 -20.344 -13.797 1 94.31 158 THR B CA 1
ATOM 3255 C C . THR B 1 158 ? -4.609 -21.109 -12.594 1 94.31 158 THR B C 1
ATOM 3257 O O . THR B 1 158 ? -5.082 -20.922 -11.469 1 94.31 158 THR B O 1
ATOM 3260 N N . PRO B 1 159 ? -3.65 -21.984 -12.852 1 96.81 159 PRO B N 1
ATOM 3261 C CA . PRO B 1 159 ? -3.082 -22.734 -11.734 1 96.81 159 PRO B CA 1
ATOM 3262 C C . PRO B 1 159 ? -2.146 -21.891 -10.867 1 96.81 159 PRO B C 1
ATOM 3264 O O . PRO B 1 159 ? -1.875 -22.266 -9.719 1 96.81 159 PRO B O 1
ATOM 3267 N N . LEU B 1 160 ? -1.628 -20.797 -11.406 1 97.5 160 LEU B N 1
ATOM 3268 C CA . LEU B 1 160 ? -0.677 -19.969 -10.68 1 97.5 160 LEU B CA 1
ATOM 3269 C C . LEU B 1 160 ? -1.114 -18.516 -10.688 1 97.5 160 LEU B C 1
ATOM 3271 O O . LEU B 1 160 ? -1.431 -17.969 -11.75 1 97.5 160 LEU B O 1
ATOM 3275 N N . LEU B 1 161 ? -1.206 -17.953 -9.516 1 97.5 161 LEU B N 1
ATOM 3276 C CA . LEU B 1 161 ? -1.505 -16.547 -9.328 1 97.5 161 LEU B CA 1
ATOM 3277 C C . LEU B 1 161 ? -0.27 -15.781 -8.852 1 97.5 161 LEU B C 1
ATOM 3279 O O . LEU B 1 161 ? 0.349 -16.156 -7.852 1 97.5 161 LEU B O 1
ATOM 3283 N N . LEU B 1 162 ? 0.179 -14.797 -9.602 1 97.12 162 LEU B N 1
ATOM 3284 C CA . LEU B 1 162 ? 1.241 -13.875 -9.195 1 97.12 162 LEU B CA 1
ATOM 3285 C C . LEU B 1 162 ? 0.664 -12.547 -8.719 1 97.12 162 LEU B C 1
ATOM 3287 O O . LEU B 1 162 ? -0.053 -11.875 -9.469 1 97.12 162 LEU B O 1
ATOM 3291 N N . LEU B 1 163 ? 0.992 -12.211 -7.523 1 96.5 163 LEU B N 1
ATOM 3292 C CA . LEU B 1 163 ? 0.429 -11.008 -6.922 1 96.5 163 LEU B CA 1
ATOM 3293 C C . LEU B 1 163 ? 1.533 -10.047 -6.5 1 96.5 163 LEU B C 1
ATOM 3295 O O . LEU B 1 163 ? 2.453 -10.43 -5.773 1 96.5 163 LEU B O 1
ATOM 3299 N N . ASP B 1 164 ? 1.431 -8.836 -6.961 1 93.5 164 ASP B N 1
ATOM 3300 C CA . ASP B 1 164 ? 2.42 -7.82 -6.617 1 93.5 164 ASP B CA 1
ATOM 3301 C C . ASP B 1 164 ? 1.834 -6.789 -5.656 1 93.5 164 ASP B C 1
ATOM 3303 O O . ASP B 1 164 ? 1.239 -5.797 -6.086 1 93.5 164 ASP B O 1
ATOM 3307 N N . GLU B 1 165 ? 2.027 -7.051 -4.379 1 91.44 165 GLU B N 1
ATOM 3308 C CA . GLU B 1 165 ? 1.58 -6.207 -3.277 1 91.44 165 GLU B CA 1
ATOM 3309 C C . GLU B 1 165 ? 0.075 -5.965 -3.346 1 91.44 165 GLU B C 1
ATOM 3311 O O . GLU B 1 165 ? -0.377 -4.816 -3.293 1 91.44 165 GLU B O 1
ATOM 3316 N N . PRO B 1 166 ? -0.652 -7.023 -3.303 1 92.62 166 PRO B N 1
ATOM 3317 C CA . PRO B 1 166 ? -2.094 -6.918 -3.545 1 92.62 166 PRO B CA 1
ATOM 3318 C C . PRO B 1 166 ? -2.844 -6.293 -2.369 1 92.62 166 PRO B C 1
ATOM 3320 O O . PRO B 1 166 ? -4 -5.895 -2.514 1 92.62 166 PRO B O 1
ATOM 3323 N N . THR B 1 167 ? -2.205 -6.199 -1.236 1 90.12 167 THR B N 1
ATOM 3324 C CA . THR B 1 167 ? -2.939 -5.789 -0.045 1 90.12 167 THR B CA 1
ATOM 3325 C C . THR B 1 167 ? -2.613 -4.344 0.32 1 90.12 167 THR B C 1
ATOM 3327 O O . THR B 1 167 ? -3.123 -3.818 1.312 1 90.12 167 THR B O 1
ATOM 3330 N N . SER B 1 168 ? -1.804 -3.729 -0.457 1 84.62 168 SER B N 1
ATOM 3331 C CA . SER B 1 168 ? -1.278 -2.414 -0.105 1 84.62 168 SER B CA 1
ATOM 3332 C C . SER B 1 168 ? -2.4 -1.396 0.057 1 84.62 168 SER B C 1
ATOM 3334 O O . SER B 1 168 ? -2.322 -0.508 0.909 1 84.62 168 SER B O 1
ATOM 3336 N N . ALA B 1 169 ? -3.459 -1.554 -0.674 1 83.31 169 ALA B N 1
ATOM 3337 C CA . ALA B 1 169 ? -4.539 -0.57 -0.639 1 83.31 169 ALA B CA 1
ATOM 3338 C C . ALA B 1 169 ? -5.738 -1.099 0.144 1 83.31 169 ALA B C 1
ATOM 3340 O O . ALA B 1 169 ? -6.797 -0.47 0.166 1 83.31 169 ALA B O 1
ATOM 3341 N N . LEU B 1 170 ? -5.531 -2.221 0.8 1 89.81 170 LEU B N 1
ATOM 3342 C CA . LEU B 1 170 ? -6.676 -2.869 1.432 1 89.81 170 LEU B CA 1
ATOM 3343 C C . LEU B 1 170 ? -6.695 -2.594 2.932 1 89.81 170 LEU B C 1
ATOM 3345 O O . LEU B 1 170 ? -5.652 -2.609 3.586 1 89.81 170 LEU B O 1
ATOM 3349 N N . ASP B 1 171 ? -7.891 -2.35 3.422 1 88.06 171 ASP B N 1
ATOM 3350 C CA . ASP B 1 171 ? -8.047 -2.322 4.871 1 88.06 171 ASP B CA 1
ATOM 3351 C C . ASP B 1 171 ? -8.078 -3.736 5.449 1 88.06 171 ASP B C 1
ATOM 3353 O O . ASP B 1 171 ? -7.992 -4.715 4.707 1 88.06 171 ASP B O 1
ATOM 3357 N N . LEU B 1 172 ? -8.203 -3.855 6.734 1 86.94 172 LEU B N 1
ATOM 3358 C CA . LEU B 1 172 ? -8.078 -5.145 7.41 1 86.94 172 LEU B CA 1
ATOM 3359 C C . LEU B 1 172 ? -9.18 -6.098 6.973 1 86.94 172 LEU B C 1
ATOM 3361 O O . LEU B 1 172 ? -8.93 -7.285 6.746 1 86.94 172 LEU B O 1
ATOM 3365 N N . LYS B 1 173 ? -10.359 -5.543 6.855 1 87.81 173 LYS B N 1
ATOM 3366 C CA . LYS B 1 173 ? -11.477 -6.379 6.426 1 87.81 173 LYS B CA 1
ATOM 3367 C C . LYS B 1 173 ? -11.227 -6.949 5.031 1 87.81 173 LYS B C 1
ATOM 3369 O O . LYS B 1 173 ? -11.375 -8.156 4.816 1 87.81 173 LYS B O 1
ATOM 3374 N N . ASN B 1 174 ? -10.828 -6.145 4.156 1 91.5 174 ASN B N 1
ATOM 3375 C CA . ASN B 1 174 ? -10.641 -6.559 2.77 1 91.5 174 ASN B CA 1
ATOM 3376 C C . ASN B 1 174 ? -9.391 -7.43 2.611 1 91.5 174 ASN B C 1
ATOM 3378 O O . ASN B 1 174 ? -9.344 -8.305 1.741 1 91.5 174 ASN B O 1
ATOM 3382 N N . GLN B 1 175 ? -8.43 -7.184 3.451 1 91.94 175 GLN B N 1
ATOM 3383 C CA . GLN B 1 175 ? -7.285 -8.086 3.443 1 91.94 175 GLN B CA 1
ATOM 3384 C C . GLN B 1 175 ? -7.707 -9.516 3.768 1 91.94 175 GLN B C 1
ATOM 3386 O O . GLN B 1 175 ? -7.312 -10.461 3.078 1 91.94 175 GLN B O 1
ATOM 3391 N N . ALA B 1 176 ? -8.531 -9.625 4.809 1 90.25 176 ALA B N 1
ATOM 3392 C CA . ALA B 1 176 ? -9.023 -10.938 5.199 1 90.25 176 ALA B CA 1
ATOM 3393 C C . ALA B 1 176 ? -9.859 -11.57 4.086 1 90.25 176 ALA B C 1
ATOM 3395 O O . ALA B 1 176 ? -9.656 -12.727 3.729 1 90.25 176 ALA B O 1
ATOM 3396 N N . LEU B 1 177 ? -10.742 -10.766 3.562 1 93 177 LEU B N 1
ATOM 3397 C CA . LEU B 1 177 ? -11.602 -11.242 2.482 1 93 177 LEU B CA 1
ATOM 3398 C C . LEU B 1 177 ? -10.766 -11.688 1.281 1 93 177 LEU B C 1
ATOM 3400 O O . LEU B 1 177 ? -11.086 -12.688 0.634 1 93 177 LEU B O 1
ATOM 3404 N N . PHE B 1 178 ? -9.742 -10.969 0.95 1 95.62 178 PHE B N 1
ATOM 3405 C CA . PHE B 1 178 ? -8.844 -11.242 -0.168 1 95.62 178 PHE B CA 1
ATOM 3406 C C . PHE B 1 178 ? -8.219 -12.625 -0.036 1 95.62 178 PHE B C 1
ATOM 3408 O O . PHE B 1 178 ? -8.344 -13.461 -0.938 1 95.62 178 PHE B O 1
ATOM 3415 N N . PHE B 1 179 ? -7.656 -12.938 1.083 1 96.25 179 PHE B N 1
ATOM 3416 C CA . PHE B 1 179 ? -6.957 -14.203 1.266 1 96.25 179 PHE B CA 1
ATOM 3417 C C . PHE B 1 179 ? -7.945 -15.336 1.497 1 96.25 179 PHE B C 1
ATOM 3419 O O . PHE B 1 179 ? -7.703 -16.469 1.083 1 96.25 179 PHE B O 1
ATOM 3426 N N . ASP B 1 180 ? -9.039 -15.016 2.135 1 95.44 180 ASP B N 1
ATOM 3427 C CA . ASP B 1 180 ? -10.07 -16.047 2.295 1 95.44 180 ASP B CA 1
ATOM 3428 C C . ASP B 1 180 ? -10.586 -16.516 0.938 1 95.44 180 ASP B C 1
ATOM 3430 O O . ASP B 1 180 ? -10.797 -17.719 0.738 1 95.44 180 ASP B O 1
ATOM 3434 N N . ALA B 1 181 ? -10.766 -15.578 0.092 1 96.38 181 ALA B N 1
ATOM 3435 C CA . ALA B 1 181 ? -11.227 -15.93 -1.249 1 96.38 181 ALA B CA 1
ATOM 3436 C C . ALA B 1 181 ? -10.227 -16.844 -1.952 1 96.38 181 ALA B C 1
ATOM 3438 O O . ALA B 1 181 ? -10.617 -17.812 -2.602 1 96.38 181 ALA B O 1
ATOM 3439 N N . ILE B 1 182 ? -9 -16.578 -1.835 1 97.44 182 ILE B N 1
ATOM 3440 C CA . ILE B 1 182 ? -7.945 -17.375 -2.436 1 97.44 182 ILE B CA 1
ATOM 3441 C C . ILE B 1 182 ? -7.953 -18.781 -1.823 1 97.44 182 ILE B C 1
ATOM 3443 O O . ILE B 1 182 ? -7.953 -19.781 -2.545 1 97.44 182 ILE B O 1
ATOM 3447 N N . LYS B 1 183 ? -8.016 -18.859 -0.544 1 97.5 183 LYS B N 1
ATOM 3448 C CA . LYS B 1 183 ? -7.988 -20.141 0.155 1 97.5 183 LYS B CA 1
ATOM 3449 C C . LYS B 1 183 ? -9.211 -20.984 -0.199 1 97.5 183 LYS B C 1
ATOM 3451 O O . LYS B 1 183 ? -9.102 -22.188 -0.372 1 97.5 183 LYS B O 1
ATOM 3456 N N . ASP B 1 184 ? -10.305 -20.281 -0.256 1 96.75 184 ASP B N 1
ATOM 3457 C CA . ASP B 1 184 ? -11.516 -20.984 -0.657 1 96.75 184 ASP B CA 1
ATOM 3458 C C . ASP B 1 184 ? -11.375 -21.562 -2.061 1 96.75 184 ASP B C 1
ATOM 3460 O O . ASP B 1 184 ? -11.828 -22.688 -2.322 1 96.75 184 ASP B O 1
ATOM 3464 N N . GLU B 1 185 ? -10.82 -20.812 -2.924 1 96.25 185 GLU B N 1
ATOM 3465 C CA . GLU B 1 185 ? -10.602 -21.297 -4.285 1 96.25 185 GLU B CA 1
ATOM 3466 C C . GLU B 1 185 ? -9.633 -22.469 -4.305 1 96.25 185 GLU B C 1
ATOM 3468 O O . GLU B 1 185 ? -9.82 -23.422 -5.07 1 96.25 185 GLU B O 1
ATOM 3473 N N . MET B 1 186 ? -8.641 -22.453 -3.482 1 97.19 186 MET B N 1
ATOM 3474 C CA . MET B 1 186 ? -7.625 -23.5 -3.4 1 97.19 186 MET B CA 1
ATOM 3475 C C . MET B 1 186 ? -8.242 -24.828 -2.967 1 97.19 186 MET B C 1
ATOM 3477 O O . MET B 1 186 ? -7.73 -25.906 -3.303 1 97.19 186 MET B O 1
ATOM 3481 N N . LYS B 1 187 ? -9.328 -24.766 -2.283 1 96.56 187 LYS B N 1
ATOM 3482 C CA . LYS B 1 187 ? -10.039 -25.969 -1.856 1 96.56 187 LYS B CA 1
ATOM 3483 C C . LYS B 1 187 ? -10.805 -26.594 -3.016 1 96.56 187 LYS B C 1
ATOM 3485 O O . LYS B 1 187 ? -11.109 -27.781 -2.998 1 96.56 187 LYS B O 1
ATOM 3490 N N . LYS B 1 188 ? -11.109 -25.781 -3.971 1 95.19 188 LYS B N 1
ATOM 3491 C CA . LYS B 1 188 ? -11.984 -26.203 -5.059 1 95.19 188 LYS B CA 1
ATOM 3492 C C . LYS B 1 188 ? -11.18 -26.656 -6.27 1 95.19 188 LYS B C 1
ATOM 3494 O O . LYS B 1 188 ? -11.664 -27.438 -7.098 1 95.19 188 LYS B O 1
ATOM 3499 N N . ARG B 1 189 ? -9.992 -26.125 -6.355 1 94.88 189 ARG B N 1
ATOM 3500 C CA . ARG B 1 189 ? -9.164 -26.438 -7.516 1 94.88 189 ARG B CA 1
ATOM 3501 C C . ARG B 1 189 ? -7.684 -26.266 -7.188 1 94.88 189 ARG B C 1
ATOM 3503 O O . ARG B 1 189 ? -7.332 -25.688 -6.152 1 94.88 189 ARG B O 1
ATOM 3510 N N . GLU B 1 190 ? -6.891 -26.812 -8.109 1 94.56 190 GLU B N 1
ATOM 3511 C CA . GLU B 1 190 ? -5.461 -26.562 -7.977 1 94.56 190 GLU B CA 1
ATOM 3512 C C . GLU B 1 190 ? -5.141 -25.078 -8.234 1 94.56 190 GLU B C 1
ATOM 3514 O O . GLU B 1 190 ? -5.371 -24.578 -9.328 1 94.56 190 GLU B O 1
ATOM 3519 N N . LEU B 1 191 ? -4.715 -24.406 -7.246 1 97.56 191 LEU B N 1
ATOM 3520 C CA . LEU B 1 191 ? -4.312 -23.016 -7.293 1 97.56 191 LEU B CA 1
ATOM 3521 C C . LEU B 1 191 ? -3.137 -22.75 -6.355 1 97.56 191 LEU B C 1
ATOM 3523 O O . LEU B 1 191 ? -3.156 -23.172 -5.195 1 97.56 191 LEU B O 1
ATOM 3527 N N . SER B 1 192 ? -2.115 -22.219 -6.93 1 98.56 192 SER B N 1
ATOM 3528 C CA . SER B 1 192 ? -0.957 -21.797 -6.156 1 98.56 192 SER B CA 1
ATOM 3529 C C . SER B 1 192 ? -0.713 -20.297 -6.309 1 98.56 192 SER B C 1
ATOM 3531 O O . SER B 1 192 ? -1.106 -19.688 -7.312 1 98.56 192 SER B O 1
ATOM 3533 N N . VAL B 1 193 ? -0.099 -19.734 -5.273 1 98.5 193 VAL B N 1
ATOM 3534 C CA . VAL B 1 193 ? 0.07 -18.281 -5.258 1 98.5 193 VAL B CA 1
ATOM 3535 C C . VAL B 1 193 ? 1.525 -17.938 -4.957 1 98.5 193 VAL B C 1
ATOM 3537 O O . VAL B 1 193 ? 2.146 -18.547 -4.078 1 98.5 193 VAL B O 1
ATOM 3540 N N . LEU B 1 194 ? 2.082 -17.094 -5.73 1 98.56 194 LEU B N 1
ATOM 3541 C CA . LEU B 1 194 ? 3.285 -16.344 -5.391 1 98.56 194 LEU B CA 1
ATOM 3542 C C . LEU B 1 194 ? 2.971 -14.867 -5.203 1 98.56 194 LEU B C 1
ATOM 3544 O O . LEU B 1 194 ? 2.504 -14.203 -6.133 1 98.56 194 LEU B O 1
ATOM 3548 N N . VAL B 1 195 ? 3.234 -14.367 -3.969 1 97.62 195 VAL B N 1
ATOM 3549 C CA . VAL B 1 195 ? 2.76 -13.023 -3.666 1 97.62 195 VAL B CA 1
ATOM 3550 C C . VAL B 1 195 ? 3.879 -12.211 -3.016 1 97.62 195 VAL B C 1
ATOM 3552 O O . VAL B 1 195 ? 4.586 -12.711 -2.135 1 97.62 195 VAL B O 1
ATOM 3555 N N . ASN B 1 196 ? 4.062 -11.008 -3.584 1 95.31 196 ASN B N 1
ATOM 3556 C CA . ASN B 1 196 ? 4.898 -10.016 -2.91 1 95.31 196 ASN B CA 1
ATOM 3557 C C . ASN B 1 196 ? 4.125 -9.266 -1.831 1 95.31 196 ASN B C 1
ATOM 3559 O O . ASN B 1 196 ? 3.105 -8.633 -2.117 1 95.31 196 ASN B O 1
ATOM 3563 N N . ILE B 1 197 ? 4.582 -9.367 -0.585 1 91.25 197 ILE B N 1
ATOM 3564 C CA . ILE B 1 197 ? 3.949 -8.656 0.519 1 91.25 197 ILE B CA 1
ATOM 3565 C C . ILE B 1 197 ? 5.012 -7.961 1.366 1 91.25 197 ILE B C 1
ATOM 3567 O O . ILE B 1 197 ? 6.055 -8.547 1.666 1 91.25 197 ILE B O 1
ATOM 3571 N N . HIS B 1 198 ? 4.73 -6.809 1.785 1 87.56 198 HIS B N 1
ATOM 3572 C CA . HIS B 1 198 ? 5.676 -6.09 2.633 1 87.56 198 HIS B CA 1
ATOM 3573 C C . HIS B 1 198 ? 5.402 -6.355 4.109 1 87.56 198 HIS B C 1
ATOM 3575 O O . HIS B 1 198 ? 6.297 -6.199 4.945 1 87.56 198 HIS B O 1
ATOM 3581 N N . ASP B 1 199 ? 4.234 -6.738 4.422 1 87.44 199 ASP B N 1
ATOM 3582 C CA . ASP B 1 199 ? 3.848 -6.91 5.816 1 87.44 199 ASP B CA 1
ATOM 3583 C C . ASP B 1 199 ? 4.102 -8.344 6.285 1 87.44 199 ASP B C 1
ATOM 3585 O O . ASP B 1 199 ? 3.354 -9.258 5.941 1 87.44 199 ASP B O 1
ATOM 3589 N N . PRO B 1 200 ? 5.016 -8.477 7.191 1 91.31 200 PRO B N 1
ATOM 3590 C CA . PRO B 1 200 ? 5.316 -9.836 7.645 1 91.31 200 PRO B CA 1
ATOM 3591 C C . PRO B 1 200 ? 4.152 -10.477 8.398 1 91.31 200 PRO B C 1
ATOM 3593 O O . PRO B 1 200 ? 4.047 -11.703 8.453 1 91.31 200 PRO B O 1
ATOM 3596 N N . ASN B 1 201 ? 3.297 -9.688 8.984 1 88.56 201 ASN B N 1
ATOM 3597 C CA . ASN B 1 201 ? 2.168 -10.25 9.719 1 88.56 201 ASN B CA 1
ATOM 3598 C C . ASN B 1 201 ? 1.178 -10.938 8.781 1 88.56 201 ASN B C 1
ATOM 3600 O O . ASN B 1 201 ? 0.613 -11.977 9.125 1 88.56 201 ASN B O 1
ATOM 3604 N N . LEU B 1 202 ? 1.002 -10.359 7.68 1 90.94 202 LEU B N 1
ATOM 3605 C CA . LEU B 1 202 ? 0.15 -10.984 6.672 1 90.94 202 LEU B CA 1
ATOM 3606 C C . LEU B 1 202 ? 0.778 -12.273 6.152 1 90.94 202 LEU B C 1
ATOM 3608 O O . LEU B 1 202 ? 0.076 -13.258 5.914 1 90.94 202 LEU B O 1
ATOM 3612 N N . VAL B 1 203 ? 2.08 -12.227 5.988 1 94.25 203 VAL B N 1
ATOM 3613 C CA . VAL B 1 203 ? 2.803 -13.414 5.543 1 94.25 203 VAL B CA 1
ATOM 3614 C C . VAL B 1 203 ? 2.629 -14.539 6.566 1 94.25 203 VAL B C 1
ATOM 3616 O O . VAL B 1 203 ? 2.281 -15.664 6.207 1 94.25 203 VAL B O 1
ATOM 3619 N N . ALA B 1 204 ? 2.842 -14.219 7.793 1 93.44 204 ALA B N 1
ATOM 3620 C CA . ALA B 1 204 ? 2.736 -15.203 8.867 1 93.44 204 ALA B CA 1
ATOM 3621 C C . ALA B 1 204 ? 1.337 -15.805 8.922 1 93.44 204 ALA B C 1
ATOM 3623 O O . ALA B 1 204 ? 1.179 -17 9.219 1 93.44 204 ALA B O 1
ATOM 3624 N N . ARG B 1 205 ? 0.401 -15.086 8.609 1 91.5 205 ARG B N 1
ATOM 3625 C CA . ARG B 1 205 ? -0.99 -15.5 8.766 1 91.5 205 ARG B CA 1
ATOM 3626 C C . ARG B 1 205 ? -1.46 -16.312 7.57 1 91.5 205 ARG B C 1
ATOM 3628 O O . ARG B 1 205 ? -2.254 -17.25 7.723 1 91.5 205 ARG B O 1
ATOM 3635 N N . HIS B 1 206 ? -0.927 -15.953 6.426 1 94.75 206 HIS B N 1
ATOM 3636 C CA . HIS B 1 206 ? -1.632 -16.469 5.258 1 94.75 206 HIS B CA 1
ATOM 3637 C C . HIS B 1 206 ? -0.72 -17.344 4.406 1 94.75 206 HIS B C 1
ATOM 3639 O O . HIS B 1 206 ? -1.197 -18.141 3.586 1 94.75 206 HIS B O 1
ATOM 3645 N N . SER B 1 207 ? 0.548 -17.219 4.578 1 97.12 207 SER B N 1
ATOM 3646 C CA . SER B 1 207 ? 1.463 -17.938 3.689 1 97.12 207 SER B CA 1
ATOM 3647 C C . SER B 1 207 ? 1.907 -19.25 4.301 1 97.12 207 SER B C 1
ATOM 3649 O O . SER B 1 207 ? 2.123 -19.344 5.508 1 97.12 207 SER B O 1
ATOM 3651 N N . THR B 1 208 ? 2.084 -20.25 3.49 1 97.94 208 THR B N 1
ATOM 3652 C CA . THR B 1 208 ? 2.613 -21.547 3.922 1 97.94 208 THR B CA 1
ATOM 3653 C C . THR B 1 208 ? 4.125 -21.609 3.719 1 97.94 208 THR B C 1
ATOM 3655 O O . THR B 1 208 ? 4.816 -22.375 4.391 1 97.94 208 THR B O 1
ATOM 3658 N N . HIS B 1 209 ? 4.605 -20.844 2.746 1 98.31 209 HIS B N 1
ATOM 3659 C CA . HIS B 1 209 ? 6.023 -20.797 2.412 1 98.31 20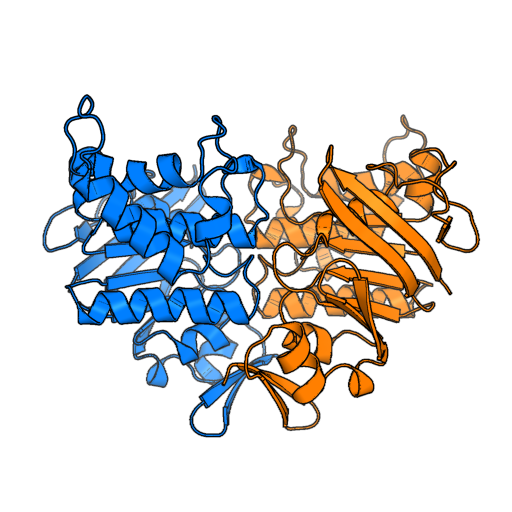9 HIS B CA 1
ATOM 3660 C C . HIS B 1 209 ? 6.492 -19.359 2.225 1 98.31 209 HIS B C 1
ATOM 3662 O O . HIS B 1 209 ? 5.684 -18.469 1.94 1 98.31 209 HIS B O 1
ATOM 3668 N N . VAL B 1 210 ? 7.781 -19.172 2.381 1 98.31 210 VAL B N 1
ATOM 3669 C CA . VAL B 1 210 ? 8.375 -17.844 2.266 1 98.31 210 VAL B CA 1
ATOM 3670 C C . VAL B 1 210 ? 9.664 -17.906 1.457 1 98.31 210 VAL B C 1
ATOM 3672 O O . VAL B 1 210 ? 10.453 -18.844 1.615 1 98.31 210 VAL B O 1
ATOM 3675 N N . VAL B 1 211 ? 9.797 -16.984 0.569 1 98.31 211 VAL B N 1
ATOM 3676 C CA . VAL B 1 211 ? 11.047 -16.703 -0.137 1 98.31 211 VAL B CA 1
ATOM 3677 C C . VAL B 1 211 ? 11.57 -15.328 0.254 1 98.31 211 VAL B C 1
ATOM 3679 O O . VAL B 1 211 ? 10.891 -14.32 0.041 1 98.31 211 VAL B O 1
ATOM 3682 N N . MET B 1 212 ? 12.734 -15.32 0.865 1 98.06 212 MET B N 1
ATOM 3683 C CA . MET B 1 212 ? 13.352 -14.055 1.258 1 98.06 212 MET B CA 1
ATOM 3684 C C . MET B 1 212 ? 14.477 -13.688 0.306 1 98.06 212 MET B C 1
ATOM 3686 O O . MET B 1 212 ? 15.344 -14.508 0.01 1 98.06 212 MET B O 1
ATOM 3690 N N . LEU B 1 213 ? 14.406 -12.469 -0.171 1 97.62 213 LEU B N 1
ATOM 3691 C CA . LEU B 1 213 ? 15.445 -11.938 -1.051 1 97.62 213 LEU B CA 1
ATOM 3692 C C . LEU B 1 213 ? 16.203 -10.812 -0.367 1 97.62 213 LEU B C 1
ATOM 3694 O O . LEU B 1 213 ? 15.609 -9.969 0.302 1 97.62 213 LEU B O 1
ATOM 3698 N N . LYS B 1 214 ? 17.438 -10.828 -0.525 1 96.06 214 LYS B N 1
ATOM 3699 C CA . LYS B 1 214 ? 18.312 -9.789 0.006 1 96.06 214 LYS B CA 1
ATOM 3700 C C . LYS B 1 214 ? 19.578 -9.641 -0.846 1 96.06 214 LYS B C 1
ATOM 3702 O O . LYS B 1 214 ? 20.156 -10.641 -1.276 1 96.06 214 LYS B O 1
ATOM 3707 N N . ASP B 1 215 ? 19.922 -8.383 -1.106 1 94.56 215 ASP B N 1
ATOM 3708 C CA . ASP B 1 215 ? 21.141 -8.086 -1.846 1 94.56 215 ASP B CA 1
ATOM 3709 C C . ASP B 1 215 ? 21.172 -8.82 -3.184 1 94.56 215 ASP B C 1
ATOM 3711 O O . ASP B 1 215 ? 22.172 -9.461 -3.527 1 94.56 215 ASP B O 1
ATOM 3715 N N . LYS B 1 216 ? 20.062 -8.906 -3.826 1 94.94 216 LYS B 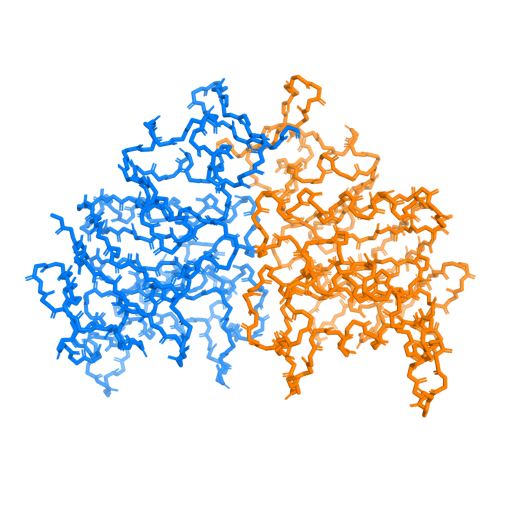N 1
ATOM 3716 C CA . LYS B 1 216 ? 19.875 -9.383 -5.191 1 94.94 216 LYS B CA 1
ATOM 3717 C C . LYS B 1 216 ? 19.906 -10.906 -5.246 1 94.94 216 LYS B C 1
ATOM 3719 O O . LYS B 1 216 ? 19.828 -11.5 -6.328 1 94.94 216 LYS B O 1
ATOM 3724 N N . LYS B 1 217 ? 19.953 -11.531 -4.051 1 96.94 217 LYS B N 1
ATOM 3725 C CA . LYS B 1 217 ? 20.078 -12.984 -3.982 1 96.94 217 LYS B CA 1
ATOM 3726 C C . LYS B 1 217 ? 19 -13.586 -3.09 1 96.94 217 LYS B C 1
ATOM 3728 O O . LYS B 1 217 ? 18.266 -12.852 -2.42 1 96.94 217 LYS B O 1
ATOM 3733 N N . LEU B 1 218 ? 18.984 -14.922 -3.203 1 97.69 218 LEU B N 1
ATOM 3734 C CA . LEU B 1 218 ? 18.125 -15.641 -2.266 1 97.69 218 LEU B CA 1
ATOM 3735 C C . LEU B 1 218 ? 18.734 -15.648 -0.869 1 97.69 218 LEU B C 1
ATOM 3737 O O . LEU B 1 218 ? 19.891 -16.078 -0.69 1 97.69 218 LEU B O 1
ATOM 3741 N N . PHE B 1 219 ? 18 -15.125 0.004 1 97.94 219 PHE B N 1
ATOM 3742 C CA . PHE B 1 219 ? 18.438 -15.117 1.396 1 97.94 219 PHE B CA 1
ATOM 3743 C C . PHE B 1 219 ? 18 -16.391 2.107 1 97.94 219 PHE B C 1
ATOM 3745 O O . PHE B 1 219 ? 18.781 -17 2.84 1 97.94 219 PHE B O 1
ATOM 3752 N N . LEU B 1 220 ? 16.75 -16.719 1.857 1 97.88 220 LEU B N 1
ATOM 3753 C CA . LEU B 1 220 ? 16.188 -17.891 2.523 1 97.88 220 LEU B CA 1
ATOM 3754 C C . LEU B 1 220 ? 14.906 -18.344 1.823 1 97.88 220 LEU B C 1
ATOM 3756 O O . LEU B 1 220 ? 14.133 -17.516 1.336 1 97.88 220 LEU B O 1
ATOM 3760 N N . GLN B 1 221 ? 14.766 -19.609 1.73 1 98.38 221 GLN B N 1
ATOM 3761 C CA . GLN B 1 221 ? 13.477 -20.203 1.398 1 98.38 221 GLN B CA 1
ATOM 3762 C C . GLN B 1 221 ? 13.109 -21.297 2.395 1 98.38 221 GLN B C 1
ATOM 3764 O O . GLN B 1 221 ? 13.898 -22.219 2.646 1 98.38 221 GLN B O 1
ATOM 3769 N N . ALA B 1 222 ? 11.961 -21.219 2.941 1 98.44 222 ALA B N 1
ATOM 3770 C CA . ALA B 1 222 ? 11.531 -22.188 3.941 1 98.44 222 ALA B CA 1
ATOM 3771 C C . ALA B 1 222 ? 10.023 -22.109 4.168 1 98.44 222 ALA B C 1
ATOM 3773 O O . ALA B 1 222 ? 9.344 -21.266 3.59 1 98.44 222 ALA B O 1
ATOM 3774 N N . SER B 1 223 ? 9.547 -23.141 4.918 1 98.25 223 SER B N 1
ATOM 3775 C CA . SER B 1 223 ? 8.172 -23 5.398 1 98.25 223 SER B CA 1
ATOM 3776 C C . SER B 1 223 ? 8.023 -21.797 6.312 1 98.25 223 SER B C 1
ATOM 3778 O O . SER B 1 223 ? 9 -21.312 6.891 1 98.25 223 SER B O 1
ATOM 3780 N N . THR B 1 224 ? 6.82 -21.266 6.41 1 96.94 224 THR B N 1
ATOM 3781 C CA . THR B 1 224 ? 6.562 -20.031 7.125 1 96.94 224 THR B CA 1
ATOM 3782 C C . THR B 1 224 ? 7.035 -20.125 8.57 1 96.94 224 THR B C 1
ATOM 3784 O O . THR B 1 224 ? 7.754 -19.25 9.055 1 96.94 224 THR B O 1
ATOM 3787 N N . PRO B 1 225 ? 6.781 -21.219 9.281 1 95 225 PRO B N 1
ATOM 3788 C CA . PRO B 1 225 ? 7.234 -21.281 10.672 1 95 225 PRO B CA 1
ATOM 3789 C C . PRO B 1 225 ? 8.758 -21.25 10.797 1 95 225 PRO B C 1
ATOM 3791 O O . PRO B 1 225 ? 9.281 -20.703 11.773 1 95 225 PRO B O 1
ATOM 3794 N N . ILE B 1 226 ? 9.406 -21.734 9.82 1 96.38 226 ILE B N 1
ATOM 3795 C CA . ILE B 1 226 ? 10.859 -21.781 9.844 1 96.38 226 ILE B CA 1
ATOM 3796 C C . ILE B 1 226 ? 11.438 -20.438 9.43 1 96.38 226 ILE B C 1
ATOM 3798 O O . ILE B 1 226 ? 12.438 -19.984 9.992 1 96.38 226 ILE B O 1
ATOM 3802 N N . ALA B 1 227 ? 10.797 -19.766 8.531 1 97.12 227 ALA B N 1
ATOM 3803 C CA . ALA B 1 227 ? 11.32 -18.531 7.953 1 97.12 227 ALA B CA 1
ATOM 3804 C C . ALA B 1 227 ? 11.039 -17.344 8.867 1 97.12 227 ALA B C 1
ATOM 3806 O O . ALA B 1 227 ? 11.883 -16.453 9.008 1 97.12 227 ALA B O 1
ATOM 3807 N N . MET B 1 228 ? 9.891 -17.359 9.5 1 96.19 228 MET B N 1
ATOM 3808 C CA . MET B 1 228 ? 9.391 -16.172 10.18 1 96.19 228 MET B CA 1
ATOM 3809 C C . MET B 1 228 ? 9.844 -16.141 11.633 1 96.19 228 MET B C 1
ATOM 3811 O O . MET B 1 228 ? 9.031 -16.25 12.547 1 96.19 228 MET B O 1
ATOM 3815 N N . THR B 1 229 ? 11.109 -15.891 11.805 1 95.81 229 THR B N 1
ATOM 3816 C CA . THR B 1 229 ? 11.703 -15.742 13.125 1 95.81 229 THR B CA 1
ATOM 3817 C C . THR B 1 229 ? 12.297 -14.344 13.297 1 95.81 229 THR B C 1
ATOM 3819 O O . THR B 1 229 ? 12.609 -13.672 12.312 1 95.81 229 THR B O 1
ATOM 3822 N N . SER B 1 230 ? 12.398 -13.945 14.641 1 95 230 SER B N 1
ATOM 3823 C CA . SER B 1 230 ? 13.016 -12.656 14.93 1 95 230 SER B CA 1
ATOM 3824 C C . SER B 1 230 ? 14.383 -12.531 14.273 1 95 230 SER B C 1
ATOM 3826 O O . SER B 1 230 ? 14.719 -11.492 13.711 1 95 230 SER B O 1
ATOM 3828 N N . HIS B 1 231 ? 15.102 -13.57 14.305 1 96.44 231 HIS B N 1
ATOM 3829 C CA . HIS B 1 231 ? 16.453 -13.594 13.766 1 96.44 231 HIS B CA 1
ATOM 3830 C C . HIS B 1 231 ? 16.453 -13.375 12.25 1 96.44 231 HIS B C 1
ATOM 3832 O O . HIS B 1 231 ? 17.109 -12.477 11.75 1 96.44 231 HIS B O 1
ATOM 3838 N N . ASN B 1 232 ? 15.695 -14.195 11.508 1 97.06 232 ASN B N 1
ATOM 3839 C CA . ASN B 1 232 ? 15.664 -14.117 10.055 1 97.06 232 ASN B CA 1
ATOM 3840 C C . ASN B 1 232 ? 15.125 -12.766 9.578 1 97.06 232 ASN B C 1
ATOM 3842 O O . ASN B 1 232 ? 15.68 -12.164 8.656 1 97.06 232 ASN B O 1
ATOM 3846 N N . LEU B 1 233 ? 14.094 -12.273 10.211 1 95.94 233 LEU B N 1
ATOM 3847 C CA . LEU B 1 233 ? 13.469 -11.016 9.812 1 95.94 233 LEU B CA 1
ATOM 3848 C C . LEU B 1 233 ? 14.391 -9.836 10.102 1 95.94 233 LEU B C 1
ATOM 3850 O O . LEU B 1 233 ? 14.508 -8.922 9.281 1 95.94 233 LEU B O 1
ATOM 3854 N N . SER B 1 234 ? 15.008 -9.859 11.281 1 95.62 234 SER B N 1
ATOM 3855 C CA . SER B 1 234 ? 15.938 -8.789 11.617 1 95.62 234 SER B CA 1
ATOM 3856 C C . SER B 1 234 ? 17.109 -8.75 10.633 1 95.62 234 SER B C 1
ATOM 3858 O O . SER B 1 234 ? 17.531 -7.676 10.203 1 95.62 234 SER B O 1
ATOM 3860 N N . ALA B 1 235 ? 17.578 -9.898 10.305 1 96.25 235 ALA B N 1
ATOM 3861 C CA . ALA B 1 235 ? 18.688 -9.992 9.344 1 96.25 235 ALA B CA 1
ATOM 3862 C C . ALA B 1 235 ? 18.234 -9.539 7.957 1 96.25 235 ALA B C 1
ATOM 3864 O O . ALA B 1 235 ? 18.984 -8.844 7.258 1 96.25 235 ALA B O 1
ATOM 3865 N N . LEU B 1 236 ? 17.078 -9.883 7.57 1 95.5 236 LEU B N 1
ATOM 3866 C CA . LEU B 1 236 ? 16.562 -9.547 6.254 1 95.5 236 LEU B CA 1
ATOM 3867 C C . LEU B 1 236 ? 16.453 -8.031 6.09 1 95.5 236 LEU B C 1
ATOM 3869 O O . LEU B 1 236 ? 16.859 -7.484 5.066 1 95.5 236 LEU B O 1
ATOM 3873 N N . TYR B 1 237 ? 15.938 -7.34 7.105 1 92.94 237 TYR B N 1
ATOM 3874 C CA . TYR B 1 237 ? 15.586 -5.934 6.961 1 92.94 237 TYR B CA 1
ATOM 3875 C C . TYR B 1 237 ? 16.625 -5.043 7.625 1 92.94 237 TYR B C 1
ATOM 3877 O O . TYR B 1 237 ? 16.516 -3.814 7.609 1 92.94 237 TYR B O 1
ATOM 3885 N N . ASP B 1 238 ? 17.625 -5.617 8.195 1 91.75 238 ASP B N 1
ATOM 3886 C CA . ASP B 1 238 ? 18.688 -4.895 8.898 1 91.75 238 ASP B CA 1
ATOM 3887 C C . ASP B 1 238 ? 18.109 -3.969 9.961 1 91.75 238 ASP B C 1
ATOM 3889 O O . ASP B 1 238 ? 18.469 -2.793 10.031 1 91.75 238 ASP B O 1
ATOM 3893 N N . THR B 1 239 ? 17.156 -4.414 10.633 1 88.62 239 THR B N 1
ATOM 3894 C CA . THR B 1 239 ? 16.484 -3.721 11.727 1 88.62 239 THR B CA 1
ATOM 3895 C C . THR B 1 239 ? 15.992 -4.715 12.773 1 88.62 239 THR B C 1
ATOM 3897 O O . THR B 1 239 ? 15.547 -5.812 12.438 1 88.62 239 THR B O 1
ATOM 3900 N N . PRO B 1 240 ? 16.125 -4.359 14.023 1 90.12 240 PRO B N 1
ATOM 3901 C CA . PRO B 1 240 ? 15.625 -5.277 15.047 1 90.12 240 PRO B CA 1
ATOM 3902 C C . PRO B 1 240 ? 14.117 -5.488 14.953 1 90.12 240 PRO B C 1
ATOM 3904 O O . PRO B 1 240 ? 13.344 -4.531 15.055 1 90.12 240 PRO B O 1
ATOM 3907 N N . LEU B 1 241 ? 13.727 -6.715 14.664 1 89.12 241 LEU B N 1
ATOM 3908 C CA . LEU B 1 241 ? 12.328 -7.117 14.602 1 89.12 241 LEU B CA 1
ATOM 3909 C C . LEU B 1 241 ? 12.047 -8.266 15.57 1 89.12 241 LEU B C 1
ATOM 3911 O O . LEU B 1 241 ? 12.922 -9.086 15.828 1 89.12 241 LEU B O 1
ATOM 3915 N N . GLU B 1 242 ? 10.883 -8.258 16.109 1 87.81 242 GLU B N 1
ATOM 3916 C CA . GLU B 1 242 ? 10.453 -9.328 17 1 87.81 242 GLU B CA 1
ATOM 3917 C C . GLU B 1 242 ? 9.242 -10.07 16.422 1 87.81 242 GLU B C 1
ATOM 3919 O O . GLU B 1 242 ? 8.281 -9.438 15.969 1 87.81 242 GLU B O 1
ATOM 3924 N N . ALA B 1 243 ? 9.383 -11.336 16.328 1 89 243 ALA B N 1
ATOM 3925 C CA . ALA B 1 243 ? 8.281 -12.234 15.992 1 89 243 ALA B CA 1
ATOM 3926 C C . ALA B 1 243 ? 7.812 -13.016 17.219 1 89 243 ALA B C 1
ATOM 3928 O O . ALA B 1 243 ? 8.578 -13.789 17.797 1 89 243 ALA B O 1
ATOM 3929 N N . ILE B 1 244 ? 6.562 -12.828 17.609 1 83.94 244 ILE B N 1
ATOM 3930 C CA . ILE B 1 244 ? 6.086 -13.461 18.844 1 83.94 244 ILE B CA 1
ATOM 3931 C C . ILE B 1 244 ? 4.766 -14.172 18.562 1 83.94 244 ILE B C 1
ATOM 3933 O O . ILE B 1 244 ? 3.992 -13.758 17.703 1 83.94 244 ILE B O 1
ATOM 3937 N N . TRP B 1 245 ? 4.625 -15.25 19.281 1 82.44 245 TRP B N 1
ATOM 3938 C CA . TRP B 1 245 ? 3.371 -15.984 19.188 1 82.44 245 TRP B CA 1
ATOM 3939 C C . TRP B 1 245 ? 2.369 -15.5 20.219 1 82.44 245 TRP B C 1
ATOM 3941 O O . TRP B 1 245 ? 2.721 -15.297 21.391 1 82.44 245 TRP B O 1
ATOM 3951 N N . HIS B 1 246 ? 1.196 -15.086 19.719 1 76.44 246 HIS B N 1
ATOM 3952 C CA . HIS B 1 246 ? 0.069 -14.758 20.578 1 76.44 246 HIS B CA 1
ATOM 3953 C C . HIS B 1 246 ? -1.2 -15.469 20.141 1 76.44 246 HIS B C 1
ATOM 3955 O O . HIS B 1 246 ? -1.694 -15.234 19.031 1 76.44 246 HIS B O 1
ATOM 3961 N N . ASP B 1 247 ? -1.778 -16.25 21.078 1 78.12 247 ASP B N 1
ATOM 3962 C CA . ASP B 1 247 ? -2.984 -17.016 20.781 1 78.12 247 ASP B CA 1
ATOM 3963 C C . ASP B 1 247 ? -2.873 -17.734 19.438 1 78.12 247 ASP B C 1
ATOM 3965 O O . ASP B 1 247 ? -3.758 -17.609 18.594 1 78.12 247 ASP B O 1
ATOM 3969 N N . ASP B 1 248 ? -1.761 -18.312 19.141 1 78 248 ASP B N 1
ATOM 3970 C CA . ASP B 1 248 ? -1.482 -19.172 17.984 1 78 248 ASP B CA 1
ATOM 3971 C C . ASP B 1 248 ? -1.32 -18.344 16.719 1 78 248 ASP B C 1
ATOM 3973 O O . ASP B 1 248 ? -1.5 -18.844 15.609 1 78 248 ASP B O 1
ATOM 3977 N N . LYS B 1 249 ? -1.177 -17.047 17.031 1 80.31 249 LYS B N 1
ATOM 3978 C CA . LYS B 1 249 ? -0.882 -16.172 15.906 1 80.31 249 LYS B CA 1
ATOM 3979 C C . LYS B 1 249 ? 0.507 -15.547 16.047 1 80.31 249 LYS B C 1
ATOM 3981 O O . LYS B 1 249 ? 0.902 -15.125 17.125 1 80.31 249 LYS B O 1
ATOM 3986 N N . LEU B 1 250 ? 1.159 -15.625 14.914 1 79.06 250 LEU B N 1
ATOM 3987 C CA . LEU B 1 250 ? 2.469 -14.977 14.891 1 79.06 250 LEU B CA 1
ATOM 3988 C C . LEU B 1 250 ? 2.338 -13.492 14.57 1 79.06 250 LEU B C 1
ATOM 3990 O O . LEU B 1 250 ? 1.664 -13.117 13.602 1 79.06 250 LEU B O 1
ATOM 3994 N N . VAL B 1 251 ? 2.863 -12.656 15.438 1 78.88 251 VAL B N 1
ATOM 3995 C CA . VAL B 1 251 ? 2.85 -11.211 15.25 1 78.88 251 VAL B CA 1
ATOM 3996 C C . VAL B 1 251 ? 4.281 -10.695 15.141 1 78.88 251 VAL B C 1
ATOM 3998 O O . VAL B 1 251 ? 5.141 -11.047 15.953 1 78.88 251 VAL B O 1
ATOM 4001 N N . VAL B 1 252 ? 4.488 -9.859 14.133 1 78.88 252 VAL B N 1
ATOM 4002 C CA . VAL B 1 252 ? 5.812 -9.297 13.883 1 78.88 252 VAL B CA 1
ATOM 4003 C C . VAL B 1 252 ? 5.758 -7.773 14.023 1 78.88 252 VAL B C 1
ATOM 4005 O O . VAL B 1 252 ? 4.84 -7.129 13.508 1 78.88 252 VAL B O 1
ATOM 4008 N N . TYR B 1 253 ? 6.699 -7.199 14.711 1 77.19 253 TYR B N 1
ATOM 4009 C CA . TYR B 1 253 ? 6.773 -5.746 14.805 1 77.19 253 TYR B CA 1
ATOM 4010 C C . TYR B 1 253 ? 8.219 -5.289 14.992 1 77.19 253 TYR B C 1
ATOM 4012 O O . TYR B 1 253 ? 9.07 -6.066 15.414 1 77.19 253 TYR B O 1
ATOM 4020 N N . ALA B 1 254 ? 8.492 -4.09 14.531 1 74.25 254 ALA B N 1
ATOM 4021 C CA . ALA B 1 254 ? 9.805 -3.484 14.727 1 74.25 254 ALA B CA 1
ATOM 4022 C C . ALA B 1 254 ? 10 -3.051 16.172 1 74.25 254 ALA B C 1
ATOM 4024 O O . ALA B 1 254 ? 9.062 -2.576 16.812 1 74.25 254 ALA B O 1
ATOM 4025 N N . LEU B 1 255 ? 11.203 -3.277 16.656 1 73.44 255 LEU B N 1
ATOM 4026 C CA . LEU B 1 255 ? 11.516 -2.881 18.031 1 73.44 255 LEU B CA 1
ATOM 4027 C C . LEU B 1 255 ? 11.961 -1.422 18.078 1 73.44 255 LEU B C 1
ATOM 4029 O O . LEU B 1 255 ? 12.555 -0.913 17.125 1 73.44 255 LEU B O 1
#

Foldseek 3Di:
DQKWKFQWWAADPPHTQAGGATDGFDWLFEEEEEADPSNCLVVVVCVLLLVGPTDPPIFMDGNNHTPNPDDNLVSLQAEAEDADDDDDPDFDFLLVLLLCLCVSVDDVPDDDDPVSSVLLCVLCVLLVNNVRRGGTLNPDQSLSNLSSSLSSRVSNVHLEYEYEASCVRPDPVNLVSSLVSVNVSSVVDTHYYYYYHHALQSCQPRGQKYFYGDPNYTPDIDGSVVCDAQVNVCVRHVFRKHWDDDPNGTDIDGD/DQKWKFQWWADDPPHTQAGGATDGFDWLFEEEEEADPSNCLVVVVCVLLLVGPTDPPIFMDGNNHTPNPDDNLVSLQAEQEDADDDDDPDFDFLLVLLLCLCVSVDDVPDDDDPVSSVLLCVLCVLLVNNVRRGGTLNPDASLSNLSSSLSSRVSNVHLEYEYEASCVRPDPVNLVSSLVSVNVSSVVDTHYYYYYHHALQSCQPRGQKYFYGDPNYTPDIDGSVVCDAQVNVCVRHVFRKHWDDDPNGTDIDGD

Solvent-accessible surface area (backbone atoms only — not comparable to full-atom values): 26875 Å² total; per-residue (Å²): 101,36,32,40,37,36,37,36,22,34,58,60,87,88,44,76,41,34,50,55,30,61,54,70,36,56,63,68,32,33,29,28,39,39,53,47,71,76,49,36,68,68,57,51,52,33,39,76,70,56,78,38,82,59,41,84,80,42,42,46,28,45,71,84,33,67,50,78,83,47,52,70,70,62,44,46,55,43,39,31,74,38,71,64,78,83,85,67,95,64,64,43,30,37,48,59,51,27,47,52,25,41,45,73,76,35,59,96,82,55,72,81,50,73,67,48,52,51,52,46,51,50,45,27,48,74,68,72,38,54,92,43,34,78,39,37,51,77,76,44,42,66,29,54,38,45,52,46,46,47,42,12,38,62,58,42,65,27,46,30,37,39,32,35,38,66,51,51,55,33,28,68,56,52,42,51,52,54,52,47,52,50,52,56,46,41,74,74,40,77,31,21,36,42,31,38,48,62,52,61,40,59,40,58,71,66,26,56,26,34,39,30,41,43,93,29,23,70,67,44,74,37,45,30,85,73,46,66,36,30,66,54,48,16,63,59,55,73,41,65,34,45,50,44,80,53,96,93,33,59,44,58,48,75,109,101,37,33,40,37,36,37,36,24,34,58,60,89,88,43,77,41,34,50,55,30,59,52,70,35,56,64,67,32,34,29,31,39,40,51,46,69,76,47,36,67,68,58,50,52,33,38,76,70,57,77,38,84,59,40,84,79,42,43,47,30,47,72,84,32,68,50,78,85,47,51,70,67,62,44,45,56,44,40,31,73,39,69,64,79,82,84,69,94,62,64,42,30,36,48,58,51,26,48,52,25,40,43,71,77,34,59,96,82,56,73,81,48,73,65,50,52,52,51,45,49,50,45,28,47,74,69,74,38,54,92,44,35,78,38,38,51,76,74,44,41,67,31,54,40,46,52,47,47,49,41,12,39,60,57,43,64,25,46,30,37,40,31,36,38,66,51,50,54,33,27,65,59,51,42,50,52,55,54,49,51,51,54,55,47,41,75,74,40,76,32,22,35,44,31,36,46,59,51,63,40,57,41,59,71,65,26,55,27,35,39,32,39,44,94,30,24,69,67,45,75,38,45,30,83,74,45,66,34,32,66,52,49,16,64,59,54,74,40,65,36,46,50,44,79,51,96,91,33,59,44,57,47,77,110